Protein AF-0000000083778115 (afdb_homodimer)

Solvent-accessible surface area (backbone atoms only — not comparable to full-atom values): 39353 Å² total; per-residue (Å²): 130,80,69,84,75,79,64,74,60,70,64,77,61,82,59,93,55,50,76,42,59,69,88,41,47,47,80,62,55,77,73,47,66,60,75,71,29,31,28,23,39,29,32,35,55,89,72,72,36,72,24,25,33,38,37,26,79,65,83,71,65,33,64,65,56,44,62,66,56,85,50,90,22,36,57,50,63,68,30,30,27,84,44,90,86,48,25,30,42,34,25,60,55,44,79,49,36,30,42,43,57,40,44,70,37,75,71,40,73,70,60,45,44,68,54,50,52,51,50,52,49,36,54,36,50,32,51,31,33,31,57,71,64,42,89,57,54,39,37,52,75,56,51,38,40,74,32,24,29,20,29,84,86,69,44,53,22,43,47,75,46,75,60,35,30,49,80,91,47,93,70,91,68,84,67,70,85,47,40,76,34,49,27,53,47,60,75,67,68,42,88,75,62,66,38,43,39,32,22,8,46,28,45,40,51,49,27,70,61,67,51,51,67,71,66,64,93,58,53,58,66,56,44,46,43,36,36,55,74,66,60,50,74,83,76,73,48,87,68,48,44,62,70,61,49,52,52,36,52,42,23,60,42,86,52,54,87,73,28,59,52,43,69,56,50,50,52,50,50,54,55,51,72,69,39,82,65,46,53,61,44,36,39,50,41,58,70,41,47,75,71,40,46,54,51,45,50,50,50,49,53,51,49,55,48,52,64,60,34,50,67,48,46,55,49,46,48,50,48,46,47,51,48,46,50,49,49,48,49,49,52,50,50,60,68,65,52,74,79,73,78,66,75,70,72,71,77,83,75,79,76,76,118,129,81,66,85,73,79,64,77,59,70,65,79,62,81,59,93,59,49,75,42,58,68,88,43,46,47,80,63,56,78,73,46,66,61,75,70,28,31,29,24,39,28,32,35,56,92,74,72,36,72,24,24,34,37,37,27,78,65,81,70,65,35,64,65,56,44,62,65,57,87,51,90,23,38,57,49,64,68,32,30,27,85,44,90,86,49,24,30,43,33,26,60,55,45,81,50,37,30,43,44,58,38,44,71,37,75,72,40,73,71,61,45,45,68,55,50,53,50,50,52,48,36,52,36,50,31,50,32,34,31,57,70,63,41,89,56,53,38,38,51,74,58,52,39,40,74,33,23,30,21,28,84,85,69,46,51,22,44,47,75,46,77,60,35,28,50,81,90,47,93,67,90,67,82,66,68,85,47,40,74,32,49,27,53,47,60,74,66,70,43,88,75,61,66,38,42,40,32,23,8,46,28,45,40,52,48,28,70,62,67,53,51,67,73,68,64,93,58,51,56,67,56,44,45,43,36,38,55,74,67,63,50,74,83,76,73,46,87,68,49,44,62,70,59,49,51,52,36,52,42,23,62,43,86,53,55,88,73,26,58,52,44,68,56,48,48,52,50,51,56,54,51,72,70,38,83,64,46,54,60,44,36,39,50,41,57,71,40,47,76,71,39,46,55,53,45,52,50,50,48,54,51,50,56,48,52,63,66,34,44,70,54,42,54,52,44,47,52,46,43,49,50,45,47,52,48,47,49,50,48,49,52,51,58,68,68,52,74,80,72,79,65,71,70,71,74,76,79,79,78,82,76,127

Nearest PDB structures (foldseek):
  5hes-assembly2_B  TM=9.720E-01  e=1.087E-42  Homo sapiens
  6juu-assembly1_A  TM=9.374E-01  e=3.764E-44  Homo sapiens
  7yaz-assembly1_A  TM=9.369E-01  e=6.183E-44  Homo sapiens
  5hes-assembly1_A  TM=9.593E-01  e=7.811E-43  Homo sapiens
  3qri-assembly3_B-2  TM=8.109E-01  e=1.377E-20  Homo sapiens

Foldseek 3Di:
DPPDPVPPPPPVPVQPADEAEPVQKAWDDWQDDDPAWTKTFIARNVVRATKIKTWGQDDDCQQVLQRQDDDPQAWHWHHWHDDPRTTITITHDAPQAFQLVCLLDPVLLPDAPVLLLQQLLSVLVQLLCLQPPTPFRKQQQQDARNQWGQHPVRHIHGHDSPVMDRLVDQDDDDQAPRQLLFALCVLVSHDDDNLRVLSSSLSRSVCSLQSDDRLPPDHSVLSNCCCHVVVDHQDDFPLPDPLSVVLSVLSRDNDSVSHDRSVVVSVSSVVLVPDPCNRVSSRVSSNPNVVRVVVRVVVSVVSVVVSVCVVVVVVVVVVVVVVVVVVVVVVVVVVPPPPPPPDPPPDPPDPPD/DPPDPVPPPPPPPVQPADAAEPVQKAWDDWQDDDPAWTKTFIARNVVRATKIKTWGQDDDCQQVLQRQDDDPQAWHWHHWHDDPRTTITITHDAPQAFQLVCLLDPVLLPDAPVLLLQQLLSVLVQLLCLQPPTPARKQQQQDARNQWGQHPVRHIHGHDSPCMDRLVDQDDDDQAPRQLLFALCVLVSHDDDNLRVLSSSLSRSVCSLQSDDRLPPDHSVLSNCCCHVVVDHQDDFPLPDPLSVVLSVLSSDNDSVSHDRSVVVSVSSVVLVPDPCNRVSSRVSSNPNVVRVVVRVVVSVVSVVVSVCVVVVVVVVVVVVVVVVVVVVVVVVVVPPPPPPPPPPPPPDDPDD

Organism: Esox lucius (NCBI:txid8010)

InterPro domains:
  IPR000719 Protein kinase domain [PS50011] (25-286)
  IPR000719 Protein kinase domain [SM00220] (25-272)
  IPR001245 Serine-threonine/tyrosine-protein kinase, catalytic domain [PF07714] (25-269)
  IPR001245 Serine-threonine/tyrosine-protein kinase, catalytic domain [PR00109] (91-104)
  IPR001245 Serine-threonine/tyrosine-protein kinase, catalytic domain [PR00109] (132-150)
  IPR001245 Serine-threonine/tyrosine-protein kinase, catalytic domain [PR00109] (177-187)
  IPR001245 Serine-threonine/tyrosine-protein kinase, catalytic domain [PR00109] (196-218)
  IPR001245 Serine-threonine/tyrosine-protein kinase, catalytic domain [PR00109] (240-262)
  IPR008271 Serine/threonine-protein kinase, active site [PS00108] (138-150)
  IPR011009 Protein kinase-like domain superfamily [SSF56112] (10-269)
  IPR051681 Serine/Threonine Kinases and Pseudokinases [PTHR44329] (18-275)

Secondary structure (DSSP, 8-state):
---------------SS-B--GGGEEEEEEEEEETTEEEEEEEETTTTEEEEEEEESS--SHHHHHHT---TTBPPEEEEEEETTEEEEEEE--TT-BHHHHHHSGGGGG--HHHHHHHHHHHHHHHHIIIIISSS-EE-S---GGGEEE-TTS-EEE---TT-EETT--PPPP-TT-GGG--HHHHTT----THHHHHHHHHHHHHHHH---TTTT--HHHHHIIIIIS-------TTS-HHHHHHHHHHT-SSGGGSPPHHHHHHHHHHHHT-TTHHHHHHHHHH-HHHHHHHHHHHHHHHHHHHHHHHHHHHHHHHHHHHHHHHHHHHHHHHHS----GGG---------/---------------SS-B--GGGEEEEEEEEEETTEEEEEEEETTTTEEEEEEEESS--SHHHHHHT---TTBPPEEEEEEETTEEEEEEE--TT-BHHHHHHSGGGGG--HHHHHHHHHHHHHHHHIIIIISSS-EE-S---GGGEEE-TTS-EEE---TT-EETT--PPPP-TT-GGG--HHHHTT----THHHHHHHHHHHHHHHH---TTTT--HHHHHIIIIIS-------TTS-HHHHHHHHHHT-SSGGGSPPHHHHHHHHHHHHT-TTHHHHHHHHHH-HHHHHHHHHHHHHHHHHHHHHHHHHHHHHHHHHHHHHHHHHHHHHHHHS---GGGG---------

Radius of gyration: 31.45 Å; Cα contacts (8 Å, |Δi|>4): 1051; chains: 2; bounding box: 67×81×124 Å

Sequence (706 aa):
ALGPECHYEMSSLSASFVQIKFDDIHFYENCGGGSFGSVYRARWISQDKEVAVKKLLKIENEAEILSVLSHRNIIQFYGAILEAPNYGIVTEYASGGSLYDYLSSALSEEMDLGQVMTWAMEIAKGMHYLHSEAPVKVIHRDLKSRNVVVTADKVLKICDFGASRFLAHTTHMSLVGTFPWMAPEVIQSLPVSETCDTYSYGVVLWEMLTREIPFKGLEGLQVAWLVVEKSERLTIPSSCPDSFAELMRKCWLTEPKERPMFKQIIATLESMANDSKLPEQCNSFLHNKAEWRCEIEATLERLKKLERDLSTKEQELKERERRLKMWERKLIEQSNTPVSSDSLSLSDGCFSCALGPECHYEMSSLSASFVQIKFDDIHFYENCGGGSFGSVYRARWISQDKEVAVKKLLKIENEAEILSVLSHRNIIQFYGAILEAPNYGIVTEYASGGSLYDYLSSALSEEMDLGQVMTWAMEIAKGMHYLHSEAPVKVIHRDLKSRNVVVTADKVLKICDFGASRFLAHTTHMSLVGTFPWMAPEVIQSLPVSETCDTYSYGVVLWEMLTREIPFKGLEGLQVAWLVVEKSERLTIPSSCPDSFAELMRKCWLTEPKERPMFKQIIATLESMANDSKLPEQCNSFLHNKAEWRCEIEATLERLKKLERDLSTKEQELKERERRLKMWERKLIEQSNTPVSSDSLSLSDGCFSC

pLDDT: mean 81.07, std 20.93, range [17.03, 98.88]

Structure (mmCIF, N/CA/C/O backbone):
data_AF-0000000083778115-model_v1
#
loop_
_entity.id
_entity.type
_entity.pdbx_description
1 polymer 'Protein kinase domain-containing protein'
#
loop_
_atom_site.group_PDB
_atom_site.id
_atom_site.type_symbol
_atom_site.label_atom_id
_atom_site.label_alt_id
_atom_site.label_comp_id
_atom_site.label_asym_id
_atom_site.label_entity_id
_atom_site.label_seq_id
_atom_site.pdbx_PDB_ins_code
_atom_site.Cartn_x
_atom_site.Cartn_y
_atom_site.Cartn_z
_atom_site.occupancy
_atom_site.B_iso_or_equiv
_atom_site.auth_seq_id
_atom_site.auth_comp_id
_atom_site.auth_asym_id
_atom_site.auth_atom_id
_atom_site.pdbx_PDB_model_num
ATOM 1 N N . ALA A 1 1 ? 19.656 29.062 -2.133 1 17.03 1 ALA A N 1
ATOM 2 C CA . ALA A 1 1 ? 20.172 28.172 -3.164 1 17.03 1 ALA A CA 1
ATOM 3 C C . ALA A 1 1 ? 19.266 26.969 -3.363 1 17.03 1 ALA A C 1
ATOM 5 O O . ALA A 1 1 ? 18.812 26.344 -2.393 1 17.03 1 ALA A O 1
ATOM 6 N N . LEU A 1 2 ? 18.484 26.891 -4.445 1 20.41 2 LEU A N 1
ATOM 7 C CA . LEU A 1 2 ? 17.5 26.047 -5.121 1 20.41 2 LEU A CA 1
ATOM 8 C C . LEU A 1 2 ? 18 24.609 -5.223 1 20.41 2 LEU A C 1
ATOM 10 O O . LEU A 1 2 ? 19.031 24.344 -5.836 1 20.41 2 LEU A O 1
ATOM 14 N N . GLY A 1 3 ? 18.078 23.938 -4.16 1 24.3 3 GLY A N 1
ATOM 15 C CA . GLY A 1 3 ? 18.875 22.734 -4.344 1 24.3 3 GLY A CA 1
ATOM 16 C C . GLY A 1 3 ? 18.531 21.969 -5.605 1 24.3 3 GLY A C 1
ATOM 17 O O . GLY A 1 3 ? 17.484 22.219 -6.219 1 24.3 3 GLY A O 1
ATOM 18 N N . PRO A 1 4 ? 19.438 21.203 -6.281 1 26.89 4 PRO A N 1
ATOM 19 C CA . PRO A 1 4 ? 19.312 20.578 -7.602 1 26.89 4 PRO A CA 1
ATOM 20 C C . PRO A 1 4 ? 17.953 19.922 -7.82 1 26.89 4 PRO A C 1
ATOM 22 O O . PRO A 1 4 ? 17.297 19.547 -6.855 1 26.89 4 PRO A O 1
ATOM 25 N N . GLU A 1 5 ? 17.109 20.266 -8.797 1 25.84 5 GLU A N 1
ATOM 26 C CA . GLU A 1 5 ? 15.961 19.812 -9.586 1 25.84 5 GLU A CA 1
ATOM 27 C C . GLU A 1 5 ? 16.016 18.297 -9.812 1 25.84 5 GLU A C 1
ATOM 29 O O . GLU A 1 5 ? 16.938 17.797 -10.469 1 25.84 5 GLU A O 1
ATOM 34 N N . CYS A 1 6 ? 15.945 17.531 -8.82 1 27.25 6 CYS A N 1
ATOM 35 C CA . CYS A 1 6 ? 15.891 16.125 -9.188 1 27.25 6 CYS A CA 1
ATOM 36 C C . CYS A 1 6 ? 14.953 15.898 -10.367 1 27.25 6 CYS A C 1
ATOM 38 O O . CYS A 1 6 ? 13.734 15.938 -10.211 1 27.25 6 CYS A O 1
ATOM 40 N N . HIS A 1 7 ? 15.258 16.562 -11.523 1 27.84 7 HIS A N 1
ATOM 41 C CA . HIS A 1 7 ? 14.734 16.094 -12.797 1 27.84 7 HIS A CA 1
ATOM 42 C C . HIS A 1 7 ? 14.633 14.57 -12.828 1 27.84 7 HIS A C 1
ATOM 44 O O . HIS A 1 7 ? 15.641 13.875 -12.703 1 27.84 7 HIS A O 1
ATOM 50 N N . TYR A 1 8 ? 13.812 14.078 -12.141 1 29.67 8 TYR A N 1
ATOM 51 C CA . TYR A 1 8 ? 13.547 12.703 -12.562 1 29.67 8 TYR A CA 1
ATOM 52 C C . TYR A 1 8 ? 13.555 12.594 -14.086 1 29.67 8 TYR A C 1
ATOM 54 O O . TYR A 1 8 ? 12.57 12.938 -14.742 1 29.67 8 TYR A O 1
ATOM 62 N N . GLU A 1 9 ? 14.547 13.281 -14.695 1 30.67 9 GLU A N 1
ATOM 63 C CA . GLU A 1 9 ? 14.781 12.836 -16.062 1 30.67 9 GLU A CA 1
ATOM 64 C C . GLU A 1 9 ? 14.562 11.336 -16.219 1 30.67 9 GLU A C 1
ATOM 66 O O . GLU A 1 9 ? 15.203 10.539 -15.523 1 30.67 9 GLU A O 1
ATOM 71 N N . MET A 1 10 ? 13.328 10.961 -16.375 1 33.75 10 MET A N 1
ATOM 72 C CA . MET A 1 10 ? 13.227 9.633 -17 1 33.75 10 MET A CA 1
ATOM 73 C C . MET A 1 10 ? 14.414 9.375 -17.906 1 33.75 10 MET A C 1
ATOM 75 O O . MET A 1 10 ? 14.641 10.109 -18.875 1 33.75 10 MET A O 1
ATOM 79 N N . SER A 1 11 ? 15.602 9.266 -17.406 1 33.34 11 SER A N 1
ATOM 80 C CA . SER A 1 11 ? 16.594 8.711 -18.328 1 33.34 11 SER A CA 1
ATOM 81 C C . SER A 1 11 ? 15.938 8.078 -19.547 1 33.34 11 SER A C 1
ATOM 83 O O . SER A 1 11 ? 14.906 7.418 -19.422 1 33.34 11 SER A O 1
ATOM 85 N N . SER A 1 12 ? 15.844 8.805 -20.703 1 36.75 12 SER A N 1
ATOM 86 C CA . SER A 1 12 ? 15.609 8.156 -21.984 1 36.75 12 SER A CA 1
ATOM 87 C C . SER A 1 12 ? 16.047 6.695 -21.953 1 36.75 12 SER A C 1
ATOM 89 O O . SER A 1 12 ? 17.234 6.395 -22.016 1 36.75 12 SER A O 1
ATOM 91 N N . LEU A 1 13 ? 15.766 5.996 -21.016 1 38.12 13 LEU A N 1
ATOM 92 C CA . LEU A 1 13 ? 16.031 4.586 -21.281 1 38.12 13 LEU A CA 1
ATOM 93 C C . LEU A 1 13 ? 15.828 4.27 -22.75 1 38.12 13 LEU A C 1
ATOM 95 O O . LEU A 1 13 ? 14.742 4.473 -23.297 1 38.12 13 LEU A O 1
ATOM 99 N N . SER A 1 14 ? 16.609 4.605 -23.656 1 44.22 14 SER A N 1
ATOM 100 C CA . SER A 1 14 ? 16.656 3.869 -24.922 1 44.22 14 SER A CA 1
ATOM 101 C C . SER A 1 14 ? 15.984 2.51 -24.781 1 44.22 14 SER A C 1
ATOM 103 O O . SER A 1 14 ? 16.562 1.575 -24.219 1 44.22 14 SER A O 1
ATOM 105 N N . ALA A 1 15 ? 14.844 2.568 -24.25 1 52.97 15 ALA A N 1
ATOM 106 C CA . ALA A 1 15 ? 14.062 1.359 -23.984 1 52.97 15 ALA A CA 1
ATOM 107 C C . ALA A 1 15 ? 14.102 0.416 -25.188 1 52.97 15 ALA A C 1
ATOM 109 O O . ALA A 1 15 ? 13.82 0.823 -26.312 1 52.97 15 ALA A O 1
ATOM 110 N N . SER A 1 16 ? 14.82 -0.517 -25.188 1 69.38 16 SER A N 1
ATOM 111 C CA . SER A 1 16 ? 14.938 -1.57 -26.188 1 69.38 16 SER A CA 1
ATOM 112 C C . SER A 1 16 ? 13.641 -2.359 -26.312 1 69.38 16 SER A C 1
ATOM 114 O O . SER A 1 16 ? 13.664 -3.564 -26.578 1 69.38 16 SER A O 1
ATOM 116 N N . PHE A 1 17 ? 12.383 -1.664 -25.953 1 87.31 17 PHE A N 1
ATOM 117 C CA . PHE A 1 17 ? 11.141 -2.377 -26.234 1 87.31 17 PHE A CA 1
ATOM 118 C C . PHE A 1 17 ? 10.18 -1.507 -27.031 1 87.31 17 PHE A C 1
ATOM 120 O O . PHE A 1 17 ? 10.438 -0.319 -27.234 1 87.31 17 PHE A O 1
ATOM 127 N N . VAL A 1 18 ? 9.188 -2.066 -27.578 1 92.62 18 VAL A N 1
ATOM 128 C CA . VAL A 1 18 ? 8.227 -1.405 -28.453 1 92.62 18 VAL A CA 1
ATOM 129 C C . VAL A 1 18 ? 7.445 -0.36 -27.656 1 92.62 18 VAL A C 1
ATOM 131 O O . VAL A 1 18 ? 6.934 -0.649 -26.578 1 92.62 18 VAL A O 1
ATOM 134 N N . GLN A 1 19 ? 7.445 0.845 -28.109 1 94.94 19 GLN A N 1
ATOM 135 C CA . GLN A 1 19 ? 6.594 1.896 -27.562 1 94.94 19 GLN A CA 1
ATOM 136 C C . GLN A 1 19 ? 5.277 1.993 -28.328 1 94.94 19 GLN A C 1
ATOM 138 O O . GLN A 1 19 ? 5.273 2.158 -29.547 1 94.94 19 GLN A O 1
ATOM 143 N N . ILE A 1 20 ? 4.223 1.875 -27.625 1 97.19 20 ILE A N 1
ATOM 144 C CA . ILE A 1 20 ? 2.889 1.875 -28.234 1 97.19 20 ILE A CA 1
ATOM 145 C C . ILE A 1 20 ? 2.199 3.209 -27.953 1 97.19 20 ILE A C 1
ATOM 147 O O . ILE A 1 20 ? 2.205 3.691 -26.812 1 97.19 20 ILE A O 1
ATOM 151 N N . LYS A 1 21 ? 1.633 3.83 -28.938 1 97.12 21 LYS A N 1
ATOM 152 C CA . LYS A 1 21 ? 0.897 5.078 -28.75 1 97.12 21 LYS A CA 1
ATOM 153 C C . LYS A 1 21 ? -0.42 4.836 -28.016 1 97.12 21 LYS A C 1
ATOM 155 O O . LYS A 1 21 ? -1.108 3.848 -28.281 1 97.12 21 LYS A O 1
ATOM 160 N N . PHE A 1 22 ? -0.727 5.766 -27.234 1 96.5 22 PHE A N 1
ATOM 161 C CA . PHE A 1 22 ? -1.962 5.637 -26.469 1 96.5 22 PHE A CA 1
ATOM 162 C C . PHE A 1 22 ? -3.168 5.57 -27.406 1 96.5 22 PHE A C 1
ATOM 164 O O . PHE A 1 22 ? -4.09 4.781 -27.172 1 96.5 22 PHE A O 1
ATOM 171 N N . ASP A 1 23 ? -3.146 6.344 -28.406 1 96.31 23 ASP A N 1
ATOM 172 C CA . ASP A 1 23 ? -4.289 6.418 -29.312 1 96.31 23 ASP A CA 1
ATOM 173 C C . ASP A 1 23 ? -4.359 5.188 -30.219 1 96.31 23 ASP A C 1
ATOM 175 O O . ASP A 1 23 ? -5.332 5.004 -30.953 1 96.31 23 ASP A O 1
ATOM 179 N N . ASP A 1 24 ? -3.393 4.305 -30.156 1 98.12 24 ASP A N 1
ATOM 180 C CA . ASP A 1 24 ? -3.395 3.047 -30.906 1 98.12 24 ASP A CA 1
ATOM 181 C C . ASP A 1 24 ? -4.047 1.929 -30.094 1 98.12 24 ASP A C 1
ATOM 183 O O . ASP A 1 24 ? -4.031 0.768 -30.5 1 98.12 24 ASP A O 1
ATOM 187 N N . ILE A 1 25 ? -4.484 2.273 -28.953 1 98.12 25 ILE A N 1
ATOM 188 C CA . ILE A 1 25 ? -5.133 1.296 -28.078 1 98.12 25 ILE A CA 1
ATOM 189 C C . ILE A 1 25 ? -6.59 1.689 -27.859 1 98.12 25 ILE A C 1
ATOM 191 O O . ILE A 1 25 ? -6.887 2.836 -27.516 1 98.12 25 ILE A O 1
ATOM 195 N N . HIS A 1 26 ? -7.477 0.811 -28.125 1 98 26 HIS A N 1
ATOM 196 C CA . HIS A 1 26 ? -8.883 0.966 -27.766 1 98 26 HIS A CA 1
ATOM 197 C C . HIS A 1 26 ? -9.219 0.174 -26.5 1 98 26 HIS A C 1
ATOM 199 O O . HIS A 1 26 ? -9.148 -1.058 -26.5 1 98 26 HIS A O 1
ATOM 205 N N . PHE A 1 27 ? -9.617 0.902 -25.469 1 96.62 27 PHE A N 1
ATOM 206 C CA . PHE A 1 27 ? -9.867 0.273 -24.188 1 96.62 27 PHE A CA 1
ATOM 207 C C . PHE A 1 27 ? -11.305 -0.223 -24.094 1 96.62 27 PHE A C 1
ATOM 209 O O . PHE A 1 27 ? -12.234 0.462 -24.531 1 96.62 27 PHE A O 1
ATOM 216 N N . TYR A 1 28 ? -11.492 -1.459 -23.547 1 96.25 28 TYR A N 1
ATOM 217 C CA . TYR A 1 28 ? -12.797 -2.031 -23.25 1 96.25 28 TYR A CA 1
ATOM 218 C C . TYR A 1 28 ? -13.047 -2.074 -21.75 1 96.25 28 TYR A C 1
ATOM 220 O O . TYR A 1 28 ? -12.906 -1.06 -21.062 1 96.25 28 TYR A O 1
ATOM 228 N N . GLU A 1 29 ? -13.398 -3.156 -21.172 1 92.75 29 GLU A N 1
ATOM 229 C CA . GLU A 1 29 ? -13.781 -3.209 -19.766 1 92.75 29 GLU A CA 1
ATOM 230 C C . GLU A 1 29 ? -12.562 -3.395 -18.875 1 92.75 29 GLU A C 1
ATOM 232 O O . GLU A 1 29 ? -11.57 -4.004 -19.281 1 92.75 29 GLU A O 1
ATOM 237 N N . ASN A 1 30 ? -12.688 -2.893 -17.734 1 91.31 30 ASN A N 1
ATOM 238 C CA . ASN A 1 30 ? -11.727 -3.137 -16.672 1 91.31 30 ASN A CA 1
ATOM 239 C C . ASN A 1 30 ? -11.812 -4.57 -16.141 1 91.31 30 ASN A C 1
ATOM 241 O O . ASN A 1 30 ? -12.898 -5.055 -15.836 1 91.31 30 ASN A O 1
ATOM 245 N N . CYS A 1 31 ? -10.695 -5.281 -16.156 1 88.31 31 CYS A N 1
ATOM 246 C CA . CYS A 1 31 ? -10.641 -6.691 -15.773 1 88.31 31 CYS A CA 1
ATOM 247 C C . CYS A 1 31 ? -10.188 -6.852 -14.328 1 88.31 31 CYS A C 1
ATOM 249 O O . CYS A 1 31 ? -10.18 -7.961 -13.797 1 88.31 31 CYS A O 1
ATOM 251 N N . GLY A 1 32 ? -9.773 -5.887 -13.781 1 80.25 32 GLY A N 1
ATOM 252 C CA . GLY A 1 32 ? -9.273 -5.961 -12.422 1 80.25 32 GLY A CA 1
ATOM 253 C C . GLY A 1 32 ? -8.062 -5.086 -12.18 1 80.25 32 GLY A C 1
ATOM 254 O O . GLY A 1 32 ? -7.66 -4.312 -13.055 1 80.25 32 GLY A O 1
ATOM 255 N N . GLY A 1 33 ? -7.656 -5.082 -11 1 73.31 33 GLY A N 1
ATOM 256 C CA . GLY A 1 33 ? -6.477 -4.32 -10.625 1 73.31 33 GLY A CA 1
ATOM 257 C C . GLY A 1 33 ? -6.414 -4.016 -9.141 1 73.31 33 GLY A C 1
ATOM 258 O O . GLY A 1 33 ? -7.316 -4.383 -8.391 1 73.31 33 GLY A O 1
ATOM 259 N N . GLY A 1 34 ? -5.293 -3.672 -8.758 1 64.31 34 GLY A N 1
ATOM 260 C CA . GLY A 1 34 ? -5.055 -3.234 -7.395 1 64.31 34 GLY A CA 1
ATOM 261 C C . GLY A 1 34 ? -4.656 -1.775 -7.297 1 64.31 34 GLY A C 1
ATOM 262 O O . GLY A 1 34 ? -4.984 -0.976 -8.18 1 64.31 34 GLY A O 1
ATOM 263 N N . SER A 1 35 ? -4.148 -1.451 -6.254 1 60.16 35 SER A N 1
ATOM 264 C CA . SER A 1 35 ? -3.75 -0.08 -5.953 1 60.16 35 SER A CA 1
ATOM 265 C C . SER A 1 35 ? -2.639 0.388 -6.887 1 60.16 35 SER A C 1
ATOM 267 O O . SER A 1 35 ? -2.473 1.59 -7.109 1 60.16 35 SER A O 1
ATOM 269 N N . PHE A 1 36 ? -2.059 -0.583 -7.535 1 64.5 36 PHE A N 1
ATOM 270 C CA . PHE A 1 36 ? -0.859 -0.203 -8.273 1 64.5 36 PHE A CA 1
ATOM 271 C C . PHE A 1 36 ? -1.12 -0.224 -9.773 1 64.5 36 PHE A C 1
ATOM 273 O O . PHE A 1 36 ? -0.255 0.157 -10.57 1 64.5 36 PHE A O 1
ATOM 280 N N . GLY A 1 37 ? -2.25 -0.68 -10.086 1 78.25 37 GLY A N 1
ATOM 281 C CA . GLY A 1 37 ? -2.58 -0.702 -11.5 1 78.25 37 GLY A CA 1
ATOM 282 C C . GLY A 1 37 ? -3.961 -1.262 -11.781 1 78.25 37 GLY A C 1
ATOM 283 O O . GLY A 1 37 ? -4.543 -1.95 -10.945 1 78.25 37 GLY A O 1
ATOM 284 N N . SER A 1 38 ? -4.441 -0.801 -12.914 1 89.31 38 SER A N 1
ATOM 285 C CA . SER A 1 38 ? -5.703 -1.33 -13.422 1 89.31 38 SER A CA 1
ATOM 286 C C . SER A 1 38 ? -5.516 -2.006 -14.773 1 89.31 38 SER A C 1
ATOM 288 O O . SER A 1 38 ? -4.816 -1.48 -15.648 1 89.31 38 SER A O 1
ATOM 290 N N . VAL A 1 39 ? -6.105 -3.123 -14.859 1 94.81 39 VAL A N 1
ATOM 291 C CA . VAL A 1 39 ? -5.906 -3.881 -16.094 1 94.81 39 VAL A CA 1
ATOM 292 C C . VAL A 1 39 ? -7.172 -3.824 -16.938 1 94.81 39 VAL A C 1
ATOM 294 O O . VAL A 1 39 ? -8.273 -4.062 -16.438 1 94.81 39 VAL A O 1
ATOM 297 N N . TYR A 1 40 ? -6.973 -3.514 -18.266 1 96.12 40 TYR A N 1
ATOM 298 C CA . TYR A 1 40 ? -8.078 -3.418 -19.203 1 96.12 40 TYR A CA 1
ATOM 299 C C . TYR A 1 40 ? -7.918 -4.422 -20.344 1 96.12 40 TYR A C 1
ATOM 301 O O . TYR A 1 40 ? -6.809 -4.629 -20.844 1 96.12 40 TYR A O 1
ATOM 309 N N . ARG A 1 41 ? -9.039 -5.031 -20.641 1 97.31 41 ARG A N 1
ATOM 310 C CA . ARG A 1 41 ? -9.094 -5.609 -21.984 1 97.31 41 ARG A CA 1
ATOM 311 C C . ARG A 1 41 ? -9.07 -4.523 -23.047 1 97.31 41 ARG A C 1
ATOM 313 O O . ARG A 1 41 ? -9.734 -3.498 -22.906 1 97.31 41 ARG A O 1
ATOM 320 N N . ALA A 1 42 ? -8.273 -4.754 -24.062 1 98.25 42 ALA A N 1
ATOM 321 C CA . ALA A 1 42 ? -8.133 -3.719 -25.094 1 98.25 42 ALA A CA 1
ATOM 322 C C . ALA A 1 42 ? -7.801 -4.324 -26.453 1 98.25 42 ALA A C 1
ATOM 324 O O . ALA A 1 42 ? -7.645 -5.543 -26.562 1 98.25 42 ALA A O 1
ATOM 325 N N . ARG A 1 43 ? -7.891 -3.486 -27.422 1 98.56 43 ARG A N 1
ATOM 326 C CA . ARG A 1 43 ? -7.473 -3.844 -28.766 1 98.56 43 ARG A CA 1
ATOM 327 C C . ARG A 1 43 ? -6.316 -2.967 -29.234 1 98.56 43 ARG A C 1
ATOM 329 O O . ARG A 1 43 ? -6.383 -1.739 -29.141 1 98.56 43 ARG A O 1
ATOM 336 N N . TRP A 1 44 ? -5.23 -3.611 -29.547 1 98.56 44 TRP A N 1
ATOM 337 C CA . TRP A 1 44 ? -4.164 -2.928 -30.266 1 98.56 44 TRP A CA 1
ATOM 338 C C . TRP A 1 44 ? -4.527 -2.742 -31.734 1 98.56 44 TRP A C 1
ATOM 340 O O . TRP A 1 44 ? -4.391 -3.668 -32.531 1 98.56 44 TRP A O 1
ATOM 350 N N . ILE A 1 45 ? -4.859 -1.518 -32.062 1 98.44 45 ILE A N 1
ATOM 351 C CA . ILE A 1 45 ? -5.586 -1.213 -33.281 1 98.44 45 ILE A CA 1
ATOM 352 C C . ILE A 1 45 ? -4.719 -1.556 -34.5 1 98.44 45 ILE A C 1
ATOM 354 O O . ILE A 1 45 ? -5.113 -2.354 -35.344 1 98.44 45 ILE A O 1
ATOM 358 N N . SER A 1 46 ? -3.498 -1.021 -34.531 1 97.75 46 SER A N 1
ATOM 359 C CA . SER A 1 46 ? -2.656 -1.156 -35.719 1 97.75 46 SER A CA 1
ATOM 360 C C . SER A 1 46 ? -2.248 -2.609 -35.938 1 97.75 46 SER A C 1
ATOM 362 O O . SER A 1 46 ? -2.004 -3.023 -37.062 1 97.75 46 SER A O 1
ATOM 364 N N . GLN A 1 47 ? -2.242 -3.416 -34.875 1 97.5 47 GLN A N 1
ATOM 365 C CA . GLN A 1 47 ? -1.846 -4.816 -35 1 97.5 47 GLN A CA 1
ATOM 366 C C . GLN A 1 47 ? -3.066 -5.73 -35.031 1 97.5 47 GLN A C 1
ATOM 368 O O . GLN A 1 47 ? -2.936 -6.941 -35.219 1 97.5 47 GLN A O 1
ATOM 373 N N . ASP A 1 48 ? -4.234 -5.219 -34.906 1 97.75 48 ASP A N 1
ATOM 374 C CA . ASP A 1 48 ? -5.48 -5.98 -34.844 1 97.75 48 ASP A CA 1
ATOM 375 C C . ASP A 1 48 ? -5.367 -7.148 -33.875 1 97.75 48 ASP A C 1
ATOM 377 O O . ASP A 1 48 ? -5.621 -8.297 -34.25 1 97.75 48 ASP A O 1
ATOM 381 N N . LYS A 1 49 ? -5.023 -6.836 -32.688 1 97.44 49 LYS A N 1
ATOM 382 C CA . LYS A 1 49 ? -4.754 -7.84 -31.656 1 97.44 49 LYS A CA 1
ATOM 383 C C . LYS A 1 49 ? -5.461 -7.492 -30.344 1 97.44 49 LYS A C 1
ATOM 385 O O . LYS A 1 49 ? -5.453 -6.336 -29.922 1 97.44 49 LYS A O 1
ATOM 390 N N . GLU A 1 50 ? -6.098 -8.531 -29.797 1 98 50 GLU A N 1
ATOM 391 C CA . GLU A 1 50 ? -6.609 -8.359 -28.438 1 98 50 GLU A CA 1
ATOM 392 C C . GLU A 1 50 ? -5.48 -8.406 -27.406 1 98 50 GLU A C 1
ATOM 394 O O . GLU A 1 50 ? -4.621 -9.297 -27.469 1 98 50 GLU A O 1
ATOM 399 N N . VAL A 1 51 ? -5.516 -7.379 -26.516 1 98.44 51 VAL A N 1
ATOM 400 C CA . VAL A 1 51 ? -4.41 -7.273 -25.562 1 98.44 51 VAL A CA 1
ATOM 401 C C . VAL A 1 51 ? -4.945 -6.906 -24.188 1 98.44 51 VAL A C 1
ATOM 403 O O . VAL A 1 51 ? -6.125 -6.578 -24.031 1 98.44 51 VAL A O 1
ATOM 406 N N . ALA A 1 52 ? -4.168 -7.129 -23.156 1 97.88 52 ALA A N 1
ATOM 407 C CA . ALA A 1 52 ? -4.383 -6.578 -21.812 1 97.88 52 ALA A CA 1
ATOM 408 C C . ALA A 1 52 ? -3.471 -5.383 -21.562 1 97.88 52 ALA A C 1
ATOM 410 O O . ALA A 1 52 ? -2.279 -5.422 -21.891 1 97.88 52 ALA A O 1
ATOM 411 N N . VAL A 1 53 ? -4.043 -4.309 -21.078 1 97.31 53 VAL A N 1
ATOM 412 C CA . VAL A 1 53 ? -3.264 -3.119 -20.75 1 97.31 53 VAL A CA 1
ATOM 413 C C . VAL A 1 53 ? -3.33 -2.867 -19.234 1 97.31 53 VAL A C 1
ATOM 415 O O . VAL A 1 53 ? -4.41 -2.639 -18.688 1 97.31 53 VAL A O 1
ATOM 418 N N . LYS A 1 54 ? -2.236 -3 -18.594 1 94.75 54 LYS A N 1
ATOM 419 C CA . LYS A 1 54 ? -2.129 -2.551 -17.203 1 94.75 54 LYS A CA 1
ATOM 420 C C . LYS A 1 54 ? -1.82 -1.057 -17.141 1 94.75 54 LYS A C 1
ATOM 422 O O . LYS A 1 54 ? -0.692 -0.638 -17.406 1 94.75 54 LYS A O 1
ATOM 427 N N . LYS A 1 55 ? -2.77 -0.249 -16.797 1 94 55 LYS A N 1
ATOM 428 C CA . LYS A 1 55 ? -2.584 1.189 -16.625 1 94 55 LYS A CA 1
ATOM 429 C C . LYS A 1 55 ? -1.817 1.497 -15.344 1 94 55 LYS A C 1
ATOM 431 O O . LYS A 1 55 ? -2.107 0.929 -14.289 1 94 55 LYS A O 1
ATOM 436 N N . LEU A 1 56 ? -0.892 2.33 -15.508 1 90.81 56 LEU A N 1
ATOM 437 C CA . LEU A 1 56 ? -0.031 2.701 -14.391 1 90.81 56 LEU A CA 1
ATOM 438 C C . LEU A 1 56 ? 0.022 4.215 -14.227 1 90.81 56 LEU A C 1
ATOM 440 O O . LEU A 1 56 ? -0.264 4.957 -15.164 1 90.81 56 LEU A O 1
ATOM 444 N N . LEU A 1 57 ? 0.332 4.598 -13.008 1 87.25 57 LEU A N 1
ATOM 445 C CA . LEU A 1 57 ? 0.536 6.02 -12.75 1 87.25 57 LEU A CA 1
ATOM 446 C C . LEU A 1 57 ? 1.954 6.441 -13.125 1 87.25 57 LEU A C 1
ATOM 448 O O . LEU A 1 57 ? 2.191 7.605 -13.461 1 87.25 57 LEU A O 1
ATOM 452 N N . LYS A 1 58 ? 2.834 5.516 -13.023 1 82.44 58 LYS A N 1
ATOM 453 C CA . LYS A 1 58 ? 4.234 5.664 -13.406 1 82.44 58 LYS A CA 1
ATOM 454 C C . LYS A 1 58 ? 4.812 4.336 -13.891 1 82.44 58 LYS A C 1
ATOM 456 O O . LYS A 1 58 ? 4.383 3.27 -13.445 1 82.44 58 LYS A O 1
ATOM 461 N N . ILE A 1 59 ? 5.637 4.473 -14.875 1 77.19 59 ILE A N 1
ATOM 462 C CA . ILE A 1 59 ? 6.25 3.242 -15.367 1 77.19 59 ILE A CA 1
ATOM 463 C C . ILE A 1 59 ? 7.59 3.023 -14.672 1 77.19 59 ILE A C 1
ATOM 465 O O . ILE A 1 59 ? 8.406 3.943 -14.578 1 77.19 59 ILE A O 1
ATOM 469 N N . GLU A 1 60 ? 7.762 2 -14.078 1 76.94 60 GLU A N 1
ATOM 470 C CA . GLU A 1 60 ? 9.031 1.618 -13.461 1 76.94 60 GLU A CA 1
ATOM 471 C C . GLU A 1 60 ? 9.789 0.625 -14.336 1 76.94 60 GLU A C 1
ATOM 473 O O . GLU A 1 60 ? 9.828 0.77 -15.555 1 76.94 60 GLU A O 1
ATOM 478 N N . ASN A 1 61 ? 10.477 -0.341 -13.703 1 81.25 61 ASN A N 1
ATOM 479 C CA . ASN A 1 61 ? 11.359 -1.258 -14.422 1 81.25 61 ASN A CA 1
ATOM 480 C C . ASN A 1 61 ? 10.586 -2.449 -14.984 1 81.25 61 ASN A C 1
ATOM 482 O O . ASN A 1 61 ? 11.164 -3.301 -15.664 1 81.25 61 ASN A O 1
ATOM 486 N N . GLU A 1 62 ? 9.305 -2.447 -14.828 1 86.19 62 GLU A N 1
ATOM 487 C CA . GLU A 1 62 ? 8.5 -3.607 -15.203 1 86.19 62 GLU A CA 1
ATOM 488 C C . GLU A 1 62 ? 8.602 -3.881 -16.703 1 86.19 62 GLU A C 1
ATOM 490 O O . GLU A 1 62 ? 8.766 -5.027 -17.125 1 86.19 62 GLU A O 1
ATOM 495 N N . ALA A 1 63 ? 8.5 -2.834 -17.469 1 89.69 63 ALA A N 1
ATOM 496 C CA . ALA A 1 63 ? 8.57 -2.982 -18.922 1 89.69 63 ALA A CA 1
ATOM 497 C C . ALA A 1 63 ? 9.938 -3.508 -19.359 1 89.69 63 ALA A C 1
ATOM 499 O O . ALA A 1 63 ? 10.031 -4.363 -20.234 1 89.69 63 ALA A O 1
ATOM 500 N N . GLU A 1 64 ? 10.969 -3.049 -18.734 1 89.5 64 GLU A N 1
ATOM 501 C CA . GLU A 1 64 ? 12.328 -3.484 -19.047 1 89.5 64 GLU A CA 1
ATOM 502 C C . GLU A 1 64 ? 12.516 -4.965 -18.719 1 89.5 64 GLU A C 1
ATOM 504 O O . GLU A 1 64 ? 13.125 -5.699 -19.5 1 89.5 64 GLU A O 1
ATOM 509 N N . ILE A 1 65 ? 12.008 -5.324 -17.641 1 90.5 65 ILE A N 1
ATOM 510 C CA . ILE A 1 65 ? 12.141 -6.715 -17.219 1 90.5 65 ILE A CA 1
ATOM 511 C C . ILE A 1 65 ? 11.367 -7.621 -18.172 1 90.5 65 ILE A C 1
ATOM 513 O O . ILE A 1 65 ? 11.922 -8.594 -18.688 1 90.5 65 ILE A O 1
ATOM 517 N N . LEU A 1 66 ? 10.172 -7.289 -18.453 1 93.19 66 LEU A N 1
ATOM 518 C CA . LEU A 1 66 ? 9.328 -8.109 -19.297 1 93.19 66 LEU A CA 1
ATOM 519 C C . LEU A 1 66 ? 9.891 -8.18 -20.719 1 93.19 66 LEU A C 1
ATOM 521 O O . LEU A 1 66 ? 9.727 -9.188 -21.406 1 93.19 66 LEU A O 1
ATOM 525 N N . SER A 1 67 ? 10.578 -7.145 -21.094 1 93.38 67 SER A N 1
ATOM 526 C CA . SER A 1 67 ? 11.047 -7.035 -22.469 1 93.38 67 SER A CA 1
ATOM 527 C C . SER A 1 67 ? 12.109 -8.086 -22.781 1 93.38 67 SER A C 1
ATOM 529 O O . SER A 1 67 ? 12.359 -8.398 -23.953 1 93.38 67 SER A O 1
ATOM 531 N N . VAL A 1 68 ? 12.734 -8.688 -21.812 1 93.06 68 VAL A N 1
ATOM 532 C CA . VAL A 1 68 ? 13.82 -9.625 -22.078 1 93.06 68 VAL A CA 1
ATOM 533 C C . VAL A 1 68 ? 13.352 -11.047 -21.766 1 93.06 68 VAL A C 1
ATOM 535 O O . VAL A 1 68 ? 14.141 -12 -21.859 1 93.06 68 VAL A O 1
ATOM 538 N N . LEU A 1 69 ? 12.109 -11.211 -21.406 1 95.44 69 LEU A N 1
ATOM 539 C CA . LEU A 1 69 ? 11.586 -12.523 -21.016 1 95.44 69 LEU A CA 1
ATOM 540 C C . LEU A 1 69 ? 10.758 -13.133 -22.125 1 95.44 69 LEU A C 1
ATOM 542 O O . LEU A 1 69 ? 10.047 -12.43 -22.844 1 95.44 69 LEU A O 1
ATOM 546 N N . SER A 1 70 ? 10.945 -14.414 -22.344 1 96.69 70 SER A N 1
ATOM 547 C CA . SER A 1 70 ? 10.172 -15.195 -23.297 1 96.69 70 SER A CA 1
ATOM 548 C C . SER A 1 70 ? 10.055 -16.656 -22.859 1 96.69 70 SER A C 1
ATOM 550 O O . SER A 1 70 ? 11.016 -17.406 -22.938 1 96.69 70 SER A O 1
ATOM 552 N N . HIS A 1 71 ? 8.953 -17.016 -22.438 1 97.88 71 HIS A N 1
ATOM 553 C CA . HIS A 1 71 ? 8.688 -18.375 -21.953 1 97.88 71 HIS A CA 1
ATOM 554 C C . HIS A 1 71 ? 7.191 -18.688 -22.016 1 97.88 71 HIS A C 1
ATOM 556 O O . HIS A 1 71 ? 6.359 -17.797 -21.828 1 97.88 71 HIS A O 1
ATOM 562 N N . ARG A 1 72 ? 6.863 -19.906 -22.203 1 97.88 72 ARG A N 1
ATOM 563 C CA . ARG A 1 72 ? 5.48 -20.359 -22.344 1 97.88 72 ARG A CA 1
ATOM 564 C C . ARG A 1 72 ? 4.664 -20.031 -21.109 1 97.88 72 ARG A C 1
ATOM 566 O O . ARG A 1 72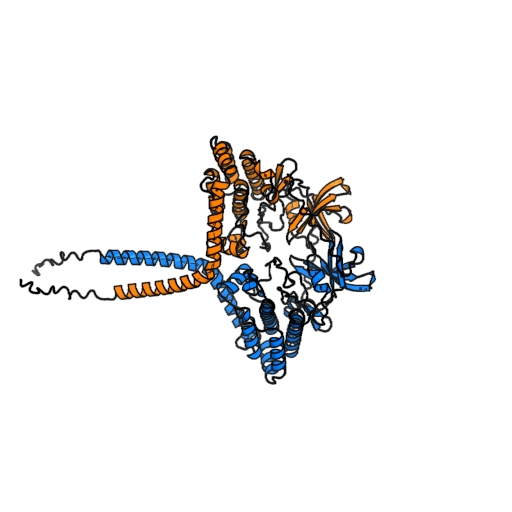 ? 3.461 -19.766 -21.188 1 97.88 72 ARG A O 1
ATOM 573 N N . ASN A 1 73 ? 5.289 -19.969 -19.906 1 98.69 73 ASN A N 1
ATOM 574 C CA . ASN A 1 73 ? 4.57 -19.734 -18.656 1 98.69 73 ASN A CA 1
ATOM 575 C C . ASN A 1 73 ? 4.801 -18.328 -18.109 1 98.69 73 ASN A C 1
ATOM 577 O O . ASN A 1 73 ? 4.535 -18.062 -16.938 1 98.69 73 ASN A O 1
ATOM 581 N N . ILE A 1 74 ? 5.312 -17.453 -18.906 1 98.5 74 ILE A N 1
ATOM 582 C CA . ILE A 1 74 ? 5.426 -16.031 -18.625 1 98.5 74 ILE A CA 1
ATOM 583 C C . ILE A 1 74 ? 4.559 -15.242 -19.609 1 98.5 74 ILE A C 1
ATOM 585 O O . ILE A 1 74 ? 4.539 -15.531 -20.797 1 98.5 74 ILE A O 1
ATOM 589 N N . ILE A 1 75 ? 3.816 -14.312 -19.094 1 98 75 ILE A N 1
ATOM 590 C CA . ILE A 1 75 ? 2.91 -13.516 -19.922 1 98 75 ILE A CA 1
ATOM 591 C C . ILE A 1 75 ? 3.691 -12.844 -21.047 1 98 75 ILE A C 1
ATOM 593 O O . ILE A 1 75 ? 4.797 -12.336 -20.828 1 98 75 ILE A O 1
ATOM 597 N N . GLN A 1 76 ? 3.15 -12.844 -22.203 1 97.81 76 GLN A N 1
ATOM 598 C CA . GLN A 1 76 ? 3.83 -12.266 -23.344 1 97.81 76 GLN A CA 1
ATOM 599 C C . GLN A 1 76 ? 3.738 -10.742 -23.328 1 97.81 76 GLN A C 1
ATOM 601 O O . GLN A 1 76 ? 2.643 -10.18 -23.266 1 97.81 76 GLN A O 1
ATOM 606 N N . PHE A 1 77 ? 4.863 -10.148 -23.438 1 97.44 77 PHE A N 1
ATOM 607 C CA . PHE A 1 77 ? 4.984 -8.695 -23.469 1 97.44 77 PHE A CA 1
ATOM 608 C C . PHE A 1 77 ? 4.996 -8.188 -24.906 1 97.44 77 PHE A C 1
ATOM 610 O O . PHE A 1 77 ? 5.77 -8.672 -25.734 1 97.44 77 PHE A O 1
ATOM 617 N N . TYR A 1 78 ? 4.094 -7.156 -25.188 1 98 78 TYR A N 1
ATOM 618 C CA . TYR A 1 78 ? 4.055 -6.605 -26.547 1 98 78 TYR A CA 1
ATOM 619 C C . TYR A 1 78 ? 4.699 -5.227 -26.594 1 98 78 TYR A C 1
ATOM 621 O O . TYR A 1 78 ? 5.266 -4.836 -27.609 1 98 78 TYR A O 1
ATOM 629 N N . GLY A 1 79 ? 4.586 -4.453 -25.516 1 96.81 79 GLY A N 1
ATOM 630 C CA . GLY A 1 79 ? 5.125 -3.102 -25.469 1 96.81 79 GLY A CA 1
ATOM 631 C C . GLY A 1 79 ? 4.562 -2.27 -24.328 1 96.81 79 GLY A C 1
ATOM 632 O O . GLY A 1 79 ? 3.875 -2.793 -23.453 1 96.81 79 GLY A O 1
ATOM 633 N N . ALA A 1 80 ? 4.961 -0.956 -24.312 1 96.75 80 ALA A N 1
ATOM 634 C CA . ALA A 1 80 ? 4.52 -0.061 -23.25 1 96.75 80 ALA A CA 1
ATOM 635 C C . ALA A 1 80 ? 4.027 1.267 -23.812 1 96.75 80 ALA A C 1
ATOM 637 O O . ALA A 1 80 ? 4.457 1.688 -24.891 1 96.75 80 ALA A O 1
ATOM 638 N N . ILE A 1 81 ? 3.076 1.845 -23.141 1 95.94 81 ILE A N 1
ATOM 639 C CA . ILE A 1 81 ? 2.639 3.213 -23.391 1 95.94 81 ILE A CA 1
ATOM 640 C C . ILE A 1 81 ? 3.416 4.176 -22.5 1 95.94 81 ILE A C 1
ATOM 642 O O . ILE A 1 81 ? 3.33 4.098 -21.266 1 95.94 81 ILE A O 1
ATOM 646 N N . LEU A 1 82 ? 4.164 5.059 -23.094 1 92.88 82 LEU A N 1
ATOM 647 C CA . LEU A 1 82 ? 5.008 5.984 -22.344 1 92.88 82 LEU A CA 1
ATOM 648 C C . LEU A 1 82 ? 4.641 7.43 -22.656 1 92.88 82 LEU A C 1
ATOM 650 O O . LEU A 1 82 ? 5.508 8.234 -23 1 92.88 82 LEU A O 1
ATOM 654 N N . GLU A 1 83 ? 3.389 7.754 -22.609 1 91 83 GLU A N 1
ATOM 655 C CA . GLU A 1 83 ? 2.883 9.102 -22.859 1 91 83 GLU A CA 1
ATOM 656 C C . GLU A 1 83 ? 2.268 9.711 -21.609 1 91 83 GLU A C 1
ATOM 658 O O . GLU A 1 83 ? 1.182 9.305 -21.188 1 91 83 GLU A O 1
ATOM 663 N N . ALA A 1 84 ? 2.867 10.672 -21.094 1 86.12 84 ALA A N 1
ATOM 664 C CA . ALA A 1 84 ? 2.314 11.336 -19.906 1 86.12 84 ALA A CA 1
ATOM 665 C C . ALA A 1 84 ? 0.977 12 -20.234 1 86.12 84 ALA A C 1
ATOM 667 O O . ALA A 1 84 ? 0.845 12.688 -21.25 1 86.12 84 ALA A O 1
ATOM 668 N N . PRO A 1 85 ? -0.04 11.836 -19.406 1 90.25 85 PRO A N 1
ATOM 669 C CA . PRO A 1 85 ? -0.027 11.117 -18.125 1 90.25 85 PRO A CA 1
ATOM 670 C C . PRO A 1 85 ? -0.471 9.664 -18.266 1 90.25 85 PRO A C 1
ATOM 672 O O . PRO A 1 85 ? -0.9 9.055 -17.281 1 90.25 85 PRO A O 1
ATOM 675 N N . ASN A 1 86 ? -0.459 9.195 -19.531 1 91.75 86 ASN A N 1
ATOM 676 C CA . ASN A 1 86 ? -0.878 7.824 -19.781 1 91.75 86 ASN A CA 1
ATOM 677 C C . ASN A 1 86 ? 0.313 6.871 -19.812 1 91.75 86 ASN A C 1
ATOM 679 O O . ASN A 1 86 ? 1.198 6.996 -20.656 1 91.75 86 ASN A O 1
ATOM 683 N N . TYR A 1 87 ? 0.326 6.008 -18.891 1 92.62 87 TYR A N 1
ATOM 684 C CA . TYR A 1 87 ? 1.332 4.957 -18.828 1 92.62 87 TYR A CA 1
ATOM 685 C C . TYR A 1 87 ? 0.677 3.582 -18.75 1 92.62 87 TYR A C 1
ATOM 687 O O . TYR A 1 87 ? -0.357 3.416 -18.094 1 92.62 87 TYR A O 1
ATOM 695 N N . GLY A 1 88 ? 1.312 2.65 -19.422 1 95.12 88 GLY A N 1
ATOM 696 C CA . GLY A 1 88 ? 0.746 1.312 -19.344 1 95.12 88 GLY A CA 1
ATOM 697 C C . GLY A 1 88 ? 1.659 0.248 -19.922 1 95.12 88 GLY A C 1
ATOM 698 O O . GLY A 1 88 ? 2.582 0.559 -20.688 1 95.12 88 GLY A O 1
ATOM 699 N N . ILE A 1 89 ? 1.452 -0.956 -19.516 1 95.81 89 ILE A N 1
ATOM 700 C CA . ILE A 1 89 ? 2.115 -2.146 -20.047 1 95.81 89 ILE A CA 1
ATOM 701 C C . ILE A 1 89 ? 1.131 -2.957 -20.891 1 95.81 89 ILE A C 1
ATOM 703 O O . ILE A 1 89 ? 0.021 -3.256 -20.438 1 95.81 89 ILE A O 1
ATOM 707 N N . VAL A 1 90 ? 1.535 -3.27 -22.094 1 97.69 90 VAL A N 1
ATOM 708 C CA . VAL A 1 90 ? 0.669 -4.004 -23.016 1 97.69 90 VAL A CA 1
ATOM 709 C C . VAL A 1 90 ? 1.148 -5.449 -23.125 1 97.69 90 VAL A C 1
ATOM 711 O O . VAL A 1 90 ? 2.293 -5.699 -23.516 1 97.69 90 VAL A O 1
ATOM 714 N N . THR A 1 91 ? 0.259 -6.395 -22.797 1 97.88 91 THR A N 1
ATOM 715 C CA . THR A 1 91 ? 0.582 -7.816 -22.828 1 97.88 91 THR A CA 1
ATOM 716 C C . THR A 1 91 ? -0.53 -8.609 -23.5 1 97.88 91 THR A C 1
ATOM 718 O O . THR A 1 91 ? -1.555 -8.047 -23.891 1 97.88 91 THR A O 1
ATOM 721 N N . GLU A 1 92 ? -0.225 -9.883 -23.703 1 97.81 92 GLU A N 1
ATOM 722 C CA . GLU A 1 92 ? -1.28 -10.766 -24.203 1 97.81 92 GLU A CA 1
ATOM 723 C C . GLU A 1 92 ? -2.457 -10.812 -23.234 1 97.81 92 GLU A C 1
ATOM 725 O O . GLU A 1 92 ? -2.281 -10.641 -22.016 1 97.81 92 GLU A O 1
ATOM 730 N N . TYR A 1 93 ? -3.619 -10.984 -23.812 1 97.38 93 TYR A N 1
ATOM 731 C CA . TYR A 1 93 ? -4.832 -11.07 -23 1 97.38 93 TYR A CA 1
ATOM 732 C C . TYR A 1 93 ? -5.137 -12.523 -22.641 1 97.38 93 TYR A C 1
ATOM 734 O O . TYR A 1 93 ? -5.18 -13.391 -23.516 1 97.38 93 TYR A O 1
ATOM 742 N N . ALA A 1 94 ? -5.207 -12.812 -21.359 1 96.88 94 ALA A N 1
ATOM 743 C CA . ALA A 1 94 ? -5.617 -14.125 -20.875 1 96.88 94 ALA A CA 1
ATOM 744 C C . ALA A 1 94 ? -7.098 -14.133 -20.484 1 96.88 94 ALA A C 1
ATOM 746 O O . ALA A 1 94 ? -7.469 -13.68 -19.406 1 96.88 94 ALA A O 1
ATOM 747 N N . SER A 1 95 ? -7.887 -14.758 -21.266 1 95.06 95 SER A N 1
ATOM 748 C CA . SER A 1 95 ? -9.336 -14.656 -21.141 1 95.06 95 SER A CA 1
ATOM 749 C C . SER A 1 95 ? -9.859 -15.445 -19.953 1 95.06 95 SER A C 1
ATOM 751 O O . SER A 1 95 ? -10.992 -15.242 -19.516 1 95.06 95 SER A O 1
ATOM 753 N N . GLY A 1 96 ? -9.086 -16.375 -19.406 1 94.62 96 GLY A N 1
ATOM 754 C CA . GLY A 1 96 ? -9.516 -17.156 -18.266 1 94.62 96 GLY A CA 1
ATOM 755 C C . GLY A 1 96 ? -9.43 -16.406 -16.953 1 94.62 96 GLY A C 1
ATOM 756 O O . GLY A 1 96 ? -9.875 -16.891 -15.914 1 94.62 96 GLY A O 1
ATOM 757 N N . GLY A 1 97 ? -8.844 -15.25 -16.938 1 94.06 97 GLY A N 1
ATOM 758 C CA . GLY A 1 97 ? -8.711 -14.469 -15.727 1 94.06 97 GLY A CA 1
ATOM 759 C C . GLY A 1 97 ? -7.559 -14.922 -14.844 1 94.06 97 GLY A C 1
ATOM 760 O O . GLY A 1 97 ? -6.684 -15.664 -15.297 1 94.06 97 GLY A O 1
ATOM 761 N N . SER A 1 98 ? -7.535 -14.375 -13.672 1 95.38 98 SER A N 1
ATOM 762 C CA . SER A 1 98 ? -6.484 -14.75 -12.734 1 95.38 98 SER A CA 1
ATOM 763 C C . SER A 1 98 ? -6.762 -16.125 -12.109 1 95.38 98 SER A C 1
ATOM 765 O O . SER A 1 98 ? -7.914 -16.547 -12.031 1 95.38 98 SER A O 1
ATOM 767 N N . LEU A 1 99 ? -5.703 -16.734 -11.711 1 97.44 99 LEU A N 1
ATOM 768 C CA . LEU A 1 99 ? -5.836 -18 -10.984 1 97.44 99 LEU A CA 1
ATOM 769 C C . LEU A 1 99 ? -6.664 -17.812 -9.719 1 97.44 99 LEU A C 1
ATOM 771 O O . LEU A 1 99 ? -7.465 -18.688 -9.359 1 97.44 99 LEU A O 1
ATOM 775 N N . TYR A 1 100 ? -6.531 -16.766 -9.062 1 95.44 100 TYR A N 1
ATOM 776 C CA . TYR A 1 100 ? -7.309 -16.422 -7.875 1 95.44 100 TYR A CA 1
ATOM 777 C C . TYR A 1 100 ? -8.805 -16.453 -8.172 1 95.44 100 TYR A C 1
ATOM 779 O O . TYR A 1 100 ? -9.57 -17.094 -7.438 1 95.44 100 TYR A O 1
ATOM 787 N N . ASP A 1 101 ? -9.18 -15.797 -9.234 1 94.19 101 ASP A N 1
ATOM 788 C CA . ASP A 1 101 ? -10.586 -15.758 -9.625 1 94.19 101 ASP A CA 1
ATOM 789 C C . ASP A 1 101 ? -11.086 -17.141 -10.023 1 94.19 101 ASP A C 1
ATOM 791 O O . ASP A 1 101 ? -12.219 -17.516 -9.711 1 94.19 101 ASP A O 1
ATOM 795 N N . TYR A 1 102 ? -10.297 -17.828 -10.727 1 95.25 102 TYR A N 1
ATOM 796 C CA . TYR A 1 102 ? -10.664 -19.172 -11.148 1 95.25 102 TYR A CA 1
ATOM 797 C C . TYR A 1 102 ? -10.93 -20.062 -9.945 1 95.25 102 TYR A C 1
ATOM 799 O O . TYR A 1 102 ? -11.961 -20.734 -9.883 1 95.25 102 TYR A O 1
ATOM 807 N N . LEU A 1 103 ? -10.023 -20 -8.969 1 95.06 103 LEU A N 1
ATOM 808 C CA . LEU A 1 103 ? -10.125 -20.875 -7.797 1 95.06 103 LEU A CA 1
ATOM 809 C C . LEU A 1 103 ? -11.344 -20.516 -6.953 1 95.06 103 LEU A C 1
ATOM 811 O O . LEU A 1 103 ? -11.859 -21.359 -6.219 1 95.06 103 LEU A O 1
ATOM 815 N N . SER A 1 104 ? -11.75 -19.297 -7.078 1 92.25 104 SER A N 1
ATOM 816 C CA . SER A 1 104 ? -12.898 -18.828 -6.312 1 92.25 104 SER A CA 1
ATOM 817 C C . SER A 1 104 ? -14.203 -19.078 -7.066 1 92.25 104 SER A C 1
ATOM 819 O O . SER A 1 104 ? -15.289 -18.875 -6.52 1 92.25 104 SER A O 1
ATOM 821 N N . SER A 1 105 ? -14.133 -19.516 -8.266 1 92.69 105 SER A N 1
ATOM 822 C CA . SER A 1 105 ? -15.32 -19.703 -9.102 1 92.69 105 SER A CA 1
ATOM 823 C C . SER A 1 105 ? -15.852 -21.125 -8.977 1 92.69 105 SER A C 1
ATOM 825 O O . SER A 1 105 ? -15.18 -22 -8.43 1 92.69 105 SER A O 1
ATOM 827 N N . ALA A 1 106 ? -17.031 -21.344 -9.562 1 90.12 106 ALA A N 1
ATOM 828 C CA . ALA A 1 106 ? -17.672 -22.656 -9.578 1 90.12 106 ALA A CA 1
ATOM 829 C C . ALA A 1 106 ? -16.891 -23.625 -10.477 1 90.12 106 ALA A C 1
ATOM 831 O O . ALA A 1 106 ? -16.938 -24.844 -10.266 1 90.12 106 ALA A O 1
ATOM 832 N N . LEU A 1 107 ? -16.203 -23.109 -11.367 1 88.94 107 LEU A N 1
ATOM 833 C CA . LEU A 1 107 ? -15.461 -23.922 -12.312 1 88.94 107 LEU A CA 1
ATOM 834 C C . LEU A 1 107 ? -14.367 -24.719 -11.602 1 88.94 107 LEU A C 1
ATOM 836 O O . LEU A 1 107 ? -13.961 -25.781 -12.07 1 88.94 107 LEU A O 1
ATOM 840 N N . SER A 1 108 ? -13.914 -24.141 -10.516 1 89.5 108 SER A N 1
ATOM 841 C CA . SER A 1 108 ? -12.797 -24.766 -9.82 1 89.5 108 SER A CA 1
ATOM 842 C C . SER A 1 108 ? -13.227 -26.078 -9.148 1 89.5 108 SER A C 1
ATOM 844 O O . SER A 1 108 ? -12.383 -26.891 -8.773 1 89.5 108 SER A O 1
ATOM 846 N N . GLU A 1 109 ? -14.516 -26.328 -9 1 86.12 109 GLU A N 1
ATOM 847 C CA . GLU A 1 109 ? -15.016 -27.547 -8.391 1 86.12 109 GLU A CA 1
ATOM 848 C C . GLU A 1 109 ? -14.688 -28.766 -9.25 1 86.12 109 GLU A C 1
ATOM 850 O O . GLU A 1 109 ? -14.625 -29.891 -8.75 1 86.12 109 GLU A O 1
ATOM 855 N N . GLU A 1 110 ? -14.453 -28.531 -10.469 1 86.25 110 GLU A N 1
ATOM 856 C CA . GLU A 1 110 ? -14.18 -29.625 -11.391 1 86.25 110 GLU A CA 1
ATOM 857 C C . GLU A 1 110 ? -12.688 -29.938 -11.453 1 86.25 110 GLU A C 1
ATOM 859 O O . GLU A 1 110 ? -12.281 -30.922 -12.07 1 86.25 110 GLU A O 1
ATOM 864 N N . MET A 1 111 ? -11.922 -29.156 -10.758 1 88.5 111 MET A N 1
ATOM 865 C CA . MET A 1 111 ? -10.477 -29.375 -10.789 1 88.5 111 MET A CA 1
ATOM 866 C C . MET A 1 111 ? -10.102 -30.719 -10.188 1 88.5 111 MET A C 1
ATOM 868 O O . MET A 1 111 ? -10.648 -31.109 -9.156 1 88.5 111 MET A O 1
ATOM 872 N N . ASP A 1 112 ? -9.266 -31.484 -10.883 1 88.56 112 ASP A N 1
ATOM 873 C CA . ASP A 1 112 ? -8.758 -32.75 -10.375 1 88.56 112 ASP A CA 1
ATOM 874 C C . ASP A 1 112 ? -7.242 -32.688 -10.172 1 88.56 112 ASP A C 1
ATOM 876 O O . ASP A 1 112 ? -6.617 -31.672 -10.406 1 88.56 112 ASP A O 1
ATOM 880 N N . LEU A 1 113 ? -6.707 -33.781 -9.719 1 87 113 LEU A N 1
ATOM 881 C CA . LEU A 1 113 ? -5.281 -33.844 -9.422 1 87 113 LEU A CA 1
ATOM 882 C C . LEU A 1 113 ? -4.453 -33.531 -10.664 1 87 113 LEU A C 1
ATOM 884 O O . LEU A 1 113 ? -3.428 -32.844 -10.578 1 87 113 LEU A O 1
ATOM 888 N N . GLY A 1 114 ? -4.957 -34.062 -11.781 1 90.88 114 GLY A N 1
ATOM 889 C CA . GLY A 1 114 ? -4.234 -33.812 -13.016 1 90.88 114 GLY A CA 1
ATOM 890 C C . GLY A 1 114 ? -4.043 -32.312 -13.312 1 90.88 114 GLY A C 1
ATOM 891 O O . GLY A 1 114 ? -2.943 -31.891 -13.664 1 90.88 114 GLY A O 1
ATOM 892 N N . GLN A 1 115 ? -5.082 -31.609 -13.125 1 93.25 115 GLN A N 1
ATOM 893 C CA . GLN A 1 115 ? -5.008 -30.172 -13.375 1 93.25 115 GLN A CA 1
ATOM 894 C C . GLN A 1 115 ? -4.121 -29.484 -12.344 1 93.25 115 GLN A C 1
ATOM 896 O O . GLN A 1 115 ? -3.326 -28.609 -12.688 1 93.25 115 GLN A O 1
ATOM 901 N N . VAL A 1 116 ? -4.258 -29.875 -11.094 1 94.62 116 VAL A N 1
ATOM 902 C CA . VAL A 1 116 ? -3.439 -29.297 -10.031 1 94.62 116 VAL A CA 1
ATOM 903 C C . VAL A 1 116 ? -1.962 -29.562 -10.32 1 94.62 116 VAL A C 1
ATOM 905 O O . VAL A 1 116 ? -1.137 -28.641 -10.219 1 94.62 116 VAL A O 1
ATOM 908 N N . MET A 1 117 ? -1.659 -30.781 -10.727 1 95.06 117 MET A N 1
ATOM 909 C CA . MET A 1 117 ? -0.279 -31.156 -11.016 1 95.06 117 MET A CA 1
ATOM 910 C C . MET A 1 117 ? 0.255 -30.375 -12.219 1 95.06 117 MET A C 1
ATOM 912 O O . MET A 1 117 ? 1.391 -29.906 -12.195 1 95.06 117 MET A O 1
ATOM 916 N N . THR A 1 118 ? -0.57 -30.266 -13.203 1 96.62 118 THR A N 1
ATOM 917 C CA . THR A 1 118 ? -0.177 -29.531 -14.398 1 96.62 118 THR A CA 1
ATOM 918 C C . THR A 1 118 ? 0.122 -28.078 -14.07 1 96.62 118 THR A C 1
ATOM 920 O O . THR A 1 118 ? 1.168 -27.547 -14.461 1 96.62 118 THR A O 1
ATOM 923 N N . TRP A 1 119 ? -0.755 -27.469 -13.359 1 98.25 119 TRP A N 1
ATOM 924 C CA . TRP A 1 119 ? -0.618 -26.047 -13.031 1 98.25 119 TRP A CA 1
ATOM 925 C C . TRP A 1 119 ? 0.544 -25.828 -12.062 1 98.25 119 TRP A C 1
ATOM 927 O O . TRP A 1 119 ? 1.28 -24.844 -12.188 1 98.25 119 TRP A O 1
ATOM 937 N N . ALA A 1 120 ? 0.679 -26.75 -11.078 1 98.44 120 ALA A N 1
ATOM 938 C CA . ALA A 1 120 ? 1.836 -26.672 -10.195 1 98.44 120 ALA A CA 1
ATOM 939 C C . ALA A 1 120 ? 3.139 -26.703 -10.984 1 98.44 120 ALA A C 1
ATOM 941 O O . ALA A 1 120 ? 4.051 -25.922 -10.719 1 98.44 120 ALA A O 1
ATOM 942 N N . MET A 1 121 ? 3.182 -27.562 -11.953 1 98.5 121 MET A N 1
ATOM 943 C CA . MET A 1 121 ? 4.355 -27.719 -12.805 1 98.5 121 MET A CA 1
ATOM 944 C C . MET A 1 121 ? 4.578 -26.469 -13.656 1 98.5 121 MET A C 1
ATOM 946 O O . MET A 1 121 ? 5.707 -26 -13.797 1 98.5 121 MET A O 1
ATOM 950 N N . GLU A 1 122 ? 3.586 -25.938 -14.18 1 98.75 122 GLU A N 1
ATOM 951 C CA . GLU A 1 122 ? 3.688 -24.781 -15.055 1 98.75 122 GLU A CA 1
ATOM 952 C C . GLU A 1 122 ? 4.223 -23.562 -14.297 1 98.75 122 GLU A C 1
ATOM 954 O O . GLU A 1 122 ? 5.105 -22.859 -14.789 1 98.75 122 GLU A O 1
ATOM 959 N N . ILE A 1 123 ? 3.734 -23.297 -13.078 1 98.88 123 ILE A N 1
ATOM 960 C CA . ILE A 1 123 ? 4.238 -22.188 -12.273 1 98.88 123 ILE A CA 1
ATOM 961 C C . ILE A 1 123 ? 5.703 -22.422 -11.922 1 98.88 123 ILE A C 1
ATOM 963 O O . ILE A 1 123 ? 6.531 -21.516 -12.016 1 98.88 123 ILE A O 1
ATOM 967 N N . ALA A 1 124 ? 5.984 -23.656 -11.562 1 98.88 124 ALA A N 1
ATOM 968 C CA . ALA A 1 124 ? 7.359 -24 -11.195 1 98.88 124 ALA A CA 1
ATOM 969 C C . ALA A 1 124 ? 8.305 -23.781 -12.375 1 98.88 124 ALA A C 1
ATOM 971 O O . ALA A 1 124 ? 9.391 -23.219 -12.203 1 98.88 124 ALA A O 1
ATOM 972 N N . LYS A 1 125 ? 7.918 -24.203 -13.523 1 98.81 125 LYS A N 1
ATOM 973 C CA . LYS A 1 125 ? 8.734 -24.031 -14.719 1 98.81 125 LYS A CA 1
ATOM 974 C C . LYS A 1 125 ? 8.922 -22.547 -15.055 1 98.81 125 LYS A C 1
ATOM 976 O O . LYS A 1 125 ? 10.023 -22.125 -15.43 1 98.81 125 LYS A O 1
ATOM 981 N N . GLY A 1 126 ? 7.871 -21.781 -14.945 1 98.81 126 GLY A N 1
ATOM 982 C CA . GLY A 1 126 ? 7.996 -20.344 -15.141 1 98.81 126 GLY A CA 1
ATOM 983 C C . GLY A 1 126 ? 8.969 -19.688 -14.188 1 98.81 126 GLY A C 1
ATOM 984 O O . GLY A 1 126 ? 9.812 -18.891 -14.594 1 98.81 126 GLY A O 1
ATOM 985 N N . MET A 1 127 ? 8.875 -20.062 -12.961 1 98.75 127 MET A N 1
ATOM 986 C CA . MET A 1 127 ? 9.766 -19.5 -11.945 1 98.75 127 MET A CA 1
ATOM 987 C C . MET A 1 127 ? 11.203 -19.969 -12.164 1 98.75 127 MET A C 1
ATOM 989 O O . MET A 1 127 ? 12.141 -19.203 -12 1 98.75 127 MET A O 1
ATOM 993 N N . HIS A 1 128 ? 11.328 -21.234 -12.516 1 98.69 128 HIS A N 1
ATOM 994 C CA . HIS A 1 128 ? 12.656 -21.766 -12.828 1 98.69 128 HIS A CA 1
ATOM 995 C C . HIS A 1 128 ? 13.297 -20.984 -13.977 1 98.69 128 HIS A C 1
ATOM 997 O O . HIS A 1 128 ? 14.484 -20.672 -13.938 1 98.69 128 HIS A O 1
ATOM 1003 N N . TYR A 1 129 ? 12.562 -20.719 -14.977 1 98.5 129 TYR A N 1
ATOM 1004 C CA . TYR A 1 129 ? 13.031 -19.922 -16.094 1 98.5 129 TYR A CA 1
ATOM 1005 C C . TYR A 1 129 ? 13.539 -18.562 -15.617 1 98.5 129 TYR A C 1
ATOM 1007 O O . TYR A 1 129 ? 14.641 -18.141 -15.969 1 98.5 129 TYR A O 1
ATOM 1015 N N . LEU A 1 130 ? 12.766 -17.844 -14.781 1 97.81 130 LEU A N 1
ATOM 1016 C CA . LEU A 1 130 ? 13.141 -16.516 -14.273 1 97.81 130 LEU A CA 1
ATOM 1017 C C . LEU A 1 130 ? 14.453 -16.578 -13.508 1 97.81 130 LEU A C 1
ATOM 1019 O O . LEU A 1 130 ? 15.297 -15.703 -13.641 1 97.81 130 LEU A O 1
ATOM 1023 N N . HIS A 1 131 ? 14.617 -17.672 -12.781 1 96.94 131 HIS A N 1
ATOM 1024 C CA . HIS A 1 131 ? 15.734 -17.75 -11.844 1 96.94 131 HIS A CA 1
ATOM 1025 C C . HIS A 1 131 ? 16.984 -18.281 -12.531 1 96.94 131 HIS A C 1
ATOM 1027 O O . HIS A 1 131 ? 18.109 -17.953 -12.125 1 96.94 131 HIS A O 1
ATOM 1033 N N . SER A 1 132 ? 16.797 -19.047 -13.594 1 96.75 132 SER A N 1
ATOM 1034 C CA . SER A 1 132 ? 17.969 -19.828 -13.992 1 96.75 132 SER A CA 1
ATOM 1035 C C . SER A 1 132 ? 18.156 -19.828 -15.5 1 96.75 132 SER A C 1
ATOM 1037 O O . SER A 1 132 ? 19.234 -20.141 -16 1 96.75 132 SER A O 1
ATOM 1039 N N . GLU A 1 133 ? 17.141 -19.516 -16.234 1 97.06 133 GLU A N 1
ATOM 1040 C CA . GLU A 1 133 ? 17.234 -19.75 -17.672 1 97.06 133 GLU A CA 1
ATOM 1041 C C . GLU A 1 133 ? 17.109 -18.438 -18.438 1 97.06 133 GLU A C 1
ATOM 1043 O O . GLU A 1 133 ? 17.562 -18.344 -19.578 1 97.06 133 GLU A O 1
ATOM 1048 N N . ALA A 1 134 ? 16.484 -17.438 -17.859 1 95.38 134 ALA A N 1
ATOM 1049 C CA . ALA A 1 134 ? 16.297 -16.156 -18.531 1 95.38 134 ALA A CA 1
ATOM 1050 C C . ALA A 1 134 ? 17.641 -15.477 -18.766 1 95.38 134 ALA A C 1
ATOM 1052 O O . ALA A 1 134 ? 18.641 -15.836 -18.156 1 95.38 134 ALA A O 1
ATOM 1053 N N . PRO A 1 135 ? 17.703 -14.516 -19.719 1 93.12 135 PRO A N 1
ATOM 1054 C CA . PRO A 1 135 ? 18.953 -13.797 -20 1 93.12 135 PRO A CA 1
ATOM 1055 C C . PRO A 1 135 ? 19.516 -13.102 -18.766 1 93.12 135 PRO A C 1
ATOM 1057 O O . PRO A 1 135 ? 20.734 -12.961 -18.625 1 93.12 135 PRO A O 1
ATOM 1060 N N . VAL A 1 136 ? 18.625 -12.641 -17.953 1 90.62 136 VAL A N 1
ATOM 1061 C CA . VAL A 1 136 ? 18.984 -12.07 -16.656 1 90.62 136 VAL A CA 1
ATOM 1062 C C . VAL A 1 136 ? 18.156 -12.734 -15.547 1 90.62 136 VAL A C 1
ATOM 1064 O O . VAL A 1 136 ? 16.984 -13.016 -15.742 1 90.62 136 VAL A O 1
ATOM 1067 N N . LYS A 1 137 ? 18.875 -12.938 -14.461 1 93.56 137 LYS A N 1
ATOM 1068 C CA . LYS A 1 137 ? 18.156 -13.508 -13.328 1 93.56 137 LYS A CA 1
ATOM 1069 C C . LYS A 1 137 ? 17.125 -12.531 -12.789 1 93.56 137 LYS A C 1
ATOM 1071 O O . LYS A 1 137 ? 17.438 -11.375 -12.508 1 93.56 137 LYS A O 1
ATOM 1076 N N . VAL A 1 138 ? 15.93 -12.992 -12.68 1 94.06 138 VAL A N 1
ATOM 1077 C CA . VAL A 1 138 ? 14.828 -12.156 -12.195 1 94.06 138 VAL A CA 1
ATOM 1078 C C . VAL A 1 138 ? 14.203 -12.789 -10.961 1 94.06 138 VAL A C 1
ATOM 1080 O O . VAL A 1 138 ? 13.812 -13.961 -10.984 1 94.06 138 VAL A O 1
ATOM 1083 N N . ILE A 1 139 ? 14.195 -12.078 -9.898 1 94.25 139 ILE A N 1
ATOM 1084 C CA . ILE A 1 139 ? 13.398 -12.453 -8.734 1 94.25 139 ILE A CA 1
ATOM 1085 C C . ILE A 1 139 ? 12.031 -11.781 -8.797 1 94.25 139 ILE A C 1
ATOM 1087 O O . ILE A 1 139 ? 11.945 -10.547 -8.844 1 94.25 139 ILE A O 1
ATOM 1091 N N . HIS A 1 140 ? 10.945 -12.484 -8.828 1 93.62 140 HIS A N 1
ATOM 1092 C CA . HIS A 1 140 ? 9.609 -11.945 -9.062 1 93.62 140 HIS A CA 1
ATOM 1093 C C . HIS A 1 140 ? 9.133 -11.117 -7.871 1 93.62 140 HIS A C 1
ATOM 1095 O O . HIS A 1 140 ? 8.664 -9.992 -8.047 1 93.62 140 HIS A O 1
ATOM 1101 N N . ARG A 1 141 ? 9.203 -11.742 -6.605 1 91.69 141 ARG A N 1
ATOM 1102 C CA . ARG A 1 141 ? 9.008 -11.102 -5.309 1 91.69 141 ARG A CA 1
ATOM 1103 C C . ARG A 1 141 ? 7.523 -10.914 -5.012 1 91.69 141 ARG A C 1
ATOM 1105 O O . ARG A 1 141 ? 7.148 -10.531 -3.902 1 91.69 141 ARG A O 1
ATOM 1112 N N . ASP A 1 142 ? 6.637 -11.242 -5.91 1 91 142 ASP A N 1
ATOM 1113 C CA . ASP A 1 142 ? 5.215 -11.062 -5.656 1 91 142 ASP A CA 1
ATOM 1114 C C . ASP A 1 142 ? 4.391 -12.164 -6.312 1 91 142 ASP A C 1
ATOM 1116 O O . ASP A 1 142 ? 3.354 -11.898 -6.922 1 91 142 ASP A O 1
ATOM 1120 N N . LEU A 1 143 ? 4.934 -13.297 -6.293 1 96.06 143 LEU A N 1
ATOM 1121 C CA . LEU A 1 143 ? 4.152 -14.422 -6.793 1 96.06 143 LEU A CA 1
ATOM 1122 C C . LEU A 1 143 ? 2.941 -14.68 -5.898 1 96.06 143 LEU A C 1
ATOM 1124 O O . LEU A 1 143 ? 3.082 -14.82 -4.684 1 96.06 143 LEU A O 1
ATOM 1128 N N . LYS A 1 144 ? 1.797 -14.641 -6.48 1 95.81 144 LYS A N 1
ATOM 1129 C CA . LYS A 1 144 ? 0.505 -14.953 -5.879 1 95.81 144 LYS A CA 1
ATOM 1130 C C . LYS A 1 144 ? -0.519 -15.344 -6.938 1 95.81 144 LYS A C 1
ATOM 1132 O O . LYS A 1 144 ? -0.292 -15.141 -8.133 1 95.81 144 LYS A O 1
ATOM 1137 N N . SER A 1 145 ? -1.572 -15.922 -6.527 1 96.56 145 SER A N 1
ATOM 1138 C CA . SER A 1 145 ? -2.568 -16.438 -7.457 1 96.56 145 SER A CA 1
ATOM 1139 C C . SER A 1 145 ? -3.186 -15.328 -8.297 1 96.56 145 SER A C 1
ATOM 1141 O O . SER A 1 145 ? -3.619 -15.555 -9.422 1 96.56 145 SER A O 1
ATOM 1143 N N . ARG A 1 146 ? -3.148 -14.078 -7.734 1 93.5 146 ARG A N 1
ATOM 1144 C CA . ARG A 1 146 ? -3.689 -12.938 -8.469 1 93.5 146 ARG A CA 1
ATOM 1145 C C . ARG A 1 146 ? -2.764 -12.523 -9.609 1 93.5 146 ARG A C 1
ATOM 1147 O O . ARG A 1 146 ? -3.188 -11.844 -10.547 1 93.5 146 ARG A O 1
ATOM 1154 N N . ASN A 1 147 ? -1.494 -12.953 -9.5 1 94.19 147 ASN A N 1
ATOM 1155 C CA . ASN A 1 147 ? -0.495 -12.578 -10.492 1 94.19 147 ASN A CA 1
ATOM 1156 C C . ASN A 1 147 ? -0.155 -13.758 -11.406 1 94.19 147 ASN A C 1
ATOM 1158 O O . ASN A 1 147 ? 0.933 -13.805 -11.984 1 94.19 147 ASN A O 1
ATOM 1162 N N . VAL A 1 148 ? -1.033 -14.734 -11.477 1 97.94 148 VAL A N 1
ATOM 1163 C CA . VAL A 1 148 ? -1.015 -15.836 -12.43 1 97.94 148 VAL A CA 1
ATOM 1164 C C . VAL A 1 148 ? -2.338 -15.891 -13.195 1 97.94 148 VAL A C 1
ATOM 1166 O O . VAL A 1 148 ? -3.408 -15.961 -12.586 1 97.94 148 VAL A O 1
ATOM 1169 N N . VAL A 1 149 ? -2.234 -15.852 -14.523 1 97.56 149 VAL A N 1
ATOM 1170 C CA . VAL A 1 149 ? -3.461 -15.797 -15.312 1 97.56 149 VAL A CA 1
ATOM 1171 C C . VAL A 1 149 ? -3.631 -17.109 -16.094 1 97.56 149 VAL A C 1
ATOM 1173 O O . VAL A 1 149 ? -2.66 -17.828 -16.312 1 97.56 149 VAL A O 1
ATOM 1176 N N . VAL A 1 150 ? -4.848 -17.344 -16.422 1 97.38 150 VAL A N 1
ATOM 1177 C CA . VAL A 1 150 ? -5.227 -18.562 -17.141 1 97.38 150 VAL A CA 1
ATOM 1178 C C . VAL A 1 150 ? -5.574 -18.219 -18.594 1 97.38 150 VAL A C 1
ATOM 1180 O O . VAL A 1 150 ? -6.484 -17.422 -18.844 1 97.38 150 VAL A O 1
ATOM 1183 N N . THR A 1 151 ? -4.898 -18.828 -19.5 1 96.94 151 THR A N 1
ATOM 1184 C CA . THR A 1 151 ? -5.203 -18.609 -20.906 1 96.94 151 THR A CA 1
ATOM 1185 C C . THR A 1 151 ? -6.434 -19.406 -21.328 1 96.94 151 THR A C 1
ATOM 1187 O O . THR A 1 151 ? -6.953 -20.203 -20.547 1 96.94 151 THR A O 1
ATOM 1190 N N . ALA A 1 152 ? -6.867 -19.172 -22.578 1 94.44 152 ALA A N 1
ATOM 1191 C CA . ALA A 1 152 ? -8.039 -19.859 -23.125 1 94.44 152 ALA A CA 1
ATOM 1192 C C . ALA A 1 152 ? -7.828 -21.375 -23.125 1 94.44 152 ALA A C 1
ATOM 1194 O O . ALA A 1 152 ? -8.773 -22.141 -22.906 1 94.44 152 ALA A O 1
ATOM 1195 N N . ASP A 1 153 ? -6.641 -21.781 -23.312 1 95 153 ASP A N 1
ATOM 1196 C CA . ASP A 1 153 ? -6.316 -23.203 -23.375 1 95 153 ASP A CA 1
ATOM 1197 C C . ASP A 1 153 ? -5.898 -23.734 -22 1 95 153 ASP A C 1
ATOM 1199 O O . ASP A 1 153 ? -5.246 -24.781 -21.891 1 95 153 ASP A O 1
ATOM 1203 N N . LYS A 1 154 ? -6.098 -22.984 -20.922 1 95 154 LYS A N 1
ATOM 1204 C CA . LYS A 1 154 ? -5.906 -23.375 -19.516 1 95 154 LYS A CA 1
ATOM 1205 C C . LYS A 1 154 ? -4.422 -23.516 -19.188 1 95 154 LYS A C 1
ATOM 1207 O O . LYS A 1 154 ? -4.035 -24.391 -18.422 1 95 154 LYS A O 1
ATOM 1212 N N . VAL A 1 155 ? -3.65 -22.734 -19.906 1 97.88 155 VAL A N 1
ATOM 1213 C CA . VAL A 1 155 ? -2.238 -22.625 -19.562 1 97.88 155 VAL A CA 1
ATOM 1214 C C . VAL A 1 155 ? -2.041 -21.484 -18.578 1 97.88 155 VAL A C 1
ATOM 1216 O O . VAL A 1 155 ? -2.625 -20.406 -18.734 1 97.88 155 VAL A O 1
ATOM 1219 N N . LEU A 1 156 ? -1.231 -21.734 -17.547 1 98.69 156 LEU A N 1
ATOM 1220 C CA . LEU A 1 156 ? -0.957 -20.672 -16.578 1 98.69 156 LEU A CA 1
ATOM 1221 C C . LEU A 1 156 ? 0.217 -19.812 -17.031 1 98.69 156 LEU A C 1
ATOM 1223 O O . LEU A 1 156 ? 1.216 -20.328 -17.531 1 98.69 156 LEU A O 1
ATOM 1227 N N . LYS A 1 157 ? 0.079 -18.531 -16.906 1 98.62 157 LYS A N 1
ATOM 1228 C CA . LYS A 1 157 ? 1.153 -17.578 -17.203 1 98.62 157 LYS A CA 1
ATOM 1229 C C . LYS A 1 157 ? 1.373 -16.625 -16.031 1 98.62 157 LYS A C 1
ATOM 1231 O O . LYS A 1 157 ? 0.42 -16.031 -15.516 1 98.62 157 LYS A O 1
ATOM 1236 N N . ILE A 1 158 ? 2.6 -16.531 -15.609 1 98.31 158 ILE A N 1
ATOM 1237 C CA . ILE A 1 158 ? 2.979 -15.586 -14.562 1 98.31 158 ILE A CA 1
ATOM 1238 C C . ILE A 1 158 ? 2.998 -14.172 -15.133 1 98.31 158 ILE A C 1
ATOM 1240 O O . ILE A 1 158 ? 3.521 -13.938 -16.219 1 98.31 158 ILE A O 1
ATOM 1244 N N . CYS A 1 159 ? 2.375 -13.25 -14.391 1 94.56 159 CYS A N 1
ATOM 1245 C CA . CYS A 1 159 ? 2.316 -11.859 -14.836 1 94.56 159 CYS A CA 1
ATOM 1246 C C . CYS A 1 159 ? 2.596 -10.906 -13.68 1 94.56 159 CYS A C 1
ATOM 1248 O O . CYS A 1 159 ? 2.984 -11.336 -12.594 1 94.56 159 CYS A O 1
ATOM 1250 N N . ASP A 1 160 ? 2.582 -9.609 -13.82 1 89.5 160 ASP A N 1
ATOM 1251 C CA . ASP A 1 160 ? 2.799 -8.516 -12.875 1 89.5 160 ASP A CA 1
ATOM 1252 C C . ASP A 1 160 ? 4.223 -8.539 -12.32 1 89.5 160 ASP A C 1
ATOM 1254 O O . ASP A 1 160 ? 4.465 -9.078 -11.242 1 89.5 160 ASP A O 1
ATOM 1258 N N . PHE A 1 161 ? 5.094 -7.922 -12.938 1 90.25 161 PHE A N 1
ATOM 1259 C CA . PHE A 1 161 ? 6.5 -7.84 -12.555 1 90.25 161 PHE A CA 1
ATOM 1260 C C . PHE A 1 161 ? 6.809 -6.484 -11.93 1 90.25 161 PHE A C 1
ATOM 1262 O O . PHE A 1 161 ? 7.949 -6.02 -11.977 1 90.25 161 PHE A O 1
ATOM 1269 N N . GLY A 1 162 ? 5.793 -5.902 -11.398 1 86.5 162 GLY A N 1
ATOM 1270 C CA . GLY A 1 162 ? 5.945 -4.586 -10.797 1 86.5 162 GLY A CA 1
ATOM 1271 C C . GLY A 1 162 ? 6.895 -4.574 -9.609 1 86.5 162 GLY A C 1
ATOM 1272 O O . GLY A 1 162 ? 7.57 -3.576 -9.359 1 86.5 162 GLY A O 1
ATOM 1273 N N . ALA A 1 163 ? 6.977 -5.625 -8.898 1 81.5 163 ALA A N 1
ATOM 1274 C CA . ALA A 1 163 ? 7.828 -5.715 -7.711 1 81.5 163 ALA A CA 1
ATOM 1275 C C . ALA A 1 163 ? 9.156 -6.391 -8.039 1 81.5 163 ALA A C 1
ATOM 1277 O O . ALA A 1 163 ? 10.031 -6.5 -7.18 1 81.5 163 ALA A O 1
ATOM 1278 N N . SER A 1 164 ? 9.219 -6.762 -9.242 1 81.69 164 SER A N 1
ATOM 1279 C CA . SER A 1 164 ? 10.375 -7.586 -9.609 1 81.69 164 SER A CA 1
ATOM 1280 C C . SER A 1 164 ? 11.648 -6.754 -9.656 1 81.69 164 SER A C 1
ATOM 1282 O O . SER A 1 164 ? 11.602 -5.531 -9.805 1 81.69 164 SER A O 1
ATOM 1284 N N . ARG A 1 165 ? 12.719 -7.344 -9.383 1 72.62 165 ARG A N 1
ATOM 1285 C CA . ARG A 1 165 ? 14.023 -6.703 -9.469 1 72.62 165 ARG A CA 1
ATOM 1286 C C . ARG A 1 165 ? 15.031 -7.598 -10.18 1 72.62 165 ARG A C 1
ATOM 1288 O O . ARG A 1 165 ? 14.914 -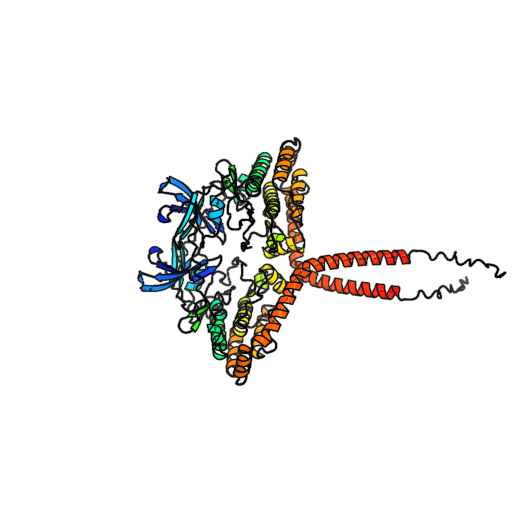8.828 -10.141 1 72.62 165 ARG A O 1
ATOM 1295 N N . PHE A 1 166 ? 15.773 -6.723 -10.852 1 61.78 166 PHE A N 1
ATOM 1296 C CA . PHE A 1 166 ? 17 -7.391 -11.297 1 61.78 166 PHE A CA 1
ATOM 1297 C C . PHE A 1 166 ? 17.953 -7.602 -10.125 1 61.78 166 PHE A C 1
ATOM 1299 O O . PHE A 1 166 ? 18.016 -6.777 -9.211 1 61.78 166 PHE A O 1
ATOM 1306 N N . LEU A 1 167 ? 18.328 -8.766 -9.68 1 55.81 167 LEU A N 1
ATOM 1307 C CA . LEU A 1 167 ? 19.219 -9.023 -8.555 1 55.81 167 LEU A CA 1
ATOM 1308 C C . LEU A 1 167 ? 20.078 -7.797 -8.258 1 55.81 167 LEU A C 1
ATOM 1310 O O . LEU A 1 167 ? 20.422 -7.551 -7.098 1 55.81 167 LEU A O 1
ATOM 1314 N N . ALA A 1 168 ? 20.469 -6.969 -9.141 1 47.31 168 ALA A N 1
ATOM 1315 C CA . ALA A 1 168 ? 21.438 -5.926 -8.828 1 47.31 168 ALA A CA 1
ATOM 1316 C C . ALA A 1 168 ? 20.75 -4.684 -8.273 1 47.31 168 ALA A C 1
ATOM 1318 O O . ALA A 1 168 ? 21.422 -3.768 -7.781 1 47.31 168 ALA A O 1
ATOM 1319 N N . HIS A 1 169 ? 19.297 -4.707 -8.273 1 47.41 169 HIS A N 1
ATOM 1320 C CA . HIS A 1 169 ? 18.688 -3.439 -7.898 1 47.41 169 HIS A CA 1
ATOM 1321 C C . HIS A 1 169 ? 17.703 -3.623 -6.746 1 47.41 169 HIS A C 1
ATOM 1323 O O . HIS A 1 169 ? 17.031 -4.652 -6.652 1 47.41 169 HIS A O 1
ATOM 1329 N N . THR A 1 170 ? 17.922 -2.893 -5.535 1 45.38 170 THR A N 1
ATOM 1330 C CA . THR A 1 170 ? 17 -2.91 -4.395 1 45.38 170 THR A CA 1
ATOM 1331 C C . THR A 1 170 ? 15.742 -2.111 -4.703 1 45.38 170 THR A C 1
ATOM 1333 O O . THR A 1 170 ? 15.82 -0.989 -5.203 1 45.38 170 THR A O 1
ATOM 1336 N N . THR A 1 171 ? 14.578 -2.703 -5.023 1 43.97 171 THR A N 1
ATOM 1337 C CA . THR A 1 171 ? 13.359 -1.941 -5.25 1 43.97 171 THR A CA 1
ATOM 1338 C C . THR A 1 171 ? 12.5 -1.909 -3.988 1 43.97 171 THR A C 1
ATOM 1340 O O . THR A 1 171 ? 12.461 -2.883 -3.232 1 43.97 171 THR A O 1
ATOM 1343 N N . HIS A 1 172 ? 11.938 -0.694 -3.662 1 48.94 172 HIS A N 1
ATOM 1344 C CA . HIS A 1 172 ? 10.938 -0.51 -2.617 1 48.94 172 HIS A CA 1
ATOM 1345 C C . HIS A 1 172 ? 9.633 -1.226 -2.971 1 48.94 172 HIS A C 1
ATOM 1347 O O . HIS A 1 172 ? 9.211 -1.214 -4.129 1 48.94 172 HIS A O 1
ATOM 1353 N N . MET A 1 173 ? 9.211 -2.242 -2.184 1 51.09 173 MET A N 1
ATOM 1354 C CA . MET A 1 173 ? 7.996 -3.008 -2.457 1 51.09 173 MET A CA 1
ATOM 1355 C C . MET A 1 173 ? 6.82 -2.469 -1.648 1 51.09 173 MET A C 1
ATOM 1357 O O . MET A 1 173 ? 6.984 -2.068 -0.495 1 51.09 173 MET A O 1
ATOM 1361 N N . SER A 1 174 ? 5.734 -2.102 -2.404 1 53.75 174 SER A N 1
ATOM 1362 C CA . SER A 1 174 ? 4.484 -1.797 -1.715 1 53.75 174 SER A CA 1
ATOM 1363 C C . SER A 1 174 ? 3.893 -3.043 -1.065 1 53.75 174 SER A C 1
ATOM 1365 O O . SER A 1 174 ? 3.836 -4.105 -1.688 1 53.75 174 SER A O 1
ATOM 1367 N N . LEU A 1 175 ? 3.756 -3.072 0.211 1 55 175 LEU A N 1
ATOM 1368 C CA . LEU A 1 175 ? 3.35 -4.227 1.006 1 55 175 LEU A CA 1
ATOM 1369 C C . LEU A 1 175 ? 1.83 -4.305 1.109 1 55 175 LEU A C 1
ATOM 1371 O O . LEU A 1 175 ? 1.293 -5.234 1.717 1 55 175 LEU A O 1
ATOM 1375 N N . VAL A 1 176 ? 1.142 -3.646 0.204 1 53.56 176 VAL A N 1
ATOM 1376 C CA . VAL A 1 176 ? -0.293 -3.639 0.47 1 53.56 176 VAL A CA 1
ATOM 1377 C C . VAL A 1 176 ? -0.939 -4.875 -0.147 1 53.56 176 VAL A C 1
ATOM 1379 O O . VAL A 1 176 ? -0.799 -5.125 -1.347 1 53.56 176 VAL A O 1
ATOM 1382 N N . GLY A 1 177 ? -1.543 -5.703 0.654 1 54.03 177 GLY A N 1
ATOM 1383 C CA . GLY A 1 177 ? -2.451 -6.77 0.263 1 54.03 177 GLY A CA 1
ATOM 1384 C C . GLY A 1 177 ? -1.736 -8.047 -0.136 1 54.03 177 GLY A C 1
ATOM 1385 O O . GLY A 1 177 ? -2.367 -8.992 -0.607 1 54.03 177 GLY A O 1
ATOM 1386 N N . THR A 1 178 ? -0.464 -8.008 0.031 1 79.06 178 THR A N 1
ATOM 1387 C CA . THR A 1 178 ? 0.22 -9.188 -0.486 1 79.06 178 THR A CA 1
ATOM 1388 C C . THR A 1 178 ? 0.915 -9.945 0.641 1 79.06 178 THR A C 1
ATOM 1390 O O . THR A 1 178 ? 1.578 -10.953 0.399 1 79.06 178 THR A O 1
ATOM 1393 N N . PHE A 1 179 ? 0.554 -9.719 1.821 1 85.06 179 PHE A N 1
ATOM 1394 C CA . PHE A 1 179 ? 1.271 -10.297 2.947 1 85.06 179 PHE A CA 1
ATOM 1395 C C . PHE A 1 179 ? 1.052 -11.805 3.004 1 85.06 179 PHE A C 1
ATOM 1397 O O . PHE A 1 179 ? 1.994 -12.57 3.236 1 85.06 179 PHE A O 1
ATOM 1404 N N . PRO A 1 180 ? -0.088 -12.25 2.691 1 90.88 180 PRO A N 1
ATOM 1405 C CA . PRO A 1 180 ? -0.352 -13.68 2.852 1 90.88 180 PRO A CA 1
ATOM 1406 C C . PRO A 1 180 ? 0.561 -14.547 1.989 1 90.88 180 PRO A C 1
ATOM 1408 O O . PRO A 1 180 ? 0.81 -15.711 2.322 1 90.88 180 PRO A O 1
ATOM 1411 N N . TRP A 1 181 ? 1.038 -14.031 0.987 1 95.12 181 TRP A N 1
ATOM 1412 C CA . TRP A 1 181 ? 1.853 -14.812 0.063 1 95.12 181 TRP A CA 1
ATOM 1413 C C . TRP A 1 181 ? 3.336 -14.523 0.268 1 95.12 181 TRP A C 1
ATOM 1415 O O . TRP A 1 181 ? 4.191 -15.172 -0.337 1 95.12 181 TRP A O 1
ATOM 1425 N N . MET A 1 182 ? 3.633 -13.547 1.094 1 92.81 182 MET A N 1
ATOM 1426 C CA . MET A 1 182 ? 4.996 -13.031 1.166 1 92.81 182 MET A CA 1
ATOM 1427 C C . MET A 1 182 ? 5.828 -13.828 2.168 1 92.81 182 MET A C 1
ATOM 1429 O O . MET A 1 182 ? 5.344 -14.164 3.248 1 92.81 182 MET A O 1
ATOM 1433 N N . ALA A 1 183 ? 7.078 -14.055 1.811 1 93.94 183 ALA A N 1
ATOM 1434 C CA . ALA A 1 183 ? 8.031 -14.68 2.719 1 93.94 183 ALA A CA 1
ATOM 1435 C C . ALA A 1 183 ? 8.375 -13.758 3.883 1 93.94 183 ALA A C 1
ATOM 1437 O O . ALA A 1 183 ? 8.305 -12.531 3.752 1 93.94 183 ALA A O 1
ATOM 1438 N N . PRO A 1 184 ? 8.789 -14.367 4.996 1 90 184 PRO A N 1
ATOM 1439 C CA . PRO A 1 184 ? 9.102 -13.57 6.18 1 90 184 PRO A CA 1
ATOM 1440 C C . PRO A 1 184 ? 10.164 -12.508 5.91 1 90 184 PRO A C 1
ATOM 1442 O O . PRO A 1 184 ? 10.023 -11.359 6.348 1 90 184 PRO A O 1
ATOM 1445 N N . GLU A 1 185 ? 11.258 -12.828 5.188 1 88.31 185 GLU A N 1
ATOM 1446 C CA . GLU A 1 185 ? 12.328 -11.867 4.945 1 88.31 185 GLU A CA 1
ATOM 1447 C C . GLU A 1 185 ? 11.852 -10.719 4.059 1 88.31 185 GLU A C 1
ATOM 1449 O O . GLU A 1 185 ? 12.352 -9.594 4.164 1 88.31 185 GLU A O 1
ATOM 1454 N N . VAL A 1 186 ? 10.914 -10.961 3.16 1 87.06 186 VAL A N 1
ATOM 1455 C CA . VAL A 1 186 ? 10.344 -9.914 2.326 1 87.06 186 VAL A CA 1
ATOM 1456 C C . VAL A 1 186 ? 9.5 -8.969 3.186 1 87.06 186 VAL A C 1
ATOM 1458 O O . VAL A 1 186 ? 9.609 -7.746 3.062 1 87.06 186 VAL A O 1
ATOM 1461 N N . ILE A 1 187 ? 8.672 -9.555 4.07 1 83 187 ILE A N 1
ATOM 1462 C CA . ILE A 1 187 ? 7.84 -8.781 4.984 1 83 187 ILE A CA 1
ATOM 1463 C C . ILE A 1 187 ? 8.727 -7.883 5.852 1 83 187 ILE A C 1
ATOM 1465 O O . ILE A 1 187 ? 8.367 -6.738 6.137 1 83 187 ILE A O 1
ATOM 1469 N N . GLN A 1 188 ? 9.867 -8.398 6.141 1 77.38 188 GLN A N 1
ATOM 1470 C CA . GLN A 1 188 ? 10.781 -7.703 7.047 1 77.38 188 GLN A CA 1
ATOM 1471 C C . GLN A 1 188 ? 11.695 -6.758 6.281 1 77.38 188 GLN A C 1
ATOM 1473 O O . GLN A 1 188 ? 12.562 -6.113 6.875 1 77.38 188 GLN A O 1
ATOM 1478 N N . SER A 1 189 ? 11.562 -6.73 5.023 1 77.19 189 SER A N 1
ATOM 1479 C CA . SER A 1 189 ? 12.406 -5.898 4.172 1 77.19 189 SER A CA 1
ATOM 1480 C C . SER A 1 189 ? 13.875 -6.25 4.344 1 77.19 189 SER A C 1
ATOM 1482 O O . SER A 1 189 ? 14.734 -5.359 4.387 1 77.19 189 SER A O 1
ATOM 1484 N N . LEU A 1 190 ? 14.141 -7.5 4.516 1 77.06 190 LEU A N 1
ATOM 1485 C CA . LEU A 1 190 ? 15.5 -8.023 4.547 1 77.06 190 LEU A CA 1
ATOM 1486 C C . LEU A 1 190 ? 15.984 -8.352 3.139 1 77.06 190 LEU A C 1
ATOM 1488 O O . LEU A 1 190 ? 15.195 -8.359 2.191 1 77.06 190 LEU A O 1
ATOM 1492 N N . PRO A 1 191 ? 17.281 -8.484 3.01 1 80.75 191 PRO A N 1
ATOM 1493 C CA . PRO A 1 191 ? 17.766 -8.922 1.702 1 80.75 191 PRO A CA 1
ATOM 1494 C C . PRO A 1 191 ? 17.078 -10.195 1.211 1 80.75 191 PRO A C 1
ATOM 1496 O O . PRO A 1 191 ? 16.828 -11.109 2.002 1 80.75 191 PRO A O 1
ATOM 1499 N N . VAL A 1 192 ? 16.797 -10.133 -0.023 1 86.56 192 VAL A N 1
ATOM 1500 C CA . VAL A 1 192 ? 15.992 -11.219 -0.563 1 86.56 192 VAL A CA 1
ATOM 1501 C C . VAL A 1 192 ? 16.781 -11.984 -1.623 1 86.56 192 VAL A C 1
ATOM 1503 O O . VAL A 1 192 ? 17.656 -11.414 -2.285 1 86.56 192 VAL A O 1
ATOM 1506 N N . SER A 1 193 ? 16.516 -13.227 -1.652 1 90.94 193 SER A N 1
ATOM 1507 C CA . SER A 1 193 ? 17 -14.109 -2.707 1 90.94 193 SER A CA 1
ATOM 1508 C C . SER A 1 193 ? 15.852 -14.75 -3.471 1 90.94 193 SER A C 1
ATOM 1510 O O . SER A 1 193 ? 14.68 -14.445 -3.213 1 90.94 193 SER A O 1
ATOM 1512 N N . GLU A 1 194 ? 16.203 -15.625 -4.418 1 94.44 194 GLU A N 1
ATOM 1513 C CA . GLU A 1 194 ? 15.203 -16.25 -5.277 1 94.44 194 GLU A CA 1
ATOM 1514 C C . GLU A 1 194 ? 14.258 -17.141 -4.465 1 94.44 194 GLU A C 1
ATOM 1516 O O . GLU A 1 194 ? 13.133 -17.406 -4.895 1 94.44 194 GLU A O 1
ATOM 1521 N N . THR A 1 195 ? 14.641 -17.438 -3.275 1 96.44 195 THR A N 1
ATOM 1522 C CA . THR A 1 195 ? 13.867 -18.422 -2.512 1 96.44 195 THR A CA 1
ATOM 1523 C C . THR A 1 195 ? 12.641 -17.766 -1.879 1 96.44 195 THR A C 1
ATOM 1525 O O . THR A 1 195 ? 11.766 -18.453 -1.354 1 96.44 195 THR A O 1
ATOM 1528 N N . CYS A 1 196 ? 12.562 -16.438 -1.9 1 95.75 196 CYS A N 1
ATOM 1529 C CA . CYS A 1 196 ? 11.32 -15.812 -1.478 1 95.75 196 CYS A CA 1
ATOM 1530 C C . CYS A 1 196 ? 10.172 -16.188 -2.41 1 95.75 196 CYS A C 1
ATOM 1532 O O . CYS A 1 196 ? 9.031 -16.328 -1.973 1 95.75 196 CYS A O 1
ATOM 1534 N N . ASP A 1 197 ? 10.5 -16.422 -3.668 1 97.62 197 ASP A N 1
ATOM 1535 C CA . ASP A 1 197 ? 9.516 -16.891 -4.641 1 97.62 197 ASP A CA 1
ATOM 1536 C C . ASP A 1 197 ? 9.062 -18.312 -4.324 1 97.62 197 ASP A C 1
ATOM 1538 O O . ASP A 1 197 ? 7.91 -18.672 -4.566 1 97.62 197 ASP A O 1
ATOM 1542 N N . THR A 1 198 ? 9.992 -19.031 -3.803 1 98.69 198 THR A N 1
ATOM 1543 C CA . THR A 1 198 ? 9.68 -20.406 -3.4 1 98.69 198 THR A CA 1
ATOM 1544 C C . THR A 1 198 ? 8.625 -20.406 -2.299 1 98.69 198 THR A C 1
ATOM 1546 O O . THR A 1 198 ? 7.691 -21.219 -2.332 1 98.69 198 THR A O 1
ATOM 1549 N N . TYR A 1 199 ? 8.805 -19.547 -1.331 1 98.31 199 TYR A N 1
ATOM 1550 C CA . TYR A 1 199 ? 7.809 -19.422 -0.274 1 98.31 199 TYR A CA 1
ATOM 1551 C C . TYR A 1 199 ? 6.434 -19.125 -0.856 1 98.31 199 TYR A C 1
ATOM 1553 O O . TYR A 1 199 ? 5.457 -19.812 -0.531 1 98.31 199 TYR A O 1
ATOM 1561 N N . SER A 1 200 ? 6.387 -18.156 -1.755 1 98.06 200 SER A N 1
ATOM 1562 C CA . SER A 1 200 ? 5.137 -17.75 -2.396 1 98.06 200 SER A CA 1
ATOM 1563 C C . SER A 1 200 ? 4.535 -18.891 -3.199 1 98.06 200 SER A C 1
ATOM 1565 O O . SER A 1 200 ? 3.316 -19.078 -3.219 1 98.06 200 SER A O 1
ATOM 1567 N N . TYR A 1 201 ? 5.383 -19.656 -3.834 1 98.81 201 TYR A N 1
ATOM 1568 C CA . TYR A 1 201 ? 4.938 -20.812 -4.602 1 98.81 201 TYR A CA 1
ATOM 1569 C C . TYR A 1 201 ? 4.191 -21.797 -3.713 1 98.81 201 TYR A C 1
ATOM 1571 O O . TYR A 1 201 ? 3.133 -22.312 -4.094 1 98.81 201 TYR A O 1
ATOM 1579 N N . GLY A 1 202 ? 4.762 -22.016 -2.584 1 98.75 202 GLY A N 1
ATOM 1580 C CA . GLY A 1 202 ? 4.09 -22.891 -1.642 1 98.75 202 GLY A CA 1
ATOM 1581 C C . GLY A 1 202 ? 2.689 -22.438 -1.288 1 98.75 202 GLY A C 1
ATOM 1582 O O . GLY A 1 202 ? 1.775 -23.25 -1.165 1 98.75 202 GLY A O 1
ATOM 1583 N N . VAL A 1 203 ? 2.504 -21.188 -1.117 1 98.31 203 VAL A N 1
ATOM 1584 C CA . VAL A 1 203 ? 1.199 -20.625 -0.767 1 98.31 203 VAL A CA 1
ATOM 1585 C C . VAL A 1 203 ? 0.231 -20.812 -1.934 1 98.31 203 VAL A C 1
ATOM 1587 O O . VAL A 1 203 ? -0.926 -21.188 -1.734 1 98.31 203 VAL A O 1
ATOM 1590 N N . VAL A 1 204 ? 0.692 -20.562 -3.121 1 98.62 204 VAL A N 1
ATOM 1591 C CA . VAL A 1 204 ? -0.157 -20.719 -4.293 1 98.62 204 VAL A CA 1
ATOM 1592 C C . VAL A 1 204 ? -0.55 -22.188 -4.441 1 98.62 204 VAL A C 1
ATOM 1594 O O . VAL A 1 204 ? -1.695 -22.5 -4.777 1 98.62 204 VAL A O 1
ATOM 1597 N N . LEU A 1 205 ? 0.412 -23.062 -4.238 1 98.38 205 LEU A N 1
ATOM 1598 C CA . LEU A 1 205 ? 0.123 -24.5 -4.254 1 98.38 205 LEU A CA 1
ATOM 1599 C C . LEU A 1 205 ? -0.976 -24.844 -3.254 1 98.38 205 LEU A C 1
ATOM 1601 O O . LEU A 1 205 ? -1.907 -25.578 -3.58 1 98.38 205 LEU A O 1
ATOM 1605 N N . TRP A 1 206 ? -0.86 -24.312 -2.07 1 97.31 206 TRP A N 1
ATOM 1606 C CA . TRP A 1 206 ? -1.862 -24.5 -1.026 1 97.31 206 TRP A CA 1
ATOM 1607 C C . TRP A 1 206 ? -3.234 -24.031 -1.503 1 97.31 206 TRP A C 1
ATOM 1609 O O . TRP A 1 206 ? -4.238 -24.719 -1.28 1 97.31 206 TRP A O 1
ATOM 1619 N N . GLU A 1 207 ? -3.299 -22.906 -2.158 1 96.94 207 GLU A N 1
ATOM 1620 C CA . GLU A 1 207 ? -4.551 -22.391 -2.701 1 96.94 207 GLU A CA 1
ATOM 1621 C C . GLU A 1 207 ? -5.168 -23.359 -3.697 1 96.94 207 GLU A C 1
ATOM 1623 O O . GLU A 1 207 ? -6.379 -23.594 -3.676 1 96.94 207 GLU A O 1
ATOM 1628 N N . MET A 1 208 ? -4.348 -23.875 -4.559 1 96.19 208 MET A N 1
ATOM 1629 C CA . MET A 1 208 ? -4.852 -24.797 -5.582 1 96.19 208 MET A CA 1
ATOM 1630 C C . MET A 1 208 ? -5.41 -26.062 -4.953 1 96.19 208 MET A C 1
ATOM 1632 O O . MET A 1 208 ? -6.406 -26.609 -5.426 1 96.19 208 MET A O 1
ATOM 1636 N N . LEU A 1 209 ? -4.785 -26.5 -3.924 1 93.75 209 LEU A N 1
ATOM 1637 C CA . LEU A 1 209 ? -5.18 -27.734 -3.281 1 93.75 209 LEU A CA 1
ATOM 1638 C C . LEU A 1 209 ? -6.43 -27.547 -2.432 1 93.75 209 LEU A C 1
ATOM 1640 O O . LEU A 1 209 ? -7.305 -28.422 -2.389 1 93.75 209 LEU A O 1
ATOM 1644 N N . THR A 1 210 ? -6.527 -26.406 -1.762 1 92.06 210 THR A N 1
ATOM 1645 C CA . THR A 1 210 ? -7.59 -26.234 -0.778 1 92.06 210 THR A CA 1
ATOM 1646 C C . THR A 1 210 ? -8.727 -25.391 -1.36 1 92.06 210 THR A C 1
ATOM 1648 O O . THR A 1 210 ? -9.844 -25.422 -0.846 1 92.06 210 THR A O 1
ATOM 1651 N N . ARG A 1 211 ? -8.367 -24.531 -2.391 1 91.81 211 ARG A N 1
ATOM 1652 C CA . ARG A 1 211 ? -9.305 -23.578 -2.977 1 91.81 211 ARG A CA 1
ATOM 1653 C C . ARG A 1 211 ? -9.781 -22.578 -1.936 1 91.81 211 ARG A C 1
ATOM 1655 O O . ARG A 1 211 ? -10.922 -22.109 -1.991 1 91.81 211 ARG A O 1
ATOM 1662 N N . GLU A 1 212 ? -8.914 -22.344 -0.896 1 91.12 212 GLU A N 1
ATOM 1663 C CA . GLU A 1 212 ? -9.18 -21.375 0.155 1 91.12 212 GLU A CA 1
ATOM 1664 C C . GLU A 1 212 ? -8.266 -20.156 0.02 1 91.12 212 GLU A C 1
ATOM 1666 O O . GLU A 1 212 ? -7.234 -20.219 -0.646 1 91.12 212 GLU A O 1
ATOM 1671 N N . ILE A 1 213 ? -8.734 -19.047 0.615 1 90.12 213 ILE A N 1
ATOM 1672 C CA . ILE A 1 213 ? -7.949 -17.812 0.638 1 90.12 213 ILE A CA 1
ATOM 1673 C C . ILE A 1 213 ? -6.953 -17.859 1.795 1 90.12 213 ILE A C 1
ATOM 1675 O O . ILE A 1 213 ? -7.332 -18.125 2.938 1 90.12 213 ILE A O 1
ATOM 1679 N N . PRO A 1 214 ? -5.652 -17.719 1.526 1 93.38 214 PRO A N 1
ATOM 1680 C CA . PRO A 1 214 ? -4.676 -17.719 2.615 1 93.38 214 PRO A CA 1
ATOM 1681 C C . PRO A 1 214 ? -4.973 -16.688 3.686 1 93.38 214 PRO A C 1
ATOM 1683 O O . PRO A 1 214 ? -5.199 -15.508 3.365 1 93.38 214 PRO A O 1
ATOM 1686 N N . PHE A 1 215 ? -5.02 -17.109 4.918 1 89.06 215 PHE A N 1
ATOM 1687 C CA . PHE A 1 215 ? -5.246 -16.297 6.102 1 89.06 215 PHE A CA 1
ATOM 1688 C C . PHE A 1 215 ? -6.543 -15.5 5.973 1 89.06 215 PHE A C 1
ATOM 1690 O O . PHE A 1 215 ? -6.59 -14.32 6.32 1 89.06 215 PHE A O 1
ATOM 1697 N N . LYS A 1 216 ? -7.465 -16.062 5.418 1 86.56 216 LYS A N 1
ATOM 1698 C CA . LYS A 1 216 ? -8.758 -15.422 5.18 1 86.56 216 LYS A CA 1
ATOM 1699 C C . LYS A 1 216 ? -9.266 -14.727 6.438 1 86.56 216 LYS A C 1
ATOM 1701 O O . LYS A 1 216 ? -9.289 -15.328 7.52 1 86.56 216 LYS A O 1
ATOM 1706 N N . GLY A 1 217 ? -9.633 -13.469 6.246 1 76.19 217 GLY A N 1
ATOM 1707 C CA . GLY A 1 217 ? -10.25 -12.719 7.332 1 76.19 217 GLY A CA 1
ATOM 1708 C C . GLY A 1 217 ? -9.242 -11.953 8.172 1 76.19 217 GLY A C 1
ATOM 1709 O O . GLY A 1 217 ? -9.625 -11.141 9.016 1 76.19 217 GLY A O 1
ATOM 1710 N N . LEU A 1 218 ? -7.973 -12.211 7.977 1 76.12 218 LEU A N 1
ATOM 1711 C CA . LEU A 1 218 ? -6.941 -11.492 8.711 1 76.12 218 LEU A CA 1
ATOM 1712 C C . LEU A 1 218 ? -6.426 -10.305 7.906 1 76.12 218 LEU A C 1
ATOM 1714 O O . LEU A 1 218 ? -6.273 -10.398 6.684 1 76.12 218 LEU A O 1
ATOM 1718 N N . GLU A 1 219 ? -6.199 -9.227 8.648 1 69.62 219 GLU A N 1
ATOM 1719 C CA . GLU A 1 219 ? -5.691 -8.008 8.023 1 69.62 219 GLU A CA 1
ATOM 1720 C C . GLU A 1 219 ? -4.195 -8.117 7.738 1 69.62 219 GLU A C 1
ATOM 1722 O O . GLU A 1 219 ? -3.512 -8.977 8.297 1 69.62 219 GLU A O 1
ATOM 1727 N N . GLY A 1 220 ? -3.705 -7.238 6.941 1 72.69 220 GLY A N 1
ATOM 1728 C CA . GLY A 1 220 ? -2.332 -7.34 6.469 1 72.69 220 GLY A CA 1
ATOM 1729 C C . GLY A 1 220 ? -1.314 -7.379 7.59 1 72.69 220 GLY A C 1
ATOM 1730 O O . GLY A 1 220 ? -0.448 -8.258 7.621 1 72.69 220 GLY A O 1
ATOM 1731 N N . LEU A 1 221 ? -1.461 -6.469 8.531 1 72.62 221 LEU A N 1
ATOM 1732 C CA . LEU A 1 221 ? -0.469 -6.402 9.594 1 72.62 221 LEU A CA 1
ATOM 1733 C C . LEU A 1 221 ? -0.575 -7.617 10.516 1 72.62 221 LEU A C 1
ATOM 1735 O O . LEU A 1 221 ? 0.429 -8.07 11.062 1 72.62 221 LEU A O 1
ATOM 1739 N N . GLN A 1 222 ? -1.73 -8.094 10.672 1 74.44 222 GLN A N 1
ATOM 1740 C CA . GLN A 1 222 ? -1.918 -9.305 11.461 1 74.44 222 GLN A CA 1
ATOM 1741 C C . GLN A 1 222 ? -1.178 -10.484 10.836 1 74.44 222 GLN A C 1
ATOM 1743 O O . GLN A 1 222 ? -0.526 -11.258 11.547 1 74.44 222 GLN A O 1
ATOM 1748 N N . VAL A 1 223 ? -1.324 -10.562 9.578 1 84 223 VAL A N 1
ATOM 1749 C CA . VAL A 1 223 ? -0.646 -11.641 8.875 1 84 223 VAL A CA 1
ATOM 1750 C C . VAL A 1 223 ? 0.867 -11.484 9.016 1 84 223 VAL A C 1
ATOM 1752 O O . VAL A 1 223 ? 1.577 -12.461 9.266 1 84 223 VAL A O 1
ATOM 1755 N N . ALA A 1 224 ? 1.282 -10.234 8.836 1 82.25 224 ALA A N 1
ATOM 1756 C CA . ALA A 1 224 ? 2.711 -9.969 8.977 1 82.25 224 ALA A CA 1
ATOM 1757 C C . ALA A 1 224 ? 3.213 -10.398 10.359 1 82.25 224 ALA A C 1
ATOM 1759 O O . ALA A 1 224 ? 4.27 -11.023 10.469 1 82.25 224 ALA A O 1
ATOM 1760 N N . TRP A 1 225 ? 2.48 -10.117 11.336 1 75.62 225 TRP A N 1
ATOM 1761 C CA . TRP A 1 225 ? 2.836 -10.477 12.703 1 75.62 225 TRP A CA 1
ATOM 1762 C C . TRP A 1 225 ? 2.865 -11.984 12.875 1 75.62 225 TRP A C 1
ATOM 1764 O O . TRP A 1 225 ? 3.805 -12.531 13.461 1 75.62 225 TRP A O 1
ATOM 1774 N N . LEU A 1 226 ? 1.889 -12.609 12.422 1 81.12 226 LEU A N 1
ATOM 1775 C CA . LEU A 1 226 ? 1.782 -14.055 12.555 1 81.12 226 LEU A CA 1
ATOM 1776 C C . LEU A 1 226 ? 2.945 -14.758 11.859 1 81.12 226 LEU A C 1
ATOM 1778 O O . LEU A 1 226 ? 3.561 -15.664 12.422 1 81.12 226 LEU A O 1
ATOM 1782 N N . VAL A 1 227 ? 3.248 -14.32 10.695 1 87.44 227 VAL A N 1
ATOM 1783 C CA . VAL A 1 227 ? 4.246 -14.984 9.859 1 87.44 227 VAL A CA 1
ATOM 1784 C C . VAL A 1 227 ? 5.645 -14.68 10.391 1 87.44 227 VAL A C 1
ATOM 1786 O O . VAL A 1 227 ? 6.496 -15.57 10.453 1 87.44 227 VAL A O 1
ATOM 1789 N N . VAL A 1 228 ? 5.867 -13.492 10.711 1 82.25 228 VAL A N 1
ATOM 1790 C CA . VAL A 1 228 ? 7.219 -13.062 11.047 1 82.25 228 VAL A CA 1
ATOM 1791 C C . VAL A 1 228 ? 7.492 -13.305 12.523 1 82.25 228 VAL A C 1
ATOM 1793 O O . VAL A 1 228 ? 8.492 -13.93 12.883 1 82.25 228 VAL A O 1
ATOM 1796 N N . GLU A 1 229 ? 6.59 -12.891 13.344 1 72.5 229 GLU A N 1
ATOM 1797 C CA . GLU A 1 229 ? 6.832 -12.93 14.781 1 72.5 229 GLU A CA 1
ATOM 1798 C C . GLU A 1 229 ? 6.484 -14.297 15.367 1 72.5 229 GLU A C 1
ATOM 1800 O O . GLU A 1 229 ? 7.207 -14.812 16.219 1 72.5 229 GLU A O 1
ATOM 1805 N N . LYS A 1 230 ? 5.398 -14.836 14.984 1 75.81 230 LYS A N 1
ATOM 1806 C CA . LYS A 1 230 ? 4.945 -16.094 15.562 1 75.81 230 LYS A CA 1
ATOM 1807 C C . LYS A 1 230 ? 5.402 -17.281 14.719 1 75.81 230 LYS A C 1
ATOM 1809 O O . LYS A 1 230 ? 5.215 -18.438 15.109 1 75.81 230 LYS A O 1
ATOM 1814 N N . SER A 1 231 ? 5.926 -17.047 13.539 1 85.69 231 SER A N 1
ATOM 1815 C CA . SER A 1 231 ? 6.402 -18.062 12.617 1 85.69 231 SER A CA 1
ATOM 1816 C C . SER A 1 231 ? 5.285 -19.031 12.234 1 85.69 231 SER A C 1
ATOM 1818 O O . SER A 1 231 ? 5.512 -20.234 12.117 1 85.69 231 SER A O 1
ATOM 1820 N N . GLU A 1 232 ? 4.105 -18.469 12.203 1 87.69 232 GLU A N 1
ATOM 1821 C CA . GLU A 1 232 ? 2.965 -19.266 11.789 1 87.69 232 GLU A CA 1
ATOM 1822 C C . GLU A 1 232 ? 2.928 -19.453 10.273 1 87.69 232 GLU A C 1
ATOM 1824 O O . GLU A 1 232 ? 3.461 -18.625 9.531 1 87.69 232 GLU A O 1
ATOM 1829 N N . ARG A 1 233 ? 2.391 -20.578 9.922 1 93.81 233 ARG A N 1
ATOM 1830 C CA . ARG A 1 233 ? 2.15 -20.891 8.516 1 93.81 233 ARG A CA 1
ATOM 1831 C C . ARG A 1 233 ? 0.715 -21.359 8.297 1 93.81 233 ARG A C 1
ATOM 1833 O O . ARG A 1 233 ? -0.03 -21.562 9.258 1 93.81 233 ARG A O 1
ATOM 1840 N N . LEU A 1 234 ? 0.341 -21.438 7 1 93.62 234 LEU A N 1
ATOM 1841 C CA . LEU A 1 234 ? -0.988 -21.938 6.672 1 93.62 234 LEU A CA 1
ATOM 1842 C C . LEU A 1 234 ? -1.154 -23.375 7.156 1 93.62 234 LEU A C 1
ATOM 1844 O O . LEU A 1 234 ? -0.189 -24.141 7.18 1 93.62 234 LEU A O 1
ATOM 1848 N N . THR A 1 235 ? -2.334 -23.703 7.438 1 91.88 235 THR A N 1
ATOM 1849 C CA . THR A 1 235 ? -2.639 -25.047 7.898 1 91.88 235 THR A CA 1
ATOM 1850 C C . THR A 1 235 ? -2.609 -26.031 6.73 1 91.88 235 THR A C 1
ATOM 1852 O O . THR A 1 235 ? -3.299 -25.844 5.727 1 91.88 235 THR A O 1
ATOM 1855 N N . ILE A 1 236 ? -1.856 -27 6.848 1 93.19 236 ILE A N 1
ATOM 1856 C CA . ILE A 1 236 ? -1.936 -28.141 5.926 1 93.19 236 ILE A CA 1
ATOM 1857 C C . ILE A 1 236 ? -2.904 -29.188 6.473 1 93.19 236 ILE A C 1
ATOM 1859 O O . ILE A 1 236 ? -2.631 -29.812 7.496 1 93.19 236 ILE A O 1
ATOM 1863 N N . PRO A 1 237 ? -3.984 -29.281 5.797 1 89.88 237 PRO A N 1
ATOM 1864 C CA . PRO A 1 237 ? -4.945 -30.266 6.297 1 89.88 237 PRO A CA 1
ATOM 1865 C C . PRO A 1 237 ? -4.332 -31.656 6.469 1 89.88 237 PRO A C 1
ATOM 1867 O O . PRO A 1 237 ? -3.467 -32.062 5.688 1 89.88 237 PRO A O 1
ATOM 1870 N N . SER A 1 238 ? -4.848 -32.438 7.457 1 87.81 238 SER A N 1
ATOM 1871 C CA . SER A 1 238 ? -4.301 -33.75 7.797 1 87.81 238 SER A CA 1
ATOM 1872 C C . SER A 1 238 ? -4.488 -34.75 6.656 1 87.81 238 SER A C 1
ATOM 1874 O O . SER A 1 238 ? -3.682 -35.656 6.488 1 87.81 238 SER A O 1
ATOM 1876 N N . SER A 1 239 ? -5.535 -34.562 5.852 1 88.38 239 SER A N 1
ATOM 1877 C CA . SER A 1 239 ? -5.844 -35.5 4.773 1 88.38 239 SER A CA 1
ATOM 1878 C C . SER A 1 239 ? -5.09 -35.125 3.496 1 88.38 239 SER A C 1
ATOM 1880 O O . SER A 1 239 ? -5.195 -35.844 2.488 1 88.38 239 SER A O 1
ATOM 1882 N N . CYS A 1 240 ? -4.375 -34.062 3.555 1 91 240 CYS A N 1
ATOM 1883 C CA . CYS A 1 240 ? -3.566 -33.688 2.4 1 91 240 CYS A CA 1
ATOM 1884 C C . CYS A 1 240 ? -2.549 -34.75 2.07 1 91 240 CYS A C 1
ATOM 1886 O O . CYS A 1 240 ? -1.895 -35.281 2.967 1 91 240 CYS A O 1
ATOM 1888 N N . PRO A 1 241 ? -2.488 -35.094 0.785 1 91.44 241 PRO A N 1
ATOM 1889 C CA . PRO A 1 241 ? -1.468 -36.094 0.412 1 91.44 241 PRO A CA 1
ATOM 1890 C C . PRO A 1 241 ? -0.077 -35.719 0.918 1 91.44 241 PRO A C 1
ATOM 1892 O O . PRO A 1 241 ? 0.328 -34.562 0.821 1 91.44 241 PRO A O 1
ATOM 1895 N N . ASP A 1 242 ? 0.688 -36.625 1.378 1 93.12 242 ASP A N 1
ATOM 1896 C CA . ASP A 1 242 ? 1.958 -36.406 2.066 1 93.12 242 ASP A CA 1
ATOM 1897 C C . ASP A 1 242 ? 2.961 -35.688 1.16 1 93.12 242 ASP A C 1
ATOM 1899 O O . ASP A 1 242 ? 3.723 -34.844 1.618 1 93.12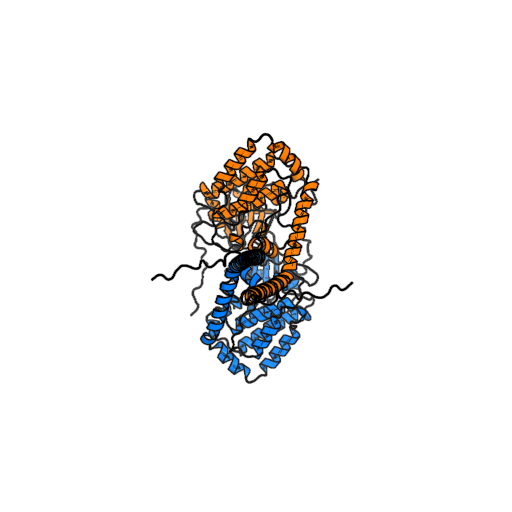 242 ASP A O 1
ATOM 1903 N N . SER A 1 243 ? 2.959 -36.094 -0.035 1 94.5 243 SER A N 1
ATOM 1904 C CA . SER A 1 243 ? 3.922 -35.5 -0.965 1 94.5 243 SER A CA 1
ATOM 1905 C C . SER A 1 243 ? 3.727 -34 -1.096 1 94.5 243 SER A C 1
ATOM 1907 O O . SER A 1 243 ? 4.691 -33.25 -1.038 1 94.5 243 SER A O 1
ATOM 1909 N N . PHE A 1 244 ? 2.494 -33.594 -1.211 1 96.06 244 PHE A N 1
ATOM 1910 C CA . PHE A 1 244 ? 2.189 -32.188 -1.289 1 96.06 244 PHE A CA 1
ATOM 1911 C C . PHE A 1 244 ? 2.471 -31.5 0.042 1 96.06 244 PHE A C 1
ATOM 1913 O O . PHE A 1 244 ? 3.008 -30.391 0.072 1 96.06 244 PHE A O 1
ATOM 1920 N N . ALA A 1 245 ? 2.09 -32.156 1.1 1 95.56 245 ALA A N 1
ATOM 1921 C CA . ALA A 1 245 ? 2.307 -31.594 2.434 1 95.56 245 ALA A CA 1
ATOM 1922 C C . ALA A 1 245 ? 3.789 -31.344 2.686 1 95.56 245 ALA A C 1
ATOM 1924 O O . ALA A 1 245 ? 4.168 -30.266 3.15 1 95.56 245 ALA A O 1
ATOM 1925 N N . GLU A 1 246 ? 4.559 -32.281 2.355 1 96.88 246 GLU A N 1
ATOM 1926 C CA . GLU A 1 246 ? 6 -32.188 2.557 1 96.88 246 GLU A CA 1
ATOM 1927 C C . GLU A 1 246 ? 6.594 -31.062 1.692 1 96.88 246 GLU A C 1
ATOM 1929 O O . GLU A 1 246 ? 7.445 -30.297 2.15 1 96.88 246 GLU A O 1
ATOM 1934 N N . LEU A 1 247 ? 6.168 -31.047 0.479 1 97.88 247 LEU A N 1
ATOM 1935 C CA . LEU A 1 247 ? 6.652 -30 -0.422 1 97.88 247 LEU A CA 1
ATOM 1936 C C . LEU A 1 247 ? 6.316 -28.609 0.121 1 97.88 247 LEU A C 1
ATOM 1938 O O . LEU A 1 247 ? 7.18 -27.734 0.16 1 97.88 247 LEU A O 1
ATOM 1942 N N . MET A 1 248 ? 5.094 -28.406 0.551 1 98.19 248 MET A N 1
ATOM 1943 C CA . MET A 1 248 ? 4.676 -27.109 1.097 1 98.19 248 MET A CA 1
ATOM 1944 C C . MET A 1 248 ? 5.477 -26.766 2.348 1 98.19 248 MET A C 1
ATOM 1946 O O . MET A 1 248 ? 5.934 -25.625 2.506 1 98.19 248 MET A O 1
ATOM 1950 N N . ARG A 1 249 ? 5.719 -27.703 3.188 1 97.5 249 ARG A N 1
ATOM 1951 C CA . ARG A 1 249 ? 6.492 -27.469 4.402 1 97.5 249 ARG A CA 1
ATOM 1952 C C . ARG A 1 249 ? 7.91 -27.016 4.07 1 97.5 249 ARG A C 1
ATOM 1954 O O . ARG A 1 249 ? 8.445 -26.109 4.715 1 97.5 249 ARG A O 1
ATOM 1961 N N . LYS A 1 250 ? 8.469 -27.656 3.105 1 98.25 250 LYS A N 1
ATOM 1962 C CA . LYS A 1 250 ? 9.82 -27.281 2.691 1 98.25 250 LYS A CA 1
ATOM 1963 C C . LYS A 1 250 ? 9.859 -25.859 2.119 1 98.25 250 LYS A C 1
ATOM 1965 O O . LYS A 1 250 ? 10.805 -25.125 2.355 1 98.25 250 LYS A O 1
ATOM 1970 N N . CYS A 1 251 ? 8.844 -25.484 1.418 1 98.69 251 CYS A N 1
ATOM 1971 C CA . CYS A 1 251 ? 8.766 -24.156 0.816 1 98.69 251 CYS A CA 1
ATOM 1972 C C . CYS A 1 251 ? 8.625 -23.078 1.885 1 98.69 251 CYS A C 1
ATOM 1974 O O . CYS A 1 251 ? 9.055 -21.938 1.683 1 98.69 251 CYS A O 1
ATOM 1976 N N . TRP A 1 252 ? 8.078 -23.438 3.043 1 98.19 252 TRP A N 1
ATOM 1977 C CA . TRP A 1 252 ? 7.695 -22.438 4.031 1 98.19 252 TRP A CA 1
ATOM 1978 C C . TRP A 1 252 ? 8.711 -22.375 5.168 1 98.19 252 TRP A C 1
ATOM 1980 O O . TRP A 1 252 ? 8.445 -21.781 6.211 1 98.19 252 TRP A O 1
ATOM 1990 N N . LEU A 1 253 ? 9.828 -23.078 4.941 1 96.88 253 LEU A N 1
ATOM 1991 C CA . LEU A 1 253 ? 10.875 -22.984 5.949 1 96.88 253 LEU A CA 1
ATOM 1992 C C . LEU A 1 253 ? 11.258 -21.516 6.195 1 96.88 253 LEU A C 1
ATOM 1994 O O . LEU A 1 253 ? 11.32 -20.719 5.258 1 96.88 253 LEU A O 1
ATOM 1998 N N . THR A 1 254 ? 11.57 -21.172 7.414 1 92.5 254 THR A N 1
ATOM 1999 C CA . THR A 1 254 ? 11.828 -19.797 7.82 1 92.5 254 THR A CA 1
ATOM 2000 C C . THR A 1 254 ? 13.125 -19.281 7.203 1 92.5 254 THR A C 1
ATOM 2002 O O . THR A 1 254 ? 13.172 -18.156 6.699 1 92.5 254 THR A O 1
ATOM 2005 N N . GLU A 1 255 ? 14.133 -20.156 7.234 1 92 255 GLU A N 1
ATOM 2006 C CA . GLU A 1 255 ? 15.422 -19.766 6.68 1 92 255 GLU A CA 1
ATOM 2007 C C . GLU A 1 255 ? 15.43 -19.891 5.16 1 92 255 GLU A C 1
ATOM 2009 O O . GLU A 1 255 ? 15.312 -21 4.621 1 92 255 GLU A O 1
ATOM 2014 N N . PRO A 1 256 ? 15.609 -18.812 4.496 1 95.44 256 PRO A N 1
ATOM 2015 C CA . PRO A 1 256 ? 15.523 -18.828 3.033 1 95.44 256 PRO A CA 1
ATOM 2016 C C . PRO A 1 256 ? 16.469 -19.844 2.398 1 95.44 256 PRO A C 1
ATOM 2018 O O . PRO A 1 256 ? 16.109 -20.5 1.415 1 95.44 256 PRO A O 1
ATOM 2021 N N . LYS A 1 257 ? 17.656 -20.031 2.963 1 95 257 LYS A N 1
ATOM 2022 C CA . LYS A 1 257 ? 18.672 -20.891 2.369 1 95 257 LYS A CA 1
ATOM 2023 C C . LYS A 1 257 ? 18.25 -22.359 2.426 1 95 257 LYS A C 1
ATOM 2025 O O . LYS A 1 257 ? 18.797 -23.188 1.699 1 95 257 LYS A O 1
ATOM 2030 N N . GLU A 1 258 ? 17.328 -22.641 3.27 1 97.38 258 GLU A N 1
ATOM 2031 C CA . GLU A 1 258 ? 16.891 -24.016 3.449 1 97.38 258 GLU A CA 1
ATOM 2032 C C . GLU A 1 258 ? 15.742 -24.375 2.508 1 97.38 258 GLU A C 1
ATOM 2034 O O . GLU A 1 258 ? 15.367 -25.531 2.377 1 97.38 258 GLU A O 1
ATOM 2039 N N . ARG A 1 259 ? 15.203 -23.453 1.826 1 98.44 259 ARG A N 1
ATOM 2040 C CA . ARG A 1 259 ? 14.109 -23.688 0.895 1 98.44 259 ARG A CA 1
ATOM 2041 C C . ARG A 1 259 ? 14.625 -24.25 -0.43 1 98.44 259 ARG A C 1
ATOM 2043 O O . ARG A 1 259 ? 15.711 -23.875 -0.882 1 98.44 259 ARG A O 1
ATOM 2050 N N . PRO A 1 260 ? 13.859 -25.078 -1.038 1 98.5 260 PRO A N 1
ATOM 2051 C CA . PRO A 1 260 ? 14.32 -25.672 -2.297 1 98.5 260 PRO A CA 1
ATOM 2052 C C . PRO A 1 260 ? 14.305 -24.688 -3.459 1 98.5 260 PRO A C 1
ATOM 2054 O O . PRO A 1 260 ? 13.453 -23.797 -3.496 1 98.5 260 PRO A O 1
ATOM 2057 N N . MET A 1 261 ? 15.188 -24.891 -4.379 1 98.19 261 MET A N 1
ATOM 2058 C CA . MET A 1 261 ? 15.156 -24.188 -5.656 1 98.19 261 MET A CA 1
ATOM 2059 C C . MET A 1 261 ? 14.125 -24.812 -6.594 1 98.19 261 MET A C 1
ATOM 2061 O O . MET A 1 261 ? 13.695 -25.938 -6.391 1 98.19 261 MET A O 1
ATOM 2065 N N . PHE A 1 262 ? 13.766 -24.062 -7.602 1 98.69 262 PHE A N 1
ATOM 2066 C CA . PHE A 1 262 ? 12.68 -24.531 -8.461 1 98.69 262 PHE A CA 1
ATOM 2067 C C . PHE A 1 262 ? 13.117 -25.75 -9.258 1 98.69 262 PHE A C 1
ATOM 2069 O O . PHE A 1 262 ? 12.297 -26.609 -9.594 1 98.69 262 PHE A O 1
ATOM 2076 N N . LYS A 1 263 ? 14.391 -25.875 -9.531 1 98.25 263 LYS A N 1
ATOM 2077 C CA . LYS A 1 263 ? 14.875 -27.109 -10.164 1 98.25 263 LYS A CA 1
ATOM 2078 C C . LYS A 1 263 ? 14.516 -28.328 -9.32 1 98.25 263 LYS A C 1
ATOM 2080 O O . LYS A 1 263 ? 14.094 -29.359 -9.859 1 98.25 263 LYS A O 1
ATOM 2085 N N . GLN A 1 264 ? 14.727 -28.203 -8.039 1 98.56 264 GLN A N 1
ATOM 2086 C CA . GLN A 1 264 ? 14.406 -29.297 -7.121 1 98.56 264 GLN A CA 1
ATOM 2087 C C . GLN A 1 264 ? 12.891 -29.5 -7.027 1 98.56 264 GLN A C 1
ATOM 2089 O O . GLN A 1 264 ? 12.43 -30.641 -6.91 1 98.56 264 GLN A O 1
ATOM 2094 N N . ILE A 1 265 ? 12.133 -28.484 -7.062 1 98.75 265 ILE A N 1
ATOM 2095 C CA . ILE A 1 265 ? 10.68 -28.547 -6.996 1 98.75 265 ILE A CA 1
ATOM 2096 C C . ILE A 1 265 ? 10.141 -29.281 -8.227 1 98.75 265 ILE A C 1
ATOM 2098 O O . ILE A 1 265 ? 9.281 -30.156 -8.117 1 98.75 265 ILE A O 1
ATOM 2102 N N . ILE A 1 266 ? 10.688 -28.953 -9.383 1 98.56 266 ILE A N 1
ATOM 2103 C CA . ILE A 1 266 ? 10.281 -29.594 -10.633 1 98.56 266 ILE A CA 1
ATOM 2104 C C . ILE A 1 266 ? 10.57 -31.094 -10.555 1 98.56 266 ILE A C 1
ATOM 2106 O O . ILE A 1 266 ? 9.719 -31.906 -10.922 1 98.56 266 ILE A O 1
ATOM 2110 N N . ALA A 1 267 ? 11.734 -31.391 -10.039 1 98.19 267 ALA A N 1
ATOM 2111 C CA . ALA A 1 267 ? 12.094 -32.781 -9.883 1 98.19 267 ALA A CA 1
ATOM 2112 C C . ALA A 1 267 ? 11.125 -33.5 -8.938 1 98.19 267 ALA A C 1
ATOM 2114 O O . ALA A 1 267 ? 10.711 -34.625 -9.195 1 98.19 267 ALA A O 1
ATOM 2115 N N . THR A 1 268 ? 10.82 -32.875 -7.887 1 97.81 268 THR A N 1
ATOM 2116 C CA . THR A 1 268 ? 9.875 -33.406 -6.926 1 97.81 268 THR A CA 1
ATOM 2117 C C . THR A 1 268 ? 8.508 -33.625 -7.57 1 97.81 268 THR A C 1
ATOM 2119 O O . THR A 1 268 ? 7.895 -34.688 -7.402 1 97.81 268 THR A O 1
ATOM 2122 N N . LEU A 1 269 ? 8.039 -32.719 -8.328 1 97.69 269 LEU A N 1
ATOM 2123 C CA . LEU A 1 269 ? 6.742 -32.812 -8.992 1 97.69 269 LEU A CA 1
ATOM 2124 C C . LEU A 1 269 ? 6.75 -33.938 -10.031 1 97.69 269 LEU A C 1
ATOM 2126 O O . LEU A 1 269 ? 5.754 -34.656 -10.188 1 97.69 269 LEU A O 1
ATOM 2130 N N . GLU A 1 270 ? 7.832 -34.062 -10.719 1 96.5 270 GLU A N 1
ATOM 2131 C CA . GLU A 1 270 ? 7.965 -35.156 -11.672 1 96.5 270 GLU A CA 1
ATOM 2132 C C . GLU A 1 270 ? 7.867 -36.531 -10.977 1 96.5 270 GLU A C 1
ATOM 2134 O O . GLU A 1 270 ? 7.219 -37.438 -11.484 1 96.5 270 GLU A O 1
ATOM 2139 N N . SER A 1 271 ? 8.531 -36.594 -9.859 1 95.5 271 SER A N 1
ATOM 2140 C CA . SER A 1 271 ? 8.469 -37.812 -9.07 1 95.5 271 SER A CA 1
ATOM 2141 C C . SER A 1 271 ? 7.043 -38.062 -8.594 1 95.5 271 SER A C 1
ATOM 2143 O O . SER A 1 271 ? 6.586 -39.219 -8.602 1 95.5 271 SER A O 1
ATOM 2145 N N . MET A 1 272 ? 6.336 -37.062 -8.203 1 94.19 272 MET A N 1
ATOM 2146 C CA . MET A 1 272 ? 4.957 -37.188 -7.742 1 94.19 272 MET A CA 1
ATOM 2147 C C . MET A 1 272 ? 4.043 -37.656 -8.875 1 94.19 272 MET A C 1
ATOM 2149 O O . MET A 1 272 ? 3.111 -38.406 -8.641 1 94.19 272 MET A O 1
ATOM 2153 N N . ALA A 1 273 ? 4.285 -37.188 -10.047 1 90.75 273 ALA A N 1
ATOM 2154 C CA . ALA A 1 273 ? 3.465 -37.531 -11.203 1 90.75 273 ALA A CA 1
ATOM 2155 C C . ALA A 1 273 ? 3.561 -39.031 -11.508 1 90.75 273 ALA A C 1
ATOM 2157 O O . ALA A 1 273 ? 2.629 -39.594 -12.062 1 90.75 273 ALA A O 1
ATOM 2158 N N . ASN A 1 274 ? 4.648 -39.625 -11.094 1 88.81 274 ASN A N 1
ATOM 2159 C CA . ASN A 1 274 ? 4.871 -41.031 -11.344 1 88.81 274 ASN A CA 1
ATOM 2160 C C . ASN A 1 274 ? 4.355 -41.906 -10.203 1 88.81 274 ASN A C 1
ATOM 2162 O O . ASN A 1 274 ? 4.395 -43.125 -10.273 1 88.81 274 ASN A O 1
ATOM 2166 N N . ASP A 1 275 ? 3.889 -41.25 -9.195 1 86.06 275 ASP A N 1
ATOM 2167 C CA . ASP A 1 275 ? 3.322 -42 -8.062 1 86.06 275 ASP A CA 1
ATOM 2168 C C . ASP A 1 275 ? 1.886 -42.406 -8.352 1 86.06 275 ASP A C 1
ATOM 2170 O O . ASP A 1 275 ? 0.984 -41.594 -8.422 1 86.06 275 ASP A O 1
ATOM 2174 N N . SER A 1 276 ? 1.588 -43.688 -8.453 1 80.31 276 SER A N 1
ATOM 2175 C CA . SER A 1 276 ? 0.3 -44.25 -8.852 1 80.31 276 SER A CA 1
ATOM 2176 C C . SER A 1 276 ? -0.751 -44.062 -7.766 1 80.31 276 SER A C 1
ATOM 2178 O O . SER A 1 276 ? -1.952 -44.125 -8.031 1 80.31 276 SER A O 1
ATOM 2180 N N . LYS A 1 277 ? -0.369 -43.875 -6.512 1 83.12 277 LYS A N 1
ATOM 2181 C CA . LYS A 1 277 ? -1.318 -43.75 -5.41 1 83.12 277 LYS A CA 1
ATOM 2182 C C . LYS A 1 277 ? -1.792 -42.312 -5.246 1 83.12 277 LYS A C 1
ATOM 2184 O O . LYS A 1 277 ? -2.812 -42.062 -4.605 1 83.12 277 LYS A O 1
ATOM 2189 N N . LEU A 1 278 ? -1.095 -41.406 -5.812 1 84.69 278 LEU A N 1
ATOM 2190 C CA . LEU A 1 278 ? -1.296 -40 -5.539 1 84.69 278 LEU A CA 1
ATOM 2191 C C . LEU A 1 278 ? -2.615 -39.5 -6.129 1 84.69 278 LEU A C 1
ATOM 2193 O O . LEU A 1 278 ? -3.357 -38.75 -5.48 1 84.69 278 LEU A O 1
ATOM 2197 N N . PRO A 1 279 ? -2.953 -39.969 -7.293 1 81.94 279 PRO A N 1
ATOM 2198 C CA . PRO A 1 279 ? -4.203 -39.469 -7.879 1 81.94 279 PRO A CA 1
ATOM 2199 C C . PRO A 1 279 ? -5.422 -39.75 -7.004 1 81.94 279 PRO A C 1
ATOM 2201 O O . PRO A 1 279 ? -6.262 -38.875 -6.797 1 81.94 279 PRO A O 1
ATOM 2204 N N . GLU A 1 280 ? -5.477 -40.969 -6.527 1 80.62 280 GLU A N 1
ATOM 2205 C CA . GLU A 1 280 ? -6.617 -41.312 -5.695 1 80.62 280 GLU A CA 1
ATOM 2206 C C . GLU A 1 280 ? -6.633 -40.531 -4.395 1 80.62 280 GLU A C 1
ATOM 2208 O O . GLU A 1 280 ? -7.68 -40.031 -3.969 1 80.62 280 GLU A O 1
ATOM 2213 N N . GLN A 1 281 ? -5.539 -40.406 -3.807 1 80.62 281 GLN A N 1
ATOM 2214 C CA . GLN A 1 281 ? -5.426 -39.656 -2.559 1 80.62 281 GLN A CA 1
ATOM 2215 C C . GLN A 1 281 ? -5.797 -38.188 -2.758 1 80.62 281 GLN A C 1
ATOM 2217 O O . GLN A 1 281 ? -6.527 -37.594 -1.95 1 80.62 281 GLN A O 1
ATOM 2222 N N . CYS A 1 282 ? -5.324 -37.656 -3.764 1 80.25 282 CYS A N 1
ATOM 2223 C CA . CYS A 1 282 ? -5.52 -36.219 -4.027 1 80.25 282 CYS A CA 1
ATOM 2224 C C . CYS A 1 282 ? -6.965 -35.938 -4.414 1 80.25 282 CYS A C 1
ATOM 2226 O O . CYS A 1 282 ? -7.543 -34.938 -3.969 1 80.25 282 CYS A O 1
ATOM 2228 N N . ASN A 1 283 ? -7.504 -36.75 -5.188 1 81 283 ASN A N 1
ATOM 2229 C CA . ASN A 1 283 ? -8.891 -36.531 -5.59 1 81 283 ASN A CA 1
ATOM 2230 C C . ASN A 1 283 ? -9.844 -36.656 -4.406 1 81 283 ASN A C 1
ATOM 2232 O O . ASN A 1 283 ? -10.828 -35.938 -4.316 1 81 283 ASN A O 1
ATOM 2236 N N . SER A 1 284 ? -9.469 -37.625 -3.559 1 79.19 284 SER A N 1
ATOM 2237 C CA . SER A 1 284 ? -10.25 -37.719 -2.332 1 79.19 284 SER A CA 1
ATOM 2238 C C . SER A 1 284 ? -10.148 -36.438 -1.497 1 79.19 284 SER A C 1
ATOM 2240 O O . SER A 1 284 ? -11.141 -35.969 -0.938 1 79.19 284 SER A O 1
ATOM 2242 N N . PHE A 1 285 ? -9.055 -35.906 -1.43 1 84.69 285 PHE A N 1
ATOM 2243 C CA . PHE A 1 285 ? -8.812 -34.688 -0.689 1 84.69 285 PHE A CA 1
ATOM 2244 C C . PHE A 1 285 ? -9.578 -33.531 -1.311 1 84.69 285 PHE A C 1
ATOM 2246 O O . PHE A 1 285 ? -10.242 -32.75 -0.604 1 84.69 285 PHE A O 1
ATOM 2253 N N . LEU A 1 286 ? -9.5 -33.438 -2.596 1 80.75 286 LEU A N 1
ATOM 2254 C CA . LEU A 1 286 ? -10.102 -32.312 -3.32 1 80.75 286 LEU A CA 1
ATOM 2255 C C . LEU A 1 286 ? -11.617 -32.344 -3.201 1 80.75 286 LEU A C 1
ATOM 2257 O O . LEU A 1 286 ? -12.266 -31.297 -3.139 1 80.75 286 LEU A O 1
ATOM 2261 N N . HIS A 1 287 ? -12.117 -33.5 -3.086 1 77.62 287 HIS A N 1
ATOM 2262 C CA . HIS A 1 287 ? -13.57 -33.656 -3.137 1 77.62 287 HIS A CA 1
ATOM 2263 C C . HIS A 1 287 ? -14.164 -33.781 -1.739 1 77.62 287 HIS A C 1
ATOM 2265 O O . HIS A 1 287 ? -15.383 -33.781 -1.572 1 77.62 287 HIS A O 1
ATOM 2271 N N . ASN A 1 288 ? -13.328 -33.906 -0.719 1 77.44 288 ASN A N 1
ATOM 2272 C CA . ASN A 1 288 ? -13.805 -33.969 0.659 1 77.44 288 ASN A CA 1
ATOM 2273 C C . ASN A 1 288 ? -13.43 -32.688 1.421 1 77.44 288 ASN A C 1
ATOM 2275 O O . ASN A 1 288 ? -12.859 -32.75 2.51 1 77.44 288 ASN A O 1
ATOM 2279 N N . LYS A 1 289 ? -13.914 -31.625 0.896 1 76.44 289 LYS A N 1
ATOM 2280 C CA . LYS A 1 289 ? -13.547 -30.297 1.393 1 76.44 289 LYS A CA 1
ATOM 2281 C C . LYS A 1 289 ? -14.094 -30.078 2.801 1 76.44 289 LYS A C 1
ATOM 2283 O O . LYS A 1 289 ? -13.422 -29.453 3.635 1 76.44 289 LYS A O 1
ATOM 2288 N N . ALA A 1 290 ? -15.227 -30.562 3.004 1 72.94 290 ALA A N 1
ATOM 2289 C CA . ALA A 1 290 ? -15.906 -30.344 4.277 1 72.94 290 ALA A CA 1
ATOM 2290 C C . ALA A 1 290 ? -15.078 -30.875 5.445 1 72.94 290 ALA A C 1
ATOM 2292 O O . ALA A 1 290 ? -15.039 -30.25 6.512 1 72.94 290 ALA A O 1
ATOM 2293 N N . GLU A 1 291 ? -14.359 -31.953 5.191 1 73.62 291 GLU A N 1
ATOM 2294 C CA . GLU A 1 291 ? -13.617 -32.625 6.266 1 73.62 291 GLU A CA 1
ATOM 2295 C C . GLU A 1 291 ? -12.438 -31.766 6.715 1 73.62 291 GLU A C 1
ATOM 2297 O O . GLU A 1 291 ? -12.18 -31.625 7.914 1 73.62 291 GLU A O 1
ATOM 2302 N N . TRP A 1 292 ? -11.828 -31.234 5.75 1 76.94 292 TRP A N 1
ATOM 2303 C CA . TRP A 1 292 ? -10.594 -30.578 6.164 1 76.94 292 TRP A CA 1
ATOM 2304 C C . TRP A 1 292 ? -10.789 -29.062 6.293 1 76.94 292 TRP A C 1
ATOM 2306 O O . TRP A 1 292 ? -9.961 -28.375 6.883 1 76.94 292 TRP A O 1
ATOM 2316 N N . ARG A 1 293 ? -11.797 -28.547 5.828 1 81.06 293 ARG A N 1
ATOM 2317 C CA . ARG A 1 293 ? -12.094 -27.125 5.949 1 81.06 293 ARG A CA 1
ATOM 2318 C C . ARG A 1 293 ? -12.227 -26.719 7.414 1 81.06 293 ARG A C 1
ATOM 2320 O O . ARG A 1 293 ? -11.867 -25.609 7.785 1 81.06 293 ARG A O 1
ATOM 2327 N N . CYS A 1 294 ? -12.75 -27.688 8.172 1 79.62 294 CYS A N 1
ATOM 2328 C CA . CYS A 1 294 ? -12.906 -27.438 9.602 1 79.62 294 CYS A CA 1
ATOM 2329 C C . CYS A 1 294 ? -11.555 -27.203 10.258 1 79.62 294 CYS A C 1
ATOM 2331 O O . CYS A 1 294 ? -11.43 -26.391 11.172 1 79.62 294 CYS A O 1
ATOM 2333 N N . GLU A 1 295 ? -10.555 -27.906 9.703 1 80.12 295 GLU A N 1
ATOM 2334 C CA . GLU A 1 295 ? -9.211 -27.734 10.242 1 80.12 295 GLU A CA 1
ATOM 2335 C C . GLU A 1 295 ? -8.664 -26.344 9.953 1 80.12 295 GLU A C 1
ATOM 2337 O O . GLU A 1 295 ? -8.062 -25.719 10.828 1 80.12 295 GLU A O 1
ATOM 2342 N N . ILE A 1 296 ? -8.844 -25.891 8.82 1 78.81 296 ILE A N 1
ATOM 2343 C CA . ILE A 1 296 ? -8.383 -24.578 8.422 1 78.81 296 ILE A CA 1
ATOM 2344 C C . ILE A 1 296 ? -9.117 -23.5 9.227 1 78.81 296 ILE A C 1
ATOM 2346 O O . ILE A 1 296 ? -8.492 -22.578 9.75 1 78.81 296 ILE A O 1
ATOM 2350 N N . GLU A 1 297 ? -10.383 -23.688 9.312 1 81.12 297 GLU A N 1
ATOM 2351 C CA . GLU A 1 297 ? -11.203 -22.734 10.055 1 81.12 297 GLU A CA 1
ATOM 2352 C C . GLU A 1 297 ? -10.789 -22.672 11.523 1 81.12 297 GLU A C 1
ATOM 2354 O O . GLU A 1 297 ? -10.734 -21.594 12.109 1 81.12 297 GLU A O 1
ATOM 2359 N N . ALA A 1 298 ? -10.516 -23.797 12.062 1 78.31 298 ALA A N 1
ATOM 2360 C CA . ALA A 1 298 ? -10.102 -23.875 13.461 1 78.31 298 ALA A CA 1
ATOM 2361 C C . ALA A 1 298 ? -8.773 -23.141 13.68 1 78.31 298 ALA A C 1
ATOM 2363 O O . ALA A 1 298 ? -8.617 -22.406 14.656 1 78.31 298 ALA A O 1
ATOM 2364 N N . THR A 1 299 ? -7.934 -23.391 12.797 1 78.38 299 THR A N 1
ATOM 2365 C CA . THR A 1 299 ? -6.641 -22.719 12.898 1 78.38 299 THR A CA 1
ATOM 2366 C C . THR A 1 299 ? -6.797 -21.203 12.719 1 78.38 299 THR A C 1
ATOM 2368 O O . THR A 1 299 ? -6.156 -20.422 13.43 1 78.38 299 THR A O 1
ATOM 2371 N N . LEU A 1 300 ? -7.574 -20.781 11.812 1 78.81 300 LEU A N 1
ATOM 2372 C CA . LEU A 1 300 ? -7.801 -19.359 11.57 1 78.81 300 LEU A CA 1
ATOM 2373 C C . LEU A 1 300 ? -8.383 -18.688 12.805 1 78.81 300 LEU A C 1
ATOM 2375 O O . LEU A 1 300 ? -7.984 -17.562 13.148 1 78.81 300 LEU A O 1
ATOM 2379 N N . GLU A 1 301 ? -9.32 -19.375 13.453 1 75.94 301 GLU A N 1
ATOM 2380 C CA . GLU A 1 301 ? -9.914 -18.844 14.672 1 75.94 301 GLU A CA 1
ATOM 2381 C C . GLU A 1 301 ? -8.867 -18.703 15.773 1 75.94 301 GLU A C 1
ATOM 2383 O O . GLU A 1 301 ? -8.867 -17.703 16.516 1 75.94 301 GLU A O 1
ATOM 2388 N N . ARG A 1 302 ? -8.07 -19.672 15.844 1 73.88 302 ARG A N 1
ATOM 2389 C CA . ARG A 1 302 ? -6.984 -19.625 16.812 1 73.88 302 ARG A CA 1
ATOM 2390 C C . ARG A 1 302 ? -6.047 -18.453 16.547 1 73.88 302 ARG A C 1
ATOM 2392 O O . ARG A 1 302 ? -5.637 -17.75 17.469 1 73.88 302 ARG A O 1
ATOM 2399 N N . LEU A 1 303 ? -5.707 -18.266 15.336 1 70.19 303 LEU A N 1
ATOM 2400 C CA . LEU A 1 303 ? -4.801 -17.188 14.945 1 70.19 303 LEU A CA 1
ATOM 2401 C C . LEU A 1 303 ? -5.426 -15.82 15.211 1 70.19 303 LEU A C 1
ATOM 2403 O O . LEU A 1 303 ? -4.742 -14.898 15.656 1 70.19 303 LEU A O 1
ATOM 2407 N N . LYS A 1 304 ? -6.652 -15.711 14.883 1 71.81 304 LYS A N 1
ATOM 2408 C CA . LYS A 1 304 ? -7.359 -14.461 15.164 1 71.81 304 LYS A CA 1
ATOM 2409 C C . LYS A 1 304 ? -7.332 -14.133 16.656 1 71.81 304 LYS A C 1
ATOM 2411 O O . LYS A 1 304 ? -7.152 -12.977 17.031 1 71.81 304 LYS A O 1
ATOM 2416 N N . LYS A 1 305 ? -7.5 -15.188 17.469 1 68 305 LYS A N 1
ATOM 2417 C CA . LYS A 1 305 ? -7.473 -15.023 18.906 1 68 305 LYS A CA 1
ATOM 2418 C C . LYS A 1 305 ? -6.078 -14.633 19.391 1 68 305 LYS A C 1
ATOM 2420 O O . LYS A 1 305 ? -5.941 -13.797 20.297 1 68 305 LYS A O 1
ATOM 2425 N N . LEU A 1 306 ? -5.066 -15.25 18.922 1 60 306 LEU A N 1
ATOM 2426 C CA . LEU A 1 306 ? -3.68 -14.953 19.266 1 60 306 LEU A CA 1
ATOM 2427 C C . LEU A 1 306 ? -3.35 -13.492 18.984 1 60 306 LEU A C 1
ATOM 2429 O O . LEU A 1 306 ? -2.652 -12.844 19.781 1 60 306 LEU A O 1
ATOM 2433 N N . GLU A 1 307 ? -3.752 -13.039 17.859 1 58.38 307 GLU A N 1
ATOM 2434 C CA . GLU A 1 307 ? -3.512 -11.656 17.453 1 58.38 307 GLU A CA 1
ATOM 2435 C C . GLU A 1 307 ? -4.172 -10.68 18.422 1 58.38 307 GLU A C 1
ATOM 2437 O O . GLU A 1 307 ? -3.58 -9.664 18.797 1 58.38 307 GLU A O 1
ATOM 2442 N N . ARG A 1 308 ? -5.453 -10.992 18.828 1 57.41 308 ARG A N 1
ATOM 2443 C CA . ARG A 1 308 ? -6.18 -10.156 19.781 1 57.41 308 ARG A CA 1
ATOM 2444 C C . ARG A 1 308 ? -5.527 -10.211 21.156 1 57.41 308 ARG A C 1
ATOM 2446 O O . ARG A 1 308 ? -5.492 -9.211 21.875 1 57.41 308 ARG A O 1
ATOM 2453 N N . ASP A 1 309 ? -5.066 -11.359 21.422 1 54.84 309 ASP A N 1
ATOM 2454 C CA . ASP A 1 309 ? -4.504 -11.641 22.734 1 54.84 309 ASP A CA 1
ATOM 2455 C C . ASP A 1 309 ? -3.137 -10.977 22.906 1 54.84 309 ASP A C 1
ATOM 2457 O O . ASP A 1 309 ? -2.734 -10.641 24.016 1 54.84 309 ASP A O 1
ATOM 2461 N N . LEU A 1 310 ? -2.438 -10.828 21.969 1 47.03 310 LEU A N 1
ATOM 2462 C CA . LEU A 1 310 ? -1.116 -10.25 22.172 1 47.03 310 LEU A CA 1
ATOM 2463 C C . LEU A 1 310 ? -1.215 -8.93 22.922 1 47.03 310 LEU A C 1
ATOM 2465 O O . LEU A 1 310 ? -0.409 -8.664 23.812 1 47.03 310 LEU A O 1
ATOM 2469 N N . SER A 1 311 ? -2.092 -8.07 22.625 1 45.06 311 SER A N 1
ATOM 2470 C CA . SER A 1 311 ? -2.318 -6.879 23.422 1 45.06 311 SER A CA 1
ATOM 2471 C C . SER A 1 311 ? -2.672 -7.246 24.859 1 45.06 311 SER A C 1
ATOM 2473 O O . SER A 1 311 ? -2.15 -6.652 25.812 1 45.06 311 SER A O 1
ATOM 2475 N N . THR A 1 312 ? -3.523 -8.234 24.953 1 48.94 312 THR A N 1
ATOM 2476 C CA . THR A 1 312 ? -3.998 -8.688 26.25 1 48.94 312 THR A CA 1
ATOM 2477 C C . THR A 1 312 ? -2.869 -9.352 27.047 1 48.94 312 THR A C 1
ATOM 2479 O O . THR A 1 312 ? -2.727 -9.117 28.25 1 48.94 312 THR A O 1
ATOM 2482 N N . LYS A 1 313 ? -2.172 -10.117 26.406 1 46.69 313 LYS A N 1
ATOM 2483 C CA . LYS A 1 313 ? -1.141 -10.898 27.078 1 46.69 313 LYS A CA 1
ATOM 2484 C C . LYS A 1 313 ? -0.012 -10.008 27.594 1 46.69 313 LYS A C 1
ATOM 2486 O O . LYS A 1 313 ? 0.509 -10.219 28.688 1 46.69 313 LYS A O 1
ATOM 2491 N N . GLU A 1 314 ? 0.366 -9.008 26.781 1 45.59 314 GLU A N 1
ATOM 2492 C CA . GLU A 1 314 ? 1.346 -8.062 27.312 1 45.59 314 GLU A CA 1
ATOM 2493 C C . GLU A 1 314 ? 0.837 -7.379 28.578 1 45.59 314 GLU A C 1
ATOM 2495 O O . GLU A 1 314 ? 1.59 -7.207 29.531 1 45.59 314 GLU A O 1
ATOM 2500 N N . GLN A 1 315 ? -0.398 -7.059 28.5 1 51.09 315 GLN A N 1
ATOM 2501 C CA . GLN A 1 315 ? -1.016 -6.504 29.703 1 51.09 315 GLN A CA 1
ATOM 2502 C C . GLN A 1 315 ? -1.058 -7.535 30.812 1 51.09 315 GLN A C 1
ATOM 2504 O O . GLN A 1 315 ? -0.8 -7.207 31.984 1 51.09 315 GLN A O 1
ATOM 2509 N N . GLU A 1 316 ? -1.417 -8.688 30.422 1 52.34 316 GLU A N 1
ATOM 2510 C CA . GLU A 1 316 ? -1.469 -9.766 31.406 1 52.34 316 GLU A CA 1
ATOM 2511 C C . GLU A 1 316 ? -0.083 -10.07 31.969 1 52.34 316 GLU A C 1
ATOM 2513 O O . GLU A 1 316 ? 0.069 -10.289 33.156 1 52.34 316 GLU A O 1
ATOM 2518 N N . LEU A 1 317 ? 0.863 -10.086 31.188 1 48.91 317 LEU A N 1
ATOM 2519 C CA . LEU A 1 317 ? 2.219 -10.375 31.641 1 48.91 317 LEU A CA 1
ATOM 2520 C C . LEU A 1 317 ? 2.742 -9.242 32.531 1 48.91 317 LEU A C 1
ATOM 2522 O O . LEU A 1 317 ? 3.395 -9.5 33.531 1 48.91 317 LEU A O 1
ATOM 2526 N N . LYS A 1 318 ? 2.48 -8.047 32.125 1 57.84 318 LYS A N 1
ATOM 2527 C CA . LYS A 1 318 ? 2.809 -6.895 32.969 1 57.84 318 LYS A CA 1
ATOM 2528 C C . LYS A 1 318 ? 2.1 -6.98 34.312 1 57.84 318 LYS A C 1
ATOM 2530 O O . LYS A 1 318 ? 2.699 -6.703 35.344 1 57.84 318 LYS A O 1
ATOM 2535 N N . GLU A 1 319 ? 0.875 -7.336 34.156 1 61.09 319 GLU A N 1
ATOM 2536 C CA . GLU A 1 319 ? 0.114 -7.508 35.375 1 61.09 319 GLU A CA 1
ATOM 2537 C C . GLU A 1 319 ? 0.672 -8.656 36.219 1 61.09 319 GLU A C 1
ATOM 2539 O O . GLU A 1 319 ? 0.769 -8.547 37.438 1 61.09 319 GLU A O 1
ATOM 2544 N N . ARG A 1 320 ? 1.031 -9.648 35.594 1 55.78 320 ARG A N 1
ATOM 2545 C CA . ARG A 1 320 ? 1.619 -10.789 36.281 1 55.78 320 ARG A CA 1
ATOM 2546 C C . ARG A 1 320 ? 2.971 -10.43 36.906 1 55.78 320 ARG A C 1
ATOM 2548 O O . ARG A 1 320 ? 3.271 -10.805 38.031 1 55.78 320 ARG A O 1
ATOM 2555 N N . GLU A 1 321 ? 3.652 -9.719 36.125 1 59.25 321 GLU A N 1
ATOM 2556 C CA . GLU A 1 321 ? 4.926 -9.227 36.656 1 59.25 321 GLU A CA 1
ATOM 2557 C C . GLU A 1 321 ? 4.719 -8.328 37.875 1 59.25 321 GLU A C 1
ATOM 2559 O O . GLU A 1 321 ? 5.453 -8.422 38.844 1 59.25 321 GLU A O 1
ATOM 2564 N N . ARG A 1 322 ? 3.838 -7.504 37.719 1 64.69 322 ARG A N 1
ATOM 2565 C CA . ARG A 1 322 ? 3.484 -6.645 38.844 1 64.69 322 ARG A CA 1
ATOM 2566 C C . ARG A 1 322 ? 3.041 -7.469 40.031 1 64.69 322 ARG A C 1
ATOM 2568 O O . ARG A 1 322 ? 3.441 -7.191 41.188 1 64.69 322 ARG A O 1
ATOM 2575 N N . ARG A 1 323 ? 2.246 -8.414 39.812 1 61.47 323 ARG A N 1
ATOM 2576 C CA . ARG A 1 323 ? 1.789 -9.305 40.875 1 61.47 323 ARG A CA 1
ATOM 2577 C C . ARG A 1 323 ? 2.955 -10.07 41.469 1 61.47 323 ARG A C 1
ATOM 2579 O O . ARG A 1 323 ? 3.02 -10.242 42.688 1 61.47 323 ARG A O 1
ATOM 2586 N N . LEU A 1 324 ? 3.748 -10.5 40.625 1 58.75 324 LEU A N 1
ATOM 2587 C CA . LEU A 1 324 ? 4.895 -11.266 41.094 1 58.75 324 LEU A CA 1
ATOM 2588 C C . LEU A 1 324 ? 5.824 -10.391 41.938 1 58.75 324 LEU A C 1
ATOM 2590 O O . LEU A 1 324 ? 6.359 -10.828 42.938 1 58.75 324 LEU A O 1
ATOM 2594 N N . LYS A 1 325 ? 5.996 -9.25 41.438 1 67.12 325 LYS A N 1
ATOM 2595 C CA . LYS A 1 325 ? 6.789 -8.297 42.219 1 67.12 325 LYS A CA 1
ATOM 2596 C C . LYS A 1 325 ? 6.133 -8 43.562 1 67.12 325 LYS A C 1
ATOM 2598 O O . LYS A 1 325 ? 6.812 -7.918 44.594 1 67.12 325 LYS A O 1
ATOM 2603 N N . MET A 1 326 ? 4.973 -7.844 43.5 1 68.81 326 MET A N 1
ATOM 2604 C CA . MET A 1 326 ? 4.234 -7.637 44.75 1 68.81 326 MET A CA 1
ATOM 2605 C C . MET A 1 326 ? 4.355 -8.852 45.656 1 68.81 326 MET A C 1
ATOM 2607 O O . MET A 1 326 ? 4.531 -8.703 46.875 1 68.81 326 MET A O 1
ATOM 2611 N N . TRP A 1 327 ? 4.195 -9.977 45.062 1 61.25 327 TRP A N 1
ATOM 2612 C CA . TRP A 1 327 ? 4.344 -11.227 45.812 1 61.25 327 TRP A CA 1
ATOM 2613 C C . TRP A 1 327 ? 5.75 -11.359 46.375 1 61.25 327 TRP A C 1
ATOM 2615 O O . TRP A 1 327 ? 5.926 -11.766 47.531 1 61.25 327 TRP A O 1
ATOM 2625 N N . GLU A 1 328 ? 6.633 -10.992 45.594 1 61.38 328 GLU A N 1
ATOM 2626 C CA . GLU A 1 328 ? 8.023 -10.992 46.031 1 61.38 328 GLU A CA 1
ATOM 2627 C C . GLU A 1 328 ? 8.234 -10.047 47.188 1 61.38 328 GLU A C 1
ATOM 2629 O O . GLU A 1 328 ? 8.906 -10.391 48.156 1 61.38 328 GLU A O 1
ATOM 2634 N N . ARG A 1 329 ? 7.727 -8.977 47.062 1 65.44 329 ARG A N 1
ATOM 2635 C CA . ARG A 1 329 ? 7.812 -7.988 48.156 1 65.44 329 ARG A CA 1
ATOM 2636 C C . ARG A 1 329 ? 7.141 -8.5 49.406 1 65.44 329 ARG A C 1
ATOM 2638 O O . ARG A 1 329 ? 7.668 -8.328 50.531 1 65.44 329 ARG A O 1
ATOM 2645 N N . LYS A 1 330 ? 6.043 -9.062 49.188 1 65.44 330 LYS A N 1
ATOM 2646 C CA . LYS A 1 330 ? 5.328 -9.625 50.344 1 65.44 330 LYS A CA 1
ATOM 2647 C C . LYS A 1 330 ? 6.129 -10.742 51 1 65.44 330 LYS A C 1
ATOM 2649 O O . LYS A 1 330 ? 6.168 -10.852 52.219 1 65.44 330 LYS A O 1
ATOM 2654 N N . LEU A 1 331 ? 6.727 -11.547 50.188 1 59 331 LEU A N 1
ATOM 2655 C CA . LEU A 1 331 ? 7.543 -12.648 50.688 1 59 331 LEU A CA 1
ATOM 2656 C C . LEU A 1 331 ? 8.758 -12.125 51.438 1 59 331 LEU A C 1
ATOM 2658 O O . LEU A 1 331 ? 9.133 -12.672 52.469 1 59 331 LEU A O 1
ATOM 2662 N N . ILE A 1 332 ? 9.273 -11.117 50.938 1 62.25 332 ILE A N 1
ATOM 2663 C CA . ILE A 1 332 ? 10.422 -10.477 51.594 1 62.25 332 ILE A CA 1
ATOM 2664 C C . ILE A 1 332 ? 9.992 -9.844 52.906 1 62.25 332 ILE A C 1
ATOM 2666 O O . ILE A 1 332 ? 10.688 -9.969 53.906 1 62.25 332 ILE A O 1
ATOM 2670 N N . GLU A 1 333 ? 8.945 -9.195 52.906 1 65.19 333 GLU A N 1
ATOM 2671 C CA . GLU A 1 333 ? 8.414 -8.57 54.125 1 65.19 333 GLU A CA 1
ATOM 2672 C C . GLU A 1 333 ? 8.086 -9.625 55.188 1 65.19 333 GLU A C 1
ATOM 2674 O O . GLU A 1 333 ? 8.328 -9.406 56.375 1 65.19 333 GLU A O 1
ATOM 2679 N N . GLN A 1 334 ? 7.477 -10.68 54.688 1 59.5 334 GLN A N 1
ATOM 2680 C CA . GLN A 1 334 ? 7.156 -11.773 55.625 1 59.5 334 GLN A CA 1
ATOM 2681 C C . GLN A 1 334 ? 8.422 -12.383 56.219 1 59.5 334 GLN A C 1
ATOM 2683 O O . GLN A 1 334 ? 8.43 -12.82 57.344 1 59.5 334 GLN A O 1
ATOM 2688 N N . SER A 1 335 ? 9.414 -12.438 55.406 1 56.53 335 SER A N 1
ATOM 2689 C CA . SER A 1 335 ? 10.68 -12.992 55.875 1 56.53 335 SER A CA 1
ATOM 2690 C C . SER A 1 335 ? 11.359 -12.055 56.844 1 56.53 335 SER A C 1
ATOM 2692 O O . SER A 1 335 ? 12.102 -12.5 57.75 1 56.53 335 SER A O 1
ATOM 2694 N N . ASN A 1 336 ? 11.188 -10.781 56.812 1 56.31 336 ASN A N 1
ATOM 2695 C CA . ASN A 1 336 ? 11.828 -9.812 57.688 1 56.31 336 ASN A CA 1
ATOM 2696 C C . ASN A 1 336 ? 10.984 -9.539 58.938 1 56.31 336 ASN A C 1
ATOM 2698 O O . ASN A 1 336 ? 11.352 -8.719 59.781 1 56.31 336 ASN A O 1
ATOM 2702 N N . THR A 1 337 ? 9.766 -9.891 58.969 1 56.19 337 THR A N 1
ATOM 2703 C CA . THR A 1 337 ? 9.016 -9.75 60.219 1 56.19 337 THR A CA 1
ATOM 2704 C C . THR A 1 337 ? 9.57 -10.68 61.312 1 56.19 337 THR A C 1
ATOM 2706 O O . THR A 1 337 ? 9.602 -11.898 61.125 1 56.19 337 THR A O 1
ATOM 2709 N N . PRO A 1 338 ? 10.367 -10.156 62.219 1 50.81 338 PRO A N 1
ATOM 2710 C CA . PRO A 1 338 ? 10.859 -10.891 63.406 1 50.81 338 PRO A CA 1
ATOM 2711 C C . PRO A 1 338 ? 9.758 -11.656 64.125 1 50.81 338 PRO A C 1
ATOM 2713 O O . PRO A 1 338 ? 8.617 -11.188 64.188 1 50.81 338 PRO A O 1
ATOM 2716 N N . VAL A 1 339 ? 9.766 -12.953 64.188 1 47.09 339 VAL A N 1
ATOM 2717 C CA . VAL A 1 339 ? 8.961 -13.781 65.062 1 47.09 339 VAL A CA 1
ATOM 2718 C C . VAL A 1 339 ? 9.008 -13.219 66.5 1 47.09 339 VAL A C 1
ATOM 2720 O O . VAL A 1 339 ? 10.07 -13.188 67.125 1 47.09 339 VAL A O 1
ATOM 2723 N N . SER A 1 340 ? 8.445 -12.117 66.812 1 41.22 340 SER A N 1
ATOM 2724 C CA . SER A 1 340 ? 8.352 -11.828 68.25 1 41.22 340 SER A CA 1
ATOM 2725 C C . SER A 1 340 ? 7.828 -13.039 69 1 41.22 340 SER A C 1
ATOM 2727 O O . SER A 1 340 ? 6.809 -13.625 68.625 1 41.22 340 SER A O 1
ATOM 2729 N N . SER A 1 341 ? 8.672 -13.852 69.625 1 40.62 341 SER A N 1
ATOM 2730 C CA . SER A 1 341 ? 8.523 -14.891 70.688 1 40.62 341 SER A CA 1
ATOM 2731 C C . SER A 1 341 ? 7.504 -14.484 71.688 1 40.62 341 SER A C 1
ATOM 2733 O O . SER A 1 341 ? 7.305 -15.195 72.688 1 40.62 341 SER A O 1
ATOM 2735 N N . ASP A 1 342 ? 7.047 -13.203 71.812 1 37.25 342 ASP A N 1
ATOM 2736 C CA . ASP A 1 342 ? 6.484 -12.938 73.125 1 37.25 342 ASP A CA 1
ATOM 2737 C C . ASP A 1 342 ? 5.203 -13.742 73.312 1 37.25 342 ASP A C 1
ATOM 2739 O O . ASP A 1 342 ? 4.691 -13.805 74.438 1 37.25 342 ASP A O 1
ATOM 2743 N N . SER A 1 343 ? 4.309 -13.805 72.375 1 35.03 343 SER A N 1
ATOM 2744 C CA . SER A 1 343 ? 2.973 -13.805 72.938 1 35.03 343 SER A CA 1
ATOM 2745 C C . SER A 1 343 ? 2.607 -15.18 73.5 1 35.03 343 SER A C 1
ATOM 2747 O O . SER A 1 343 ? 1.427 -15.492 73.625 1 35.03 343 SER A O 1
ATOM 2749 N N . LEU A 1 344 ? 3.58 -16.156 73.562 1 30.78 344 LEU A N 1
ATOM 2750 C CA . LEU A 1 344 ? 2.92 -17.359 74.062 1 30.78 344 LEU A CA 1
ATOM 2751 C C . LEU A 1 344 ? 2.459 -17.172 75.5 1 30.78 344 LEU A C 1
ATOM 2753 O O . LEU A 1 344 ? 2.271 -18.156 76.25 1 30.78 344 LEU A O 1
ATOM 2757 N N . SER A 1 345 ? 2.57 -16.031 76.062 1 29.69 345 SER A N 1
ATOM 2758 C CA . SER A 1 345 ? 2.146 -16.172 77.438 1 29.69 345 SER A CA 1
ATOM 2759 C C . SER A 1 345 ? 0.678 -16.578 77.5 1 29.69 345 SER A C 1
ATOM 2761 O O . SER A 1 345 ? -0.21 -15.781 77.188 1 29.69 345 SER A O 1
ATOM 2763 N N . LEU A 1 346 ? 0.329 -17.812 77 1 27.08 346 LEU A N 1
ATOM 2764 C CA . LEU A 1 346 ? -0.955 -18.422 77.375 1 27.08 346 LEU A CA 1
ATOM 2765 C C . LEU A 1 346 ? -1.28 -18.234 78.812 1 27.08 346 LEU A C 1
ATOM 2767 O O . LEU A 1 346 ? -0.474 -18.578 79.688 1 27.08 346 LEU A O 1
ATOM 2771 N N . SER A 1 347 ? -2.096 -17.219 79.125 1 26 347 SER A N 1
ATOM 2772 C CA . SER A 1 347 ? -2.795 -17.031 80.375 1 26 347 SER A CA 1
ATOM 2773 C C . SER A 1 347 ? -3.461 -18.328 80.812 1 26 347 SER A C 1
ATOM 2775 O O . SER A 1 347 ? -3.99 -19.078 80 1 26 347 SER A O 1
ATOM 2777 N N . ASP A 1 348 ? -3.059 -18.984 82 1 28.72 348 ASP A N 1
ATOM 2778 C CA . ASP A 1 348 ? -3.566 -19.938 83 1 28.72 348 ASP A CA 1
ATOM 2779 C C . ASP A 1 348 ? -5.023 -19.656 83.312 1 28.72 348 ASP A C 1
ATOM 2781 O O . ASP A 1 348 ? -5.312 -18.734 84.125 1 28.72 348 ASP A O 1
ATOM 2785 N N . GLY A 1 349 ? -5.93 -19.266 82.438 1 24.95 349 GLY A N 1
ATOM 2786 C CA . GLY A 1 349 ? -7.281 -19.188 82.938 1 24.95 349 GLY A CA 1
ATOM 2787 C C . GLY A 1 349 ? -7.711 -20.453 83.688 1 24.95 349 GLY A C 1
ATOM 2788 O O . GLY A 1 349 ? -7.352 -21.562 83.25 1 24.95 349 GLY A O 1
ATOM 2789 N N . CYS A 1 350 ? -8.133 -20.344 85 1 23.97 350 CYS A N 1
ATOM 2790 C CA . CYS A 1 350 ? -8.844 -21.016 86.062 1 23.97 350 CYS A CA 1
ATOM 2791 C C . CYS A 1 350 ? -10.141 -21.641 85.562 1 23.97 350 CYS A C 1
ATOM 2793 O O . CYS A 1 350 ? -10.992 -20.938 85 1 23.97 350 CYS A O 1
ATOM 2795 N N . PHE A 1 351 ? -10.125 -22.812 85.125 1 23.38 351 PHE A N 1
ATOM 2796 C CA . PHE A 1 351 ? -11.188 -23.828 85.062 1 23.38 351 PHE A CA 1
ATOM 2797 C C . PHE A 1 351 ? -11.93 -23.922 86.375 1 23.38 351 PHE A C 1
ATOM 2799 O O . PHE A 1 351 ? -11.555 -24.703 87.25 1 23.38 351 PHE A O 1
ATOM 2806 N N . SER A 1 352 ? -12.242 -22.797 87.125 1 22.61 352 SER A N 1
ATOM 2807 C CA . SER A 1 352 ? -13.297 -23.094 88.125 1 22.61 352 SER A CA 1
ATOM 2808 C C . SER A 1 352 ? -14.641 -23.312 87.438 1 22.61 352 SER A C 1
ATOM 2810 O O . SER A 1 352 ? -15.648 -23.578 88.062 1 22.61 352 SER A O 1
ATOM 2812 N N . CYS A 1 353 ? -14.859 -23.688 86.125 1 19.83 353 CYS A N 1
ATOM 2813 C CA . CYS A 1 353 ? -16.172 -24.312 86.188 1 19.83 353 CYS A CA 1
ATOM 2814 C C . CYS A 1 353 ? -16.062 -25.75 86.688 1 19.83 353 CYS A C 1
ATOM 2816 O O . CYS A 1 353 ? -15.086 -26.438 86.438 1 19.83 353 CYS A O 1
ATOM 2818 N N . ALA B 1 1 ? -23.516 -22.406 -13.328 1 17.14 1 ALA B N 1
ATOM 2819 C CA . ALA B 1 1 ? -24.156 -21.109 -13.133 1 17.14 1 ALA B CA 1
ATOM 2820 C C . ALA B 1 1 ? -23.125 -20.031 -12.82 1 17.14 1 ALA B C 1
ATOM 2822 O O . ALA B 1 1 ? -22.234 -20.234 -11.984 1 17.14 1 ALA B O 1
ATOM 2823 N N . LEU B 1 2 ? -22.812 -19.141 -13.773 1 20.92 2 LEU B N 1
ATOM 2824 C CA . LEU B 1 2 ? -22.047 -17.922 -14.016 1 20.92 2 LEU B CA 1
ATOM 2825 C C . LEU B 1 2 ? -22.25 -16.922 -12.898 1 20.92 2 LEU B C 1
ATOM 2827 O O . LEU B 1 2 ? -23.375 -16.484 -12.648 1 20.92 2 LEU B O 1
ATOM 2831 N N . GLY B 1 3 ? -21.781 -17.188 -11.797 1 23.41 3 GLY B N 1
ATOM 2832 C CA . GLY B 1 3 ? -22.312 -16.391 -10.703 1 23.41 3 GLY B CA 1
ATOM 2833 C C . GLY B 1 3 ? -22.359 -14.906 -11.023 1 23.41 3 GLY B C 1
ATOM 2834 O O . GLY B 1 3 ? -21.734 -14.453 -11.984 1 23.41 3 GLY B O 1
ATOM 2835 N N . PRO B 1 4 ? -23.297 -14.07 -10.461 1 26.23 4 PRO B N 1
ATOM 2836 C CA . PRO B 1 4 ? -23.609 -12.68 -10.82 1 26.23 4 PRO B CA 1
ATOM 2837 C C . PRO B 1 4 ? -22.344 -11.852 -11.086 1 26.23 4 PRO B C 1
ATOM 2839 O O . PRO B 1 4 ? -21.281 -12.172 -10.562 1 26.23 4 PRO B O 1
ATOM 2842 N N . GLU B 1 5 ? -22.062 -11.297 -12.266 1 25.16 5 GLU B N 1
ATOM 2843 C CA . GLU B 1 5 ? -21.297 -10.234 -12.906 1 25.16 5 GLU B CA 1
ATOM 2844 C C . GLU B 1 5 ? -21.141 -9.023 -11.984 1 25.16 5 GLU B C 1
ATOM 2846 O O . GLU B 1 5 ? -22.125 -8.383 -11.633 1 25.16 5 GLU B O 1
ATOM 2851 N N . CYS B 1 6 ? -20.516 -9.188 -10.906 1 27.08 6 CYS B N 1
ATOM 2852 C CA . CYS B 1 6 ? -20.359 -7.941 -10.164 1 27.08 6 CYS B CA 1
ATOM 2853 C C . CYS B 1 6 ? -19.969 -6.797 -11.094 1 27.08 6 CYS B C 1
ATOM 2855 O O . CYS B 1 6 ? -18.828 -6.711 -11.539 1 27.08 6 CYS B O 1
ATOM 2857 N N . HIS B 1 7 ? -20.844 -6.523 -12.102 1 27.42 7 HIS B N 1
ATOM 2858 C CA . HIS B 1 7 ? -20.844 -5.215 -12.734 1 27.42 7 HIS B CA 1
ATOM 2859 C C . HIS B 1 7 ? -20.516 -4.113 -11.734 1 27.42 7 HIS B C 1
ATOM 2861 O O . HIS B 1 7 ? -21.234 -3.918 -10.758 1 27.42 7 HIS B O 1
ATOM 2867 N N . TYR B 1 8 ? -19.391 -4.055 -11.328 1 29.77 8 TYR B N 1
ATOM 2868 C CA . TYR B 1 8 ? -19.109 -2.756 -10.727 1 29.77 8 TYR B CA 1
ATOM 2869 C C . TYR B 1 8 ? -19.75 -1.635 -11.531 1 29.77 8 TYR B C 1
ATOM 2871 O O . TYR B 1 8 ? -19.219 -1.216 -12.562 1 29.77 8 TYR B O 1
ATOM 2879 N N . GLU B 1 9 ? -21 -1.881 -11.953 1 30.16 9 GLU B N 1
ATOM 2880 C CA . GLU B 1 9 ? -21.734 -0.676 -12.336 1 30.16 9 GLU B CA 1
ATOM 2881 C C . GLU B 1 9 ? -21.359 0.503 -11.445 1 30.16 9 GLU B C 1
ATOM 2883 O O . GLU B 1 9 ? -21.516 0.436 -10.219 1 30.16 9 GLU B O 1
ATOM 2888 N N . MET B 1 10 ? -20.266 1.156 -11.789 1 33.34 10 MET B N 1
ATOM 2889 C CA . MET B 1 10 ? -20.219 2.512 -11.25 1 33.34 10 MET B CA 1
ATOM 2890 C C . MET B 1 10 ? -21.625 3.084 -11.109 1 33.34 10 MET B C 1
ATOM 2892 O O . MET B 1 10 ? -22.359 3.203 -12.094 1 33.34 10 MET B O 1
ATOM 2896 N N . SER B 1 11 ? -22.453 2.578 -10.281 1 32.97 11 SER B N 1
ATOM 2897 C CA . SER B 1 11 ? -23.641 3.395 -10.023 1 32.97 11 SER B CA 1
ATOM 2898 C C . SER B 1 11 ? -23.453 4.816 -10.539 1 32.97 11 SER B C 1
ATOM 2900 O O . SER B 1 11 ? -22.375 5.398 -10.398 1 32.97 11 SER B O 1
ATOM 2902 N N . SER B 1 12 ? -23.969 5.172 -11.742 1 36.53 12 SER B N 1
ATOM 2903 C CA . SER B 1 12 ? -24.172 6.562 -12.125 1 36.53 12 SER B CA 1
ATOM 2904 C C . SER B 1 12 ? -24.312 7.465 -10.906 1 36.53 12 SER B C 1
ATOM 2906 O O . SER B 1 12 ? -25.359 7.48 -10.25 1 36.53 12 SER B O 1
ATOM 2908 N N . LEU B 1 13 ? -23.562 7.312 -9.969 1 37.69 13 LEU B N 1
ATOM 2909 C CA . LEU B 1 13 ? -23.672 8.414 -9.023 1 37.69 13 LEU B CA 1
ATOM 2910 C C . LEU B 1 13 ? -24.031 9.719 -9.734 1 37.69 13 LEU B C 1
ATOM 2912 O O . LEU B 1 13 ? -23.297 10.172 -10.609 1 37.69 13 LEU B O 1
ATOM 2916 N N . SER B 1 14 ? -25.141 10.016 -10.18 1 44.09 14 SER B N 1
ATOM 2917 C CA . SER B 1 14 ? -25.562 11.398 -10.375 1 44.09 14 SER B CA 1
ATOM 2918 C C . SER B 1 14 ? -24.656 12.367 -9.625 1 44.09 14 SER B C 1
ATOM 2920 O O . SER B 1 14 ? -24.75 12.484 -8.398 1 44.09 14 SER B O 1
ATOM 2922 N N . ALA B 1 15 ? -23.438 12.164 -9.812 1 52.78 15 ALA B N 1
ATOM 2923 C CA . ALA B 1 15 ? -22.422 12.961 -9.133 1 52.78 15 ALA B CA 1
ATOM 2924 C C . ALA B 1 15 ? -22.781 14.445 -9.156 1 52.78 15 ALA B C 1
ATOM 2926 O O . ALA B 1 15 ? -23.062 15.016 -10.211 1 52.78 15 ALA B O 1
ATOM 2927 N N . SER B 1 16 ? -23.25 14.969 -8.227 1 69.56 16 SER B N 1
ATOM 2928 C CA . SER B 1 16 ? -23.578 16.375 -8.023 1 69.56 16 SER B CA 1
ATOM 2929 C C . SER B 1 16 ? -22.344 17.25 -8.094 1 69.56 16 SER B C 1
ATOM 2931 O O . SER B 1 16 ? -22.25 18.281 -7.406 1 69.56 16 SER B O 1
ATOM 2933 N N . PHE B 1 17 ? -21.172 16.75 -8.891 1 87.19 17 PHE B N 1
ATOM 2934 C CA . PHE B 1 17 ? -20.062 17.672 -9.07 1 87.19 17 PHE B CA 1
ATOM 2935 C C . PHE B 1 17 ? -19.703 17.797 -10.547 1 87.19 17 PHE B C 1
ATOM 2937 O O . PHE B 1 17 ? -20.234 17.078 -11.391 1 87.19 17 PHE B O 1
ATOM 2944 N N . VAL B 1 18 ? -18.953 18.75 -10.898 1 92.56 18 VAL B N 1
ATOM 2945 C CA . VAL B 1 18 ? -18.578 19.094 -12.266 1 92.56 18 VAL B CA 1
ATOM 2946 C C . VAL B 1 18 ? -17.734 17.953 -12.867 1 92.56 18 VAL B C 1
ATOM 2948 O O . VAL B 1 18 ? -16.781 17.5 -12.25 1 92.56 18 VAL B O 1
ATOM 2951 N N . GLN B 1 19 ? -18.156 17.438 -13.961 1 94.94 19 GLN B N 1
ATOM 2952 C CA . GLN B 1 19 ? -17.375 16.484 -14.734 1 94.94 19 GLN B CA 1
ATOM 2953 C C . GLN B 1 19 ? -16.531 17.188 -15.805 1 94.94 19 GLN B C 1
ATOM 2955 O O . GLN B 1 19 ? -17.078 17.938 -16.625 1 94.94 19 GLN B O 1
ATOM 2960 N N . ILE B 1 20 ? -15.281 17 -15.766 1 97.19 20 ILE B N 1
ATOM 2961 C CA . ILE B 1 20 ? -14.352 17.672 -16.672 1 97.19 20 ILE B CA 1
ATOM 2962 C C . ILE B 1 20 ? -13.867 16.672 -17.734 1 97.19 20 ILE B C 1
ATOM 2964 O O . ILE B 1 20 ? -13.484 15.547 -17.406 1 97.19 20 ILE B O 1
ATOM 2968 N N . LYS B 1 21 ? -13.891 17.047 -18.969 1 97.12 21 LYS B N 1
ATOM 2969 C CA . LYS B 1 21 ? -13.391 16.203 -20.047 1 97.12 21 LYS B CA 1
ATOM 2970 C C . LYS B 1 21 ? -11.875 16.094 -20 1 97.12 21 LYS B C 1
ATOM 2972 O O . LYS B 1 21 ? -11.188 17.094 -19.75 1 97.12 21 LYS B O 1
ATOM 2977 N N . PHE B 1 22 ? -11.453 14.961 -20.328 1 96.5 22 PHE B N 1
ATOM 2978 C CA . PHE B 1 22 ? -10.008 14.742 -20.312 1 96.5 22 PHE B CA 1
ATOM 2979 C C . PHE B 1 22 ? -9.312 15.664 -21.312 1 96.5 22 PHE B C 1
ATOM 2981 O O . PHE B 1 22 ? -8.25 16.219 -21.016 1 96.5 22 PHE B O 1
ATOM 2988 N N . ASP B 1 23 ? -9.891 15.836 -22.438 1 96.25 23 ASP B N 1
ATOM 2989 C CA . ASP B 1 23 ? -9.266 16.625 -23.484 1 96.25 23 ASP B CA 1
ATOM 2990 C C . ASP B 1 23 ? -9.352 18.125 -23.172 1 96.25 23 ASP B C 1
ATOM 2992 O O . ASP B 1 23 ? -8.773 18.938 -23.891 1 96.25 23 ASP B O 1
ATOM 2996 N N . ASP B 1 24 ? -10.016 18.516 -22.125 1 98.19 24 ASP B N 1
ATOM 2997 C CA . ASP B 1 24 ? -10.102 19.906 -21.672 1 98.19 24 ASP B CA 1
ATOM 2998 C C . ASP B 1 24 ? -8.977 20.234 -20.688 1 98.19 24 ASP B C 1
ATOM 3000 O O . ASP B 1 24 ? -8.945 21.312 -20.109 1 98.19 24 ASP B O 1
ATOM 3004 N N . ILE B 1 25 ? -8.164 19.266 -20.453 1 98.12 25 ILE B N 1
ATOM 3005 C CA . ILE B 1 25 ? -7.043 19.453 -19.547 1 98.12 25 ILE B CA 1
ATOM 3006 C C . ILE B 1 25 ? -5.727 19.312 -20.297 1 98.12 25 ILE B C 1
ATOM 3008 O O . ILE B 1 25 ? -5.535 18.328 -21.031 1 98.12 25 ILE B O 1
ATOM 3012 N N . HIS B 1 26 ? -4.895 20.266 -20.219 1 98 26 HIS B N 1
ATOM 3013 C CA . HIS B 1 26 ? -3.523 20.172 -20.703 1 98 26 HIS B CA 1
ATOM 3014 C C . HIS B 1 26 ? -2.551 19.906 -19.562 1 98 26 HIS B C 1
ATOM 3016 O O . HIS B 1 26 ? -2.389 20.734 -18.672 1 98 26 HIS B O 1
ATOM 3022 N N . PHE B 1 27 ? -1.896 18.766 -19.656 1 96.62 27 PHE B N 1
ATOM 3023 C CA . PHE B 1 27 ? -1.015 18.344 -18.562 1 96.62 27 PHE B CA 1
ATOM 3024 C C . PHE B 1 27 ? 0.393 18.891 -18.766 1 96.62 27 PHE B C 1
ATOM 3026 O O . PHE B 1 27 ? 0.907 18.891 -19.891 1 96.62 27 PHE B O 1
ATOM 3033 N N . TYR B 1 28 ? 1.013 19.391 -17.672 1 96.19 28 TYR B N 1
ATOM 3034 C CA . TYR B 1 28 ? 2.406 19.828 -17.641 1 96.19 28 TYR B CA 1
ATOM 3035 C C . TYR B 1 28 ? 3.262 18.844 -16.844 1 96.19 28 TYR B C 1
ATOM 3037 O O . TYR B 1 28 ? 3.229 17.641 -17.078 1 96.19 28 TYR B O 1
ATOM 3045 N N . GLU B 1 29 ? 4.016 19.266 -15.906 1 92.69 29 GLU B N 1
ATOM 3046 C CA . GLU B 1 29 ? 4.957 18.391 -15.219 1 92.69 29 GLU B CA 1
ATOM 3047 C C . GLU B 1 29 ? 4.285 17.656 -14.055 1 92.69 29 GLU B C 1
ATOM 3049 O O . GLU B 1 29 ? 3.346 18.172 -13.453 1 92.69 29 GLU B O 1
ATOM 3054 N N . ASN B 1 30 ? 4.789 16.547 -13.797 1 91.31 30 ASN B N 1
ATOM 3055 C CA . ASN B 1 30 ? 4.426 15.781 -12.609 1 91.31 30 ASN B CA 1
ATOM 3056 C C . ASN B 1 30 ? 4.988 16.422 -11.344 1 91.31 30 ASN B C 1
ATOM 3058 O O . ASN B 1 30 ? 6.176 16.75 -11.281 1 91.31 30 ASN B O 1
ATOM 3062 N N . CYS B 1 31 ? 4.129 16.703 -10.367 1 88.12 31 CYS B N 1
ATOM 3063 C CA . CYS B 1 31 ? 4.504 17.406 -9.141 1 88.12 31 CYS B CA 1
ATOM 3064 C C . CYS B 1 31 ? 4.734 16.422 -8 1 88.12 31 CYS B C 1
ATOM 3066 O O . CYS B 1 31 ? 5.152 16.812 -6.91 1 88.12 31 CYS B O 1
ATOM 3068 N N . GLY B 1 32 ? 4.418 15.297 -8.195 1 80.12 32 GLY B N 1
ATOM 3069 C CA . GLY B 1 32 ? 4.559 14.305 -7.141 1 80.12 32 GLY B CA 1
ATOM 3070 C C . GLY B 1 32 ? 3.424 13.297 -7.113 1 80.12 32 GLY B C 1
ATOM 3071 O O . GLY B 1 32 ? 2.562 13.305 -7.992 1 80.12 32 GLY B O 1
ATOM 3072 N N . GLY B 1 33 ? 3.562 12.406 -6.258 1 73.19 33 GLY B N 1
ATOM 3073 C CA . GLY B 1 33 ? 2.537 11.391 -6.078 1 73.19 33 GLY B CA 1
ATOM 3074 C C . GLY B 1 33 ? 3.053 10.133 -5.402 1 73.19 33 GLY B C 1
ATOM 3075 O O . GLY B 1 33 ? 4.238 10.031 -5.086 1 73.19 33 GLY B O 1
ATOM 3076 N N . GLY B 1 34 ? 2.154 9.414 -4.953 1 64.12 34 GLY B N 1
ATOM 3077 C CA . GLY B 1 34 ? 2.441 8.117 -4.371 1 64.12 34 GLY B CA 1
ATOM 3078 C C . GLY B 1 34 ? 1.867 6.965 -5.172 1 64.12 34 GLY B C 1
ATOM 3079 O O . GLY B 1 34 ? 1.652 7.086 -6.379 1 64.12 34 GLY B O 1
ATOM 3080 N N . SER B 1 35 ? 1.804 5.918 -4.582 1 59.97 35 SER B N 1
ATOM 3081 C CA . SER B 1 35 ? 1.324 4.688 -5.203 1 59.97 35 SER B CA 1
ATOM 3082 C C . SER B 1 35 ? -0.144 4.805 -5.602 1 59.97 35 SER B C 1
ATOM 3084 O O . SER B 1 35 ? -0.608 4.102 -6.496 1 59.97 35 SER B O 1
ATOM 3086 N N . PHE B 1 36 ? -0.766 5.816 -5.051 1 64.5 36 PHE B N 1
ATOM 3087 C CA . PHE B 1 36 ? -2.211 5.844 -5.238 1 64.5 36 PHE B CA 1
ATOM 3088 C C . PHE B 1 36 ? -2.611 6.953 -6.203 1 64.5 36 PHE B C 1
ATOM 3090 O O . PHE B 1 36 ? -3.785 7.078 -6.559 1 64.5 36 PHE B O 1
ATOM 3097 N N . GLY B 1 37 ? -1.662 7.703 -6.539 1 78.12 37 GLY B N 1
ATOM 3098 C CA . GLY B 1 37 ? -1.964 8.766 -7.48 1 78.12 37 GLY B CA 1
ATOM 3099 C C . GLY B 1 37 ? -0.754 9.609 -7.836 1 78.12 37 GLY B C 1
ATOM 3100 O O . GLY B 1 37 ? 0.246 9.609 -7.113 1 78.12 37 GLY B O 1
ATOM 3101 N N . SER B 1 38 ? -0.887 10.18 -9.008 1 89.31 38 SER B N 1
ATOM 3102 C CA . SER B 1 38 ? 0.119 11.133 -9.461 1 89.31 38 SER B CA 1
ATOM 3103 C C . SER B 1 38 ? -0.492 12.508 -9.695 1 89.31 38 SER B C 1
ATOM 3105 O O . SER B 1 38 ? -1.574 12.625 -10.273 1 89.31 38 SER B O 1
ATOM 3107 N N . VAL B 1 39 ? 0.196 13.453 -9.211 1 94.81 39 VAL B N 1
ATOM 3108 C CA . VAL B 1 39 ? -0.357 14.797 -9.305 1 94.81 39 VAL B CA 1
ATOM 3109 C C . VAL B 1 39 ? 0.398 15.594 -10.367 1 94.81 39 VAL B C 1
ATOM 3111 O O . VAL B 1 39 ? 1.632 15.617 -10.375 1 94.81 39 VAL B O 1
ATOM 3114 N N . TYR B 1 40 ? -0.392 16.266 -11.273 1 96.12 40 TYR B N 1
ATOM 3115 C CA . TYR B 1 40 ? 0.177 17.062 -12.352 1 96.12 40 TYR B CA 1
ATOM 3116 C C . TYR B 1 40 ? -0.257 18.516 -12.242 1 96.12 40 TYR B C 1
ATOM 3118 O O . TYR B 1 40 ? -1.412 18.812 -11.922 1 96.12 40 TYR B O 1
ATOM 3126 N N . ARG B 1 41 ? 0.729 19.359 -12.453 1 97.31 41 ARG B N 1
ATOM 3127 C CA . ARG B 1 41 ? 0.319 20.719 -12.844 1 97.31 41 ARG B CA 1
ATOM 3128 C C . ARG B 1 41 ? -0.352 20.703 -14.219 1 97.31 41 ARG B C 1
ATOM 3130 O O . ARG B 1 41 ? 0.112 20.031 -15.133 1 97.31 41 ARG B O 1
ATOM 3137 N N . ALA B 1 42 ? -1.444 21.422 -14.305 1 98.25 42 ALA B N 1
ATOM 3138 C CA . ALA B 1 42 ? -2.188 21.391 -15.562 1 98.25 42 ALA B CA 1
ATOM 3139 C C . ALA B 1 42 ? -2.939 22.703 -15.789 1 98.25 42 ALA B C 1
ATOM 3141 O O . ALA B 1 42 ? -2.902 23.594 -14.938 1 98.25 42 ALA B O 1
ATOM 3142 N N . ARG B 1 43 ? -3.424 22.812 -16.984 1 98.56 43 ARG B N 1
ATOM 3143 C CA . ARG B 1 43 ? -4.297 23.938 -17.344 1 98.56 43 ARG B CA 1
ATOM 3144 C C . ARG B 1 43 ? -5.684 23.438 -17.734 1 98.56 43 ARG B C 1
ATOM 3146 O O . ARG B 1 43 ? -5.809 22.531 -18.578 1 98.56 43 ARG B O 1
ATOM 3153 N N . TRP B 1 44 ? -6.668 23.891 -17 1 98.56 44 TRP B N 1
ATOM 3154 C CA . TRP B 1 44 ? -8.047 23.719 -17.453 1 98.56 44 TRP B CA 1
ATOM 3155 C C . TRP B 1 44 ? -8.375 24.688 -18.594 1 98.56 44 TRP B C 1
ATOM 3157 O O . TRP B 1 44 ? -8.656 25.859 -18.344 1 98.56 44 TRP B O 1
ATOM 3167 N N . ILE B 1 45 ? -8.445 24.125 -19.766 1 98.5 45 ILE B N 1
ATOM 3168 C CA . ILE B 1 45 ? -8.367 24.922 -21 1 98.5 45 ILE B CA 1
ATOM 3169 C C . ILE B 1 45 ? -9.586 25.844 -21.094 1 98.5 45 ILE B C 1
ATOM 3171 O O . ILE B 1 45 ? -9.438 27.062 -21.188 1 98.5 45 ILE B O 1
ATOM 3175 N N . SER B 1 46 ? -10.773 25.266 -20.984 1 97.75 46 SER B N 1
ATOM 3176 C CA . SER B 1 46 ? -11.992 26.031 -21.219 1 97.75 46 SER B CA 1
ATOM 3177 C C . SER B 1 46 ? -12.18 27.109 -20.156 1 97.75 46 SER B C 1
ATOM 3179 O O . SER B 1 46 ? -12.789 28.141 -20.422 1 97.75 46 SER B O 1
ATOM 3181 N N . GLN B 1 47 ? -11.602 26.922 -18.969 1 97.5 47 GLN B N 1
ATOM 3182 C CA . GLN B 1 47 ? -11.742 27.891 -17.875 1 97.5 47 GLN B CA 1
ATOM 3183 C C . GLN B 1 47 ? -10.5 28.781 -17.781 1 97.5 47 GLN B C 1
ATOM 3185 O O . GLN B 1 47 ? -10.469 29.719 -16.984 1 97.5 47 GLN B O 1
ATOM 3190 N N . ASP B 1 48 ? -9.5 28.562 -18.547 1 97.75 48 ASP B N 1
ATOM 3191 C CA . ASP B 1 48 ? -8.234 29.281 -18.516 1 97.75 48 ASP B CA 1
ATOM 3192 C C . ASP B 1 48 ? -7.703 29.375 -17.078 1 97.75 48 ASP B C 1
ATOM 3194 O O . ASP B 1 48 ? -7.418 30.469 -16.594 1 97.75 48 ASP B O 1
ATOM 3198 N N . LYS B 1 49 ? -7.57 28.266 -16.469 1 97.5 49 LYS B N 1
ATOM 3199 C CA . LYS B 1 49 ? -7.195 28.188 -15.055 1 97.5 49 LYS B CA 1
ATOM 3200 C C . LYS B 1 49 ? -6.082 27.172 -14.836 1 97.5 49 LYS B C 1
ATOM 3202 O O . LYS B 1 49 ? -6.125 26.078 -15.398 1 97.5 49 LYS B O 1
ATOM 3207 N N . GLU B 1 50 ? -5.094 27.625 -14.055 1 98 50 GLU B N 1
ATOM 3208 C CA . GLU B 1 50 ? -4.098 26.656 -13.602 1 98 50 GLU B CA 1
ATOM 3209 C C . GLU B 1 50 ? -4.664 25.75 -12.5 1 98 50 GLU B C 1
ATOM 3211 O O . GLU B 1 50 ? -5.285 26.25 -11.555 1 98 50 GLU B O 1
ATOM 3216 N N . VAL B 1 51 ? -4.441 24.422 -12.719 1 98.44 51 VAL B N 1
ATOM 3217 C CA . VAL B 1 51 ? -5.043 23.484 -11.781 1 98.44 51 VAL B CA 1
ATOM 3218 C C . VAL B 1 51 ? -4.055 22.359 -11.461 1 98.44 51 VAL B C 1
ATOM 3220 O O . VAL B 1 51 ? -3.004 22.25 -12.102 1 98.44 51 VAL B O 1
ATOM 3223 N N . ALA B 1 52 ? -4.262 21.656 -10.391 1 97.81 52 ALA B N 1
ATOM 3224 C CA . ALA B 1 52 ? -3.613 20.391 -10.094 1 97.81 52 ALA B CA 1
ATOM 3225 C C . ALA B 1 52 ? -4.539 19.219 -10.398 1 97.81 52 ALA B C 1
ATOM 3227 O O . ALA B 1 52 ? -5.719 19.234 -10.047 1 97.81 52 ALA B O 1
ATOM 3228 N N . VAL B 1 53 ? -4.023 18.25 -11.109 1 97.31 53 VAL B N 1
ATOM 3229 C CA . VAL B 1 53 ? -4.793 17.047 -11.422 1 97.31 53 VAL B CA 1
ATOM 3230 C C . VAL B 1 53 ? -4.148 15.828 -10.75 1 97.31 53 VAL B C 1
ATOM 3232 O O . VAL B 1 53 ? -3.004 15.484 -11.047 1 97.31 53 VAL B O 1
ATOM 3235 N N . LYS B 1 54 ? -4.832 15.266 -9.836 1 94.69 54 LYS B N 1
ATOM 3236 C CA . LYS B 1 54 ? -4.434 13.961 -9.305 1 94.69 54 LYS B CA 1
ATOM 3237 C C . LYS B 1 54 ? -4.953 12.828 -10.18 1 94.69 54 LYS B C 1
ATOM 3239 O O . LYS B 1 54 ? -6.148 12.516 -10.148 1 94.69 54 LYS B O 1
ATOM 3244 N N . LYS B 1 55 ? -4.105 12.203 -10.938 1 93.94 55 LYS B N 1
ATOM 3245 C CA . LYS B 1 55 ? -4.469 11.062 -11.766 1 93.94 55 LYS B CA 1
ATOM 3246 C C . LYS B 1 55 ? -4.672 9.805 -10.914 1 93.94 55 LYS B C 1
ATOM 3248 O O . LYS B 1 55 ? -3.865 9.516 -10.031 1 93.94 55 LYS B O 1
ATOM 3253 N N . LEU B 1 56 ? -5.719 9.172 -11.211 1 90.75 56 LEU B N 1
ATOM 3254 C CA . LEU B 1 56 ? -6.082 7.973 -10.461 1 90.75 56 LEU B CA 1
ATOM 3255 C C . LEU B 1 56 ? -6.344 6.801 -11.398 1 90.75 56 LEU B C 1
ATOM 3257 O O . LEU B 1 56 ? -6.621 6.996 -12.586 1 90.75 56 LEU B O 1
ATOM 3261 N N . LEU B 1 57 ? -6.184 5.625 -10.82 1 87.25 57 LEU B N 1
ATOM 3262 C CA . LEU B 1 57 ? -6.523 4.426 -11.578 1 87.25 57 LEU B CA 1
ATOM 3263 C C . LEU B 1 57 ? -8.016 4.137 -11.492 1 87.25 57 LEU B C 1
ATOM 3265 O O . LEU B 1 57 ? -8.594 3.527 -12.398 1 87.25 57 LEU B O 1
ATOM 3269 N N . LYS B 1 58 ? -8.578 4.543 -10.422 1 82.5 58 LYS B N 1
ATOM 3270 C CA . LYS B 1 58 ? -10.008 4.453 -10.156 1 82.5 58 LYS B CA 1
ATOM 3271 C C . LYS B 1 58 ? -10.477 5.602 -9.266 1 82.5 58 LYS B C 1
ATOM 3273 O O . LYS B 1 58 ? -9.719 6.094 -8.43 1 82.5 58 LYS B O 1
ATOM 3278 N N . ILE B 1 59 ? -11.648 6.039 -9.586 1 77.38 59 ILE B N 1
ATOM 3279 C CA . ILE B 1 59 ? -12.164 7.117 -8.75 1 77.38 59 ILE B CA 1
ATOM 3280 C C . ILE B 1 59 ? -13.031 6.539 -7.633 1 77.38 59 ILE B C 1
ATOM 3282 O O . ILE B 1 59 ? -13.891 5.695 -7.883 1 77.38 59 ILE B O 1
ATOM 3286 N N . GLU B 1 60 ? -12.742 6.793 -6.5 1 76.94 60 GLU B N 1
ATOM 3287 C CA . GLU B 1 60 ? -13.539 6.391 -5.348 1 76.94 60 GLU B CA 1
ATOM 3288 C C . GLU B 1 60 ? -14.391 7.547 -4.84 1 76.94 60 GLU B C 1
ATOM 3290 O O . GLU B 1 60 ? -14.969 8.297 -5.633 1 76.94 60 GLU B O 1
ATOM 3295 N N . ASN B 1 61 ? -14.57 7.652 -3.512 1 81.19 61 ASN B N 1
ATOM 3296 C CA . ASN B 1 61 ? -15.477 8.625 -2.918 1 81.19 61 ASN B CA 1
ATOM 3297 C C . ASN B 1 61 ? -14.812 9.984 -2.738 1 81.19 61 ASN B C 1
ATOM 3299 O O . ASN B 1 61 ? -15.453 10.938 -2.293 1 81.19 61 ASN B O 1
ATOM 3303 N N . GLU B 1 62 ? -13.609 10.109 -3.186 1 86.25 62 GLU B N 1
ATOM 3304 C CA . GLU B 1 62 ? -12.836 11.32 -2.932 1 86.25 62 GLU B CA 1
ATOM 3305 C C . GLU B 1 62 ? -13.5 12.539 -3.57 1 86.25 62 GLU B C 1
ATOM 3307 O O . GLU B 1 62 ? -13.617 13.594 -2.941 1 86.25 62 GLU B O 1
ATOM 3312 N N . ALA B 1 63 ? -13.93 12.383 -4.785 1 89.62 63 ALA B N 1
ATOM 3313 C CA . ALA B 1 63 ? -14.578 13.477 -5.496 1 89.62 63 ALA B CA 1
ATOM 3314 C C . ALA B 1 63 ? -15.875 13.891 -4.805 1 89.62 63 ALA B C 1
ATOM 3316 O O . ALA B 1 63 ? -16.172 15.078 -4.684 1 89.62 63 ALA B O 1
ATOM 3317 N N . GLU B 1 64 ? -16.609 12.945 -4.332 1 89.44 64 GLU B N 1
ATOM 3318 C CA . GLU B 1 64 ? -17.875 13.211 -3.637 1 89.44 64 GLU B CA 1
ATOM 3319 C C . GLU B 1 64 ? -17.625 13.977 -2.338 1 89.44 64 GLU B C 1
ATOM 3321 O O . GLU B 1 64 ? -18.359 14.914 -2.02 1 89.44 64 GLU B O 1
ATOM 3326 N N . ILE B 1 65 ? -16.656 13.562 -1.676 1 90.38 65 ILE B N 1
ATOM 3327 C CA . ILE B 1 65 ? -16.328 14.203 -0.405 1 90.38 65 ILE B CA 1
ATOM 3328 C C . ILE B 1 65 ? -15.883 15.641 -0.649 1 90.38 65 ILE B C 1
ATOM 3330 O O . ILE B 1 65 ? -16.406 16.578 -0.037 1 90.38 65 ILE B O 1
ATOM 3334 N N . LEU B 1 66 ? -15.008 15.82 -1.541 1 93.19 66 LEU B N 1
ATOM 3335 C CA . LEU B 1 66 ? -14.461 17.141 -1.823 1 93.19 66 LEU B CA 1
ATOM 3336 C C . LEU B 1 66 ? -15.539 18.078 -2.355 1 93.19 66 LEU B C 1
ATOM 3338 O O . LEU B 1 66 ? -15.492 19.281 -2.121 1 93.19 66 LEU B O 1
ATOM 3342 N N . SER B 1 67 ? -16.5 17.5 -3.008 1 93.38 67 SER B N 1
ATOM 3343 C CA . SER B 1 67 ? -17.516 18.297 -3.688 1 93.38 67 SER B CA 1
ATOM 3344 C C . SER B 1 67 ? -18.391 19.031 -2.688 1 93.38 67 SER B C 1
ATOM 3346 O O . SER B 1 67 ? -19.047 20.031 -3.039 1 93.38 67 SER B O 1
ATOM 3348 N N . VAL B 1 68 ? -18.422 18.656 -1.447 1 93.06 68 VAL B N 1
ATOM 3349 C CA . VAL B 1 68 ? -19.328 19.297 -0.487 1 93.06 68 VAL B CA 1
ATOM 3350 C C . VAL B 1 68 ? -18.531 20.141 0.492 1 93.06 68 VAL B C 1
ATOM 3352 O O . VAL B 1 68 ? -19.094 20.734 1.424 1 93.06 68 VAL B O 1
ATOM 3355 N N . LEU B 1 69 ? -17.234 20.234 0.308 1 95.38 69 LEU B N 1
ATOM 3356 C CA . LEU B 1 69 ? -16.375 20.953 1.232 1 95.38 69 LEU B CA 1
ATOM 3357 C C . LEU B 1 69 ? -15.992 22.312 0.665 1 95.38 69 LEU B C 1
ATOM 3359 O O . LEU B 1 69 ? -15.789 22.453 -0.542 1 95.38 69 LEU B O 1
ATOM 3363 N N . SER B 1 70 ? -16.016 23.312 1.507 1 96.62 70 SER B N 1
ATOM 3364 C CA . SER B 1 70 ? -15.594 24.672 1.176 1 96.62 70 SER B CA 1
ATOM 3365 C C . SER B 1 70 ? -15.031 25.391 2.398 1 96.62 70 SER B C 1
ATOM 3367 O O . SER B 1 70 ? -15.781 25.781 3.291 1 96.62 70 SER B O 1
ATOM 3369 N N . HIS B 1 71 ? -13.805 25.562 2.441 1 97.88 71 HIS B N 1
ATOM 3370 C CA . HIS B 1 71 ? -13.109 26.203 3.549 1 97.88 71 HIS B CA 1
ATOM 3371 C C . HIS B 1 71 ? -11.75 26.734 3.109 1 97.88 71 HIS B C 1
ATOM 3373 O O . HIS B 1 71 ? -11.094 26.141 2.24 1 97.88 71 HIS B O 1
ATOM 3379 N N . ARG B 1 72 ? -11.312 27.781 3.729 1 97.88 72 ARG B N 1
ATOM 3380 C CA . ARG B 1 72 ? -10.062 28.453 3.379 1 97.88 72 ARG B CA 1
ATOM 3381 C C . ARG B 1 72 ? -8.875 27.5 3.52 1 97.88 72 ARG B C 1
ATOM 3383 O O . ARG B 1 72 ? -7.895 27.609 2.779 1 97.88 72 ARG B O 1
ATOM 3390 N N . ASN B 1 73 ? -8.938 26.5 4.43 1 98.69 73 ASN B N 1
ATOM 3391 C CA . ASN B 1 73 ? -7.812 25.609 4.699 1 98.69 73 ASN B CA 1
ATOM 3392 C C . ASN B 1 73 ? -8.047 24.219 4.125 1 98.69 73 ASN B C 1
ATOM 3394 O O . ASN B 1 73 ? -7.367 23.266 4.5 1 98.69 73 ASN B O 1
ATOM 3398 N N . ILE B 1 74 ? -9.008 24.078 3.264 1 98.5 74 ILE B N 1
ATOM 3399 C CA . ILE B 1 74 ? -9.25 22.875 2.479 1 98.5 74 ILE B CA 1
ATOM 3400 C C . ILE B 1 74 ? -9.031 23.172 0.996 1 98.5 74 ILE B C 1
ATOM 3402 O O . ILE B 1 74 ? -9.469 24.219 0.496 1 98.5 74 ILE B O 1
ATOM 3406 N N . ILE B 1 75 ? -8.336 22.312 0.329 1 98 75 ILE B N 1
ATOM 3407 C CA . ILE B 1 75 ? -8.023 22.5 -1.083 1 98 75 ILE B CA 1
ATOM 3408 C C . ILE B 1 75 ? -9.312 22.672 -1.878 1 98 75 ILE B C 1
ATOM 3410 O O . ILE B 1 75 ? -10.297 21.969 -1.638 1 98 75 ILE B O 1
ATOM 3414 N N . GLN B 1 76 ? -9.32 23.594 -2.771 1 97.81 76 GLN B N 1
ATOM 3415 C CA . GLN B 1 76 ? -10.516 23.859 -3.562 1 97.81 76 GLN B CA 1
ATOM 3416 C C . GLN B 1 76 ? -10.703 22.812 -4.652 1 97.81 76 GLN B C 1
ATOM 3418 O O . GLN B 1 76 ? -9.805 22.578 -5.465 1 97.81 76 GLN B O 1
ATOM 3423 N N . PHE B 1 77 ? -11.859 22.25 -4.664 1 97.38 77 PHE B N 1
ATOM 3424 C CA . PHE B 1 77 ? -12.25 21.25 -5.648 1 97.38 77 PHE B CA 1
ATOM 3425 C C . PHE B 1 77 ? -12.953 21.906 -6.832 1 97.38 77 PHE B C 1
ATOM 3427 O O . PHE B 1 77 ? -13.906 22.672 -6.652 1 97.38 77 PHE B O 1
ATOM 3434 N N . TYR B 1 78 ? -12.469 21.562 -8.094 1 98 78 TYR B N 1
ATOM 3435 C CA . TYR B 1 78 ? -13.102 22.141 -9.273 1 98 78 TYR B CA 1
ATOM 3436 C C . TYR B 1 78 ? -13.945 21.094 -10 1 98 78 TYR B C 1
ATOM 3438 O O . TYR B 1 78 ? -14.953 21.438 -10.633 1 98 78 TYR B O 1
ATOM 3446 N N . GLY B 1 79 ? -13.539 19.828 -9.953 1 96.81 79 GLY B N 1
ATOM 3447 C CA . GLY B 1 79 ? -14.25 18.766 -10.648 1 96.81 79 GLY B CA 1
ATOM 3448 C C . GLY B 1 79 ? -13.43 17.5 -10.805 1 96.81 79 GLY B C 1
ATOM 3449 O O . GLY B 1 79 ? -12.352 17.375 -10.211 1 96.81 79 GLY B O 1
ATOM 3450 N N . ALA B 1 80 ? -14.016 16.5 -11.547 1 96.69 80 ALA B N 1
ATOM 3451 C CA . ALA B 1 80 ? -13.336 15.219 -11.742 1 96.69 80 ALA B CA 1
ATOM 3452 C C . ALA B 1 80 ? -13.383 14.789 -13.203 1 96.69 80 ALA B C 1
ATOM 3454 O O . ALA B 1 80 ? -14.297 15.172 -13.938 1 96.69 80 ALA B O 1
ATOM 3455 N N . ILE B 1 81 ? -12.367 14.102 -13.617 1 95.94 81 ILE B N 1
ATOM 3456 C CA . ILE B 1 81 ? -12.336 13.414 -14.906 1 95.94 81 ILE B CA 1
ATOM 3457 C C . ILE B 1 81 ? -12.828 11.984 -14.734 1 95.94 81 ILE B C 1
ATOM 3459 O O . ILE B 1 81 ? -12.219 11.195 -14.008 1 95.94 81 ILE B O 1
ATOM 3463 N N . LEU B 1 82 ? -13.914 11.641 -15.383 1 92.88 82 LEU B N 1
ATOM 3464 C CA . LEU B 1 82 ? -14.516 10.32 -15.242 1 92.88 82 LEU B CA 1
ATOM 3465 C C . LEU B 1 82 ? -14.586 9.609 -16.594 1 92.88 82 LEU B C 1
ATOM 3467 O O . LEU B 1 82 ? -15.656 9.148 -17 1 92.88 82 LEU B O 1
ATOM 3471 N N . GLU B 1 83 ? -13.508 9.594 -17.312 1 91 83 GLU B N 1
ATOM 3472 C CA . GLU B 1 83 ? -13.422 8.938 -18.609 1 91 83 GLU B CA 1
ATOM 3473 C C . GLU B 1 83 ? -12.461 7.754 -18.562 1 91 83 GLU B C 1
ATOM 3475 O O . GLU B 1 83 ? -11.242 7.938 -18.5 1 91 83 GLU B O 1
ATOM 3480 N N . ALA B 1 84 ? -12.953 6.602 -18.672 1 86 84 ALA B N 1
ATOM 3481 C CA . ALA B 1 84 ? -12.094 5.426 -18.688 1 86 84 ALA B CA 1
ATOM 3482 C C . ALA B 1 84 ? -11.164 5.438 -19.906 1 86 84 ALA B C 1
ATOM 3484 O O . ALA B 1 84 ? -11.609 5.699 -21.016 1 86 84 ALA B O 1
ATOM 3485 N N . PRO B 1 85 ? -9.883 5.172 -19.734 1 90.19 85 PRO B N 1
ATOM 3486 C CA . PRO B 1 85 ? -9.227 4.773 -18.484 1 90.19 85 PRO B CA 1
ATOM 3487 C C . PRO B 1 85 ? -8.617 5.953 -17.734 1 90.19 85 PRO B C 1
ATOM 3489 O O . PRO B 1 85 ? -7.711 5.77 -16.922 1 90.19 85 PRO B O 1
ATOM 3492 N N . ASN B 1 86 ? -9.062 7.164 -18.156 1 91.69 86 ASN B N 1
ATOM 3493 C CA . ASN B 1 86 ? -8.539 8.367 -17.516 1 91.69 86 ASN B CA 1
ATOM 3494 C C . ASN B 1 86 ? -9.43 8.828 -16.359 1 91.69 86 ASN B C 1
ATOM 3496 O O . ASN B 1 86 ? -10.594 9.172 -16.562 1 91.69 86 ASN B O 1
ATOM 3500 N N . TYR B 1 87 ? -8.906 8.766 -15.219 1 92.62 87 TYR B N 1
ATOM 3501 C CA . TYR B 1 87 ? -9.578 9.258 -14.023 1 92.62 87 TYR B CA 1
ATOM 3502 C C . TYR B 1 87 ? -8.711 10.273 -13.289 1 92.62 87 TYR B C 1
ATOM 3504 O O . TYR B 1 87 ? -7.484 10.125 -13.234 1 92.62 87 TYR B O 1
ATOM 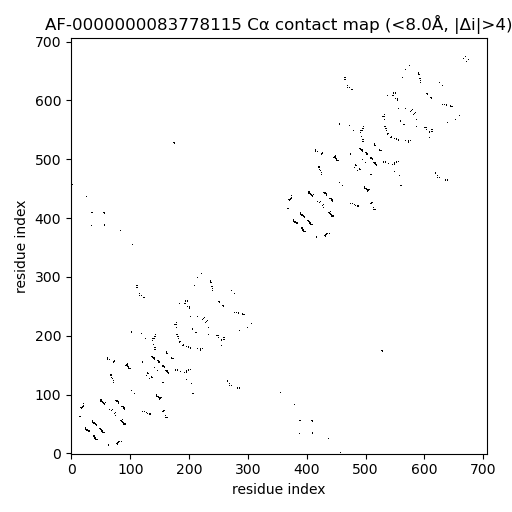3512 N N . GLY B 1 88 ? -9.383 11.273 -12.766 1 95.12 88 GLY B N 1
ATOM 3513 C CA . GLY B 1 88 ? -8.602 12.258 -12.031 1 95.12 88 GLY B CA 1
ATOM 3514 C C . GLY B 1 88 ? -9.453 13.227 -11.234 1 95.12 88 GLY B C 1
ATOM 3515 O O . GLY B 1 88 ? -10.648 13.367 -11.5 1 95.12 88 GLY B O 1
ATOM 3516 N N . ILE B 1 89 ? -8.875 13.812 -10.25 1 95.75 89 ILE B N 1
ATOM 3517 C CA . ILE B 1 89 ? -9.461 14.875 -9.438 1 95.75 89 ILE B CA 1
ATOM 3518 C C . ILE B 1 89 ? -8.789 16.203 -9.766 1 95.75 89 ILE B C 1
ATOM 3520 O O . ILE B 1 89 ? -7.562 16.312 -9.758 1 95.75 89 ILE B O 1
ATOM 3524 N N . VAL B 1 90 ? -9.602 17.188 -10.086 1 97.75 90 VAL B N 1
ATOM 3525 C CA . VAL B 1 90 ? -9.078 18.5 -10.469 1 97.75 90 VAL B CA 1
ATOM 3526 C C . VAL B 1 90 ? -9.281 19.5 -9.328 1 97.75 90 VAL B C 1
ATOM 3528 O O . VAL B 1 90 ? -10.414 19.719 -8.891 1 97.75 90 VAL B O 1
ATOM 3531 N N . THR B 1 91 ? -8.18 20.078 -8.836 1 97.88 91 THR B N 1
ATOM 3532 C CA . THR B 1 91 ? -8.219 21.016 -7.727 1 97.88 91 THR B CA 1
ATOM 3533 C C . THR B 1 91 ? -7.371 22.25 -8.031 1 97.88 91 THR B C 1
ATOM 3535 O O . THR B 1 91 ? -6.73 22.328 -9.086 1 97.88 91 THR B O 1
ATOM 3538 N N . GLU B 1 92 ? -7.484 23.219 -7.133 1 97.81 92 GLU B N 1
ATOM 3539 C CA . GLU B 1 92 ? -6.594 24.359 -7.25 1 97.81 92 GLU B CA 1
ATOM 3540 C C . GLU B 1 92 ? -5.133 23.938 -7.145 1 97.81 92 GLU B C 1
ATOM 3542 O O . GLU B 1 92 ? -4.816 22.938 -6.496 1 97.81 92 GLU B O 1
ATOM 3547 N N . TYR B 1 93 ? -4.316 24.688 -7.848 1 97.38 93 TYR B N 1
ATOM 3548 C CA . TYR B 1 93 ? -2.885 24.406 -7.824 1 97.38 93 TYR B CA 1
ATOM 3549 C C . TYR B 1 93 ? -2.193 25.219 -6.73 1 97.38 93 TYR B C 1
ATOM 3551 O O . TYR B 1 93 ? -2.357 26.438 -6.648 1 97.38 93 TYR B O 1
ATOM 3559 N N . ALA B 1 94 ? -1.544 24.531 -5.812 1 96.81 94 ALA B N 1
ATOM 3560 C CA . ALA B 1 94 ? -0.73 25.172 -4.781 1 96.81 94 ALA B CA 1
ATOM 3561 C C . ALA B 1 94 ? 0.743 25.188 -5.18 1 96.81 94 ALA B C 1
ATOM 3563 O O . ALA B 1 94 ? 1.449 24.188 -5.012 1 96.81 94 ALA B O 1
ATOM 3564 N N . SER B 1 95 ? 1.243 26.312 -5.523 1 95 95 SER B N 1
ATOM 3565 C CA . SER B 1 95 ? 2.561 26.422 -6.141 1 95 95 SER B CA 1
ATOM 3566 C C . SER B 1 95 ? 3.672 26.234 -5.113 1 95 95 SER B C 1
ATOM 3568 O O . SER B 1 95 ? 4.824 26 -5.473 1 95 95 SER B O 1
ATOM 3570 N N . GLY B 1 96 ? 3.387 26.359 -3.814 1 94.62 96 GLY B N 1
ATOM 3571 C CA . GLY B 1 96 ? 4.395 26.172 -2.781 1 94.62 96 GLY B CA 1
ATOM 3572 C C . GLY B 1 96 ? 4.727 24.719 -2.516 1 94.62 96 GLY B C 1
ATOM 3573 O O . GLY B 1 96 ? 5.648 24.422 -1.757 1 94.62 96 GLY B O 1
ATOM 3574 N N . GLY B 1 97 ? 4 23.812 -3.068 1 94.06 97 GLY B N 1
ATOM 3575 C CA . GLY B 1 97 ? 4.246 22.391 -2.85 1 94.06 97 GLY B CA 1
ATOM 3576 C C . GLY B 1 97 ? 3.676 21.875 -1.538 1 94.06 97 GLY B C 1
ATOM 3577 O O . GLY B 1 97 ? 2.844 22.547 -0.918 1 94.06 97 GLY B O 1
ATOM 3578 N N . SER B 1 98 ? 4.055 20.672 -1.225 1 95.38 98 SER B N 1
ATOM 3579 C CA . SER B 1 98 ? 3.584 20.078 0.024 1 95.38 98 SER B CA 1
ATOM 3580 C C . SER B 1 98 ? 4.34 20.641 1.222 1 95.38 98 SER B C 1
ATOM 3582 O O . SER B 1 98 ? 5.48 21.094 1.087 1 95.38 98 SER B O 1
ATOM 3584 N N . LEU B 1 99 ? 3.689 20.609 2.324 1 97.44 99 LEU B N 1
ATOM 3585 C CA . LEU B 1 99 ? 4.344 21 3.568 1 97.44 99 LEU B CA 1
ATOM 3586 C C . LEU B 1 99 ? 5.574 20.141 3.828 1 97.44 99 LEU B C 1
ATOM 3588 O O . LEU B 1 99 ? 6.594 20.641 4.309 1 97.44 99 LEU B O 1
ATOM 3592 N N . TYR B 1 100 ? 5.527 18.922 3.523 1 95.44 100 TYR B N 1
ATOM 3593 C CA . TYR B 1 100 ? 6.652 18 3.656 1 95.44 100 TYR B CA 1
ATOM 3594 C C . TYR B 1 100 ? 7.863 18.516 2.885 1 95.44 100 TYR B C 1
ATOM 3596 O O . TYR B 1 100 ? 8.969 18.578 3.428 1 95.44 100 TYR B O 1
ATOM 3604 N N . ASP B 1 101 ? 7.641 18.875 1.646 1 94.19 101 ASP B N 1
ATOM 3605 C CA . ASP B 1 101 ? 8.719 19.375 0.804 1 94.19 101 ASP B CA 1
ATOM 3606 C C . ASP B 1 101 ? 9.25 20.703 1.326 1 94.19 101 ASP B C 1
ATOM 3608 O O . ASP B 1 101 ? 10.461 20.953 1.295 1 94.19 101 ASP B O 1
ATOM 3612 N N . TYR B 1 102 ? 8.375 21.516 1.724 1 95.19 102 TYR B N 1
ATOM 3613 C CA . TYR B 1 102 ? 8.773 22.812 2.264 1 95.19 102 TYR B CA 1
ATOM 3614 C C . TYR B 1 102 ? 9.68 22.641 3.477 1 95.19 102 TYR B C 1
ATOM 3616 O O . TYR B 1 102 ? 10.742 23.266 3.557 1 95.19 102 TYR B O 1
ATOM 3624 N N . LEU B 1 103 ? 9.281 21.75 4.383 1 95.06 103 LEU B N 1
ATOM 3625 C CA . LEU B 1 103 ? 10.016 21.547 5.625 1 95.06 103 LEU B CA 1
ATOM 3626 C C . LEU B 1 103 ? 11.383 20.938 5.352 1 95.06 103 LEU B C 1
ATOM 3628 O O . LEU B 1 103 ? 12.312 21.109 6.152 1 95.06 103 LEU B O 1
ATOM 3632 N N . SER B 1 104 ? 11.477 20.266 4.266 1 92.12 104 SER B N 1
ATOM 3633 C CA . SER B 1 104 ? 12.734 19.625 3.896 1 92.12 104 SER B CA 1
ATOM 3634 C C . SER B 1 104 ? 13.617 20.562 3.086 1 92.12 104 SER B C 1
ATOM 3636 O O . SER B 1 104 ? 14.773 20.234 2.805 1 92.12 104 SER B O 1
ATOM 3638 N N . SER B 1 105 ? 13.133 21.688 2.721 1 92.69 105 SER B N 1
ATOM 3639 C CA . SER B 1 105 ? 13.875 22.625 1.877 1 92.69 105 SER B CA 1
ATOM 3640 C C . SER B 1 105 ? 14.656 23.625 2.719 1 92.69 105 SER B C 1
ATOM 3642 O O . SER B 1 105 ? 14.445 23.719 3.928 1 92.69 105 SER B O 1
ATOM 3644 N N . ALA B 1 106 ? 15.5 24.406 2.029 1 90 106 ALA B N 1
ATOM 3645 C CA . ALA B 1 106 ? 16.297 25.438 2.678 1 90 106 ALA B CA 1
ATOM 3646 C C . ALA B 1 106 ? 15.414 26.594 3.15 1 90 106 ALA B C 1
ATOM 3648 O O . ALA B 1 106 ? 15.758 27.297 4.105 1 90 106 ALA B O 1
ATOM 3649 N N . LEU B 1 107 ? 14.32 26.719 2.562 1 88.69 107 LEU B N 1
ATOM 3650 C CA . LEU B 1 107 ? 13.414 27.812 2.896 1 88.69 107 LEU B CA 1
ATOM 3651 C C . LEU B 1 107 ? 12.891 27.672 4.32 1 88.69 107 LEU B C 1
ATOM 3653 O O . LEU B 1 107 ? 12.523 28.656 4.957 1 88.69 107 LEU B O 1
ATOM 3657 N N . SER B 1 108 ? 12.844 26.422 4.742 1 89.38 108 SER B N 1
ATOM 3658 C CA . SER B 1 108 ? 12.266 26.156 6.055 1 89.38 108 SER B CA 1
ATOM 3659 C C . SER B 1 108 ? 13.164 26.688 7.172 1 89.38 108 SER B C 1
ATOM 3661 O O . SER B 1 108 ? 12.719 26.828 8.312 1 89.38 108 SER B O 1
ATOM 3663 N N . GLU B 1 109 ? 14.422 26.984 6.891 1 85.94 109 GLU B N 1
ATOM 3664 C CA . GLU B 1 109 ? 15.352 27.516 7.891 1 85.94 109 GLU B CA 1
ATOM 3665 C C . GLU B 1 109 ? 14.914 28.891 8.375 1 85.94 109 GLU B C 1
ATOM 3667 O O . GLU B 1 109 ? 15.281 29.312 9.477 1 85.94 109 GLU B O 1
ATOM 3672 N N . GLU B 1 110 ? 14.141 29.531 7.598 1 86.06 110 GLU B N 1
ATOM 3673 C CA . GLU B 1 110 ? 13.703 30.875 7.941 1 86.06 110 GLU B CA 1
ATOM 3674 C C . GLU B 1 110 ? 12.414 30.859 8.75 1 86.06 110 GLU B C 1
ATOM 3676 O O . GLU B 1 110 ? 11.969 31.891 9.25 1 86.06 110 GLU B O 1
ATOM 3681 N N . MET B 1 111 ? 11.883 29.703 8.93 1 88.5 111 MET B N 1
ATOM 3682 C CA . MET B 1 111 ? 10.625 29.594 9.664 1 88.5 111 MET B CA 1
ATOM 3683 C C . MET B 1 111 ? 10.797 30.031 11.109 1 88.5 111 MET B C 1
ATOM 3685 O O . MET B 1 111 ? 11.797 29.688 11.75 1 88.5 111 MET B O 1
ATOM 3689 N N . ASP B 1 112 ? 9.906 30.891 11.609 1 88.44 112 ASP B N 1
ATOM 3690 C CA . ASP B 1 112 ? 9.906 31.328 13 1 88.44 112 ASP B CA 1
ATOM 3691 C C . ASP B 1 112 ? 8.641 30.859 13.719 1 88.44 112 ASP B C 1
ATOM 3693 O O . ASP B 1 112 ? 7.789 30.188 13.117 1 88.44 112 ASP B O 1
ATOM 3697 N N . LEU B 1 113 ? 8.547 31.188 14.953 1 86.94 113 LEU B N 1
ATOM 3698 C CA . LEU B 1 113 ? 7.418 30.75 15.766 1 86.94 113 LEU B CA 1
ATOM 3699 C C . LEU B 1 113 ? 6.105 31.25 15.18 1 86.94 113 LEU B C 1
ATOM 3701 O O . LEU B 1 113 ? 5.098 30.547 15.195 1 86.94 113 LEU B O 1
ATOM 3705 N N . GLY B 1 114 ? 6.184 32.5 14.695 1 90.75 114 GLY B N 1
ATOM 3706 C CA . GLY B 1 114 ? 4.973 33.031 14.109 1 90.75 114 GLY B CA 1
ATOM 3707 C C . GLY B 1 114 ? 4.406 32.188 12.984 1 90.75 114 GLY B C 1
ATOM 3708 O O . GLY B 1 114 ? 3.201 31.938 12.938 1 90.75 114 GLY B O 1
ATOM 3709 N N . GLN B 1 115 ? 5.273 31.766 12.156 1 93.25 115 GLN B N 1
ATOM 3710 C CA . GLN B 1 115 ? 4.84 30.938 11.039 1 93.25 115 GLN B CA 1
ATOM 3711 C C . GLN B 1 115 ? 4.355 29.562 11.523 1 93.25 115 GLN B C 1
ATOM 3713 O O . GLN B 1 115 ? 3.342 29.062 11.047 1 93.25 115 GLN B O 1
ATOM 3718 N N . VAL B 1 116 ? 5.082 28.984 12.469 1 94.62 116 VAL B N 1
ATOM 3719 C CA . VAL B 1 116 ? 4.691 27.703 13.031 1 94.62 116 VAL B CA 1
ATOM 3720 C C . VAL B 1 116 ? 3.305 27.797 13.656 1 94.62 116 VAL B C 1
ATOM 3722 O O . VAL B 1 116 ? 2.445 26.953 13.422 1 94.62 116 VAL B O 1
ATOM 3725 N N . MET B 1 117 ? 3.084 28.875 14.398 1 95 117 MET B N 1
ATOM 3726 C CA . MET B 1 117 ? 1.806 29.078 15.07 1 95 117 MET B CA 1
ATOM 3727 C C . MET B 1 117 ? 0.684 29.281 14.062 1 95 117 MET B C 1
ATOM 3729 O O . MET B 1 117 ? -0.406 28.734 14.211 1 95 117 MET B O 1
ATOM 3733 N N . THR B 1 118 ? 0.979 30.047 13.062 1 96.62 118 THR B N 1
ATOM 3734 C CA . THR B 1 118 ? -0.008 30.297 12.016 1 96.62 118 THR B CA 1
ATOM 3735 C C . THR B 1 118 ? -0.403 29 11.312 1 96.62 118 THR B C 1
ATOM 3737 O O . THR B 1 118 ? -1.591 28.719 11.156 1 96.62 118 THR B O 1
ATOM 3740 N N . TRP B 1 119 ? 0.57 28.25 10.93 1 98.25 119 TRP B N 1
ATOM 3741 C CA . TRP B 1 119 ? 0.327 27.016 10.195 1 98.25 119 TRP B CA 1
ATOM 3742 C C . TRP B 1 119 ? -0.343 25.969 11.086 1 98.25 119 TRP B C 1
ATOM 3744 O O . TRP B 1 119 ? -1.229 25.25 10.633 1 98.25 119 TRP B O 1
ATOM 3754 N N . ALA B 1 120 ? 0.12 25.906 12.352 1 98.44 120 ALA B N 1
ATOM 3755 C CA . ALA B 1 120 ? -0.549 25.016 13.297 1 98.44 120 ALA B CA 1
ATOM 3756 C C . ALA B 1 120 ? -2.035 25.344 13.406 1 98.44 120 ALA B C 1
ATOM 3758 O O . ALA B 1 120 ? -2.881 24.453 13.391 1 98.44 120 ALA B O 1
ATOM 3759 N N . MET B 1 121 ? -2.322 26.609 13.469 1 98.5 121 MET B N 1
ATOM 3760 C CA . MET B 1 121 ? -3.697 27.094 13.57 1 98.5 121 MET B CA 1
ATOM 3761 C C . MET B 1 121 ? -4.48 26.781 12.305 1 98.5 121 MET B C 1
ATOM 3763 O O . MET B 1 121 ? -5.629 26.344 12.367 1 98.5 121 MET B O 1
ATOM 3767 N N . GLU B 1 122 ? -3.918 26.969 11.195 1 98.81 122 GLU B N 1
ATOM 3768 C CA . GLU B 1 122 ? -4.59 26.75 9.922 1 98.81 122 GLU B CA 1
ATOM 3769 C C . GLU B 1 122 ? -4.973 25.281 9.742 1 98.81 122 GLU B C 1
ATOM 3771 O O . GLU B 1 122 ? -6.094 24.969 9.328 1 98.81 122 GLU B O 1
ATOM 3776 N N . ILE B 1 123 ? -4.074 24.328 10.055 1 98.88 123 ILE B N 1
ATOM 3777 C CA . ILE B 1 123 ? -4.391 22.906 9.953 1 98.88 123 ILE B CA 1
ATOM 3778 C C . ILE B 1 123 ? -5.496 22.562 10.945 1 98.88 123 ILE B C 1
ATOM 3780 O O . ILE B 1 123 ? -6.441 21.844 10.602 1 98.88 123 ILE B O 1
ATOM 3784 N N . ALA B 1 124 ? -5.363 23.109 12.141 1 98.88 124 ALA B N 1
ATOM 3785 C CA . ALA B 1 124 ? -6.371 22.828 13.164 1 98.88 124 ALA B CA 1
ATOM 3786 C C . ALA B 1 124 ? -7.746 23.328 12.727 1 98.88 124 ALA B C 1
ATOM 3788 O O . ALA B 1 124 ? -8.742 22.609 12.883 1 98.88 124 ALA B O 1
ATOM 3789 N N . LYS B 1 125 ? -7.812 24.484 12.188 1 98.81 125 LYS B N 1
ATOM 3790 C CA . LYS B 1 125 ? -9.078 25.047 11.727 1 98.81 125 LYS B CA 1
ATOM 3791 C C . LYS B 1 125 ? -9.656 24.234 10.578 1 98.81 125 LYS B C 1
ATOM 3793 O O . LYS B 1 125 ? -10.859 24 10.523 1 98.81 125 LYS B O 1
ATOM 3798 N N . GLY B 1 126 ? -8.812 23.828 9.656 1 98.81 126 GLY B N 1
ATOM 3799 C CA . GLY B 1 126 ? -9.273 22.953 8.594 1 98.81 126 GLY B CA 1
ATOM 3800 C C . GLY B 1 126 ? -9.859 21.641 9.102 1 98.81 126 GLY B C 1
ATOM 3801 O O . GLY B 1 126 ? -10.922 21.219 8.648 1 98.81 126 GLY B O 1
ATOM 3802 N N . MET B 1 127 ? -9.18 21.062 10.023 1 98.69 127 MET B N 1
ATOM 3803 C CA . MET B 1 127 ? -9.648 19.797 10.586 1 98.69 127 MET B CA 1
ATOM 3804 C C . MET B 1 127 ? -10.93 20 11.391 1 98.69 127 MET B C 1
ATOM 3806 O O . MET B 1 127 ? -11.836 19.172 11.336 1 98.69 127 MET B O 1
ATOM 3810 N N . HIS B 1 128 ? -10.961 21.094 12.125 1 98.69 128 HIS B N 1
ATOM 3811 C CA . HIS B 1 128 ? -12.172 21.422 12.867 1 98.69 128 HIS B CA 1
ATOM 3812 C C . HIS B 1 128 ? -13.367 21.578 11.922 1 98.69 128 HIS B C 1
ATOM 3814 O O . HIS B 1 128 ? -14.461 21.109 12.227 1 98.69 128 HIS B O 1
ATOM 3820 N N . TYR B 1 129 ? -13.195 22.234 10.859 1 98.5 129 TYR B N 1
ATOM 3821 C CA . TYR B 1 129 ? -14.227 22.375 9.844 1 98.5 129 TYR B CA 1
ATOM 3822 C C . TYR B 1 129 ? -14.727 21 9.383 1 98.5 129 TYR B C 1
ATOM 3824 O O . TYR B 1 129 ? -15.93 20.75 9.352 1 98.5 129 TYR B O 1
ATOM 3832 N N . LEU B 1 130 ? -13.82 20.062 9.047 1 97.75 130 LEU B N 1
ATOM 3833 C CA . LEU B 1 130 ? -14.188 18.734 8.57 1 97.75 130 LEU B CA 1
ATOM 3834 C C . LEU B 1 130 ? -15.016 18 9.617 1 97.75 130 LEU B C 1
ATOM 3836 O O . LEU B 1 130 ? -15.992 17.328 9.273 1 97.75 130 LEU B O 1
ATOM 3840 N N . HIS B 1 131 ? -14.664 18.203 10.844 1 96.94 131 HIS B N 1
ATOM 3841 C CA . HIS B 1 131 ? -15.242 17.406 11.914 1 96.94 131 HIS B CA 1
ATOM 3842 C C . HIS B 1 131 ? -16.547 18 12.414 1 96.94 131 HIS B C 1
ATOM 3844 O O . HIS B 1 131 ? -17.438 17.281 12.883 1 96.94 131 HIS B O 1
ATOM 3850 N N . SER B 1 132 ? -16.672 19.312 12.266 1 96.75 132 SER B N 1
ATOM 3851 C CA . SER B 1 132 ? -17.734 19.906 13.07 1 96.75 132 SER B CA 1
ATOM 3852 C C . SER B 1 132 ? -18.531 20.938 12.273 1 96.75 132 SER B C 1
ATOM 3854 O O . SER B 1 132 ? -19.656 21.297 12.656 1 96.75 132 SER B O 1
ATOM 3856 N N . GLU B 1 133 ? -18 21.422 11.211 1 97.06 133 GLU B N 1
ATOM 3857 C CA . GLU B 1 133 ? -18.656 22.562 10.57 1 97.06 133 GLU B CA 1
ATOM 3858 C C . GLU B 1 133 ? -19.109 22.219 9.164 1 97.06 133 GLU B C 1
ATOM 3860 O O . GLU B 1 133 ? -20.016 22.859 8.625 1 97.06 133 GLU B O 1
ATOM 3865 N N . ALA B 1 134 ? -18.484 21.25 8.539 1 95.38 134 ALA B N 1
ATOM 3866 C CA . ALA B 1 134 ? -18.859 20.859 7.176 1 95.38 134 ALA B CA 1
ATOM 3867 C C . ALA B 1 134 ? -20.266 20.297 7.125 1 95.38 134 ALA B C 1
ATOM 3869 O O . ALA B 1 134 ? -20.828 19.922 8.156 1 95.38 134 ALA B O 1
ATOM 3870 N N . PRO B 1 135 ? -20.906 20.297 5.914 1 93.12 135 PRO B N 1
ATOM 3871 C CA . PRO B 1 135 ? -22.266 19.75 5.781 1 93.12 135 PRO B CA 1
ATOM 3872 C C . PRO B 1 135 ? -22.375 18.312 6.254 1 93.12 135 PRO B C 1
ATOM 3874 O O . PRO B 1 135 ? -23.422 17.891 6.746 1 93.12 135 PRO B O 1
ATOM 3877 N N . VAL B 1 136 ? -21.328 17.578 6.039 1 90.56 136 VAL B N 1
ATOM 3878 C CA . VAL B 1 136 ? -21.203 16.219 6.547 1 90.56 136 VAL B CA 1
ATOM 3879 C C . VAL B 1 136 ? -19.891 16.062 7.293 1 90.56 136 VAL B C 1
ATOM 3881 O O . VAL B 1 136 ? -18.859 16.625 6.883 1 90.56 136 VAL B O 1
ATOM 3884 N N . LYS B 1 137 ? -20.016 15.312 8.367 1 93.56 137 LYS B N 1
ATOM 3885 C CA . LYS B 1 137 ? -18.797 15.062 9.117 1 93.56 137 LYS B CA 1
ATOM 3886 C C . LYS B 1 137 ? -17.828 14.195 8.312 1 93.56 137 LYS B C 1
ATOM 3888 O O . LYS B 1 137 ? -18.203 13.141 7.797 1 93.56 137 LYS B O 1
ATOM 3893 N N . VAL B 1 138 ? -16.641 14.656 8.203 1 93.94 138 VAL B N 1
ATOM 3894 C CA . VAL B 1 138 ? -15.617 13.953 7.441 1 93.94 138 VAL B CA 1
ATOM 3895 C C . VAL B 1 138 ? -14.414 13.641 8.336 1 93.94 138 VAL B C 1
ATOM 3897 O O . VAL B 1 138 ? -13.859 14.539 8.969 1 93.94 138 VAL B O 1
ATOM 3900 N N . ILE B 1 139 ? -14.086 12.406 8.445 1 94.25 139 ILE B N 1
ATOM 3901 C CA . ILE B 1 139 ? -12.828 12 9.055 1 94.25 139 ILE B CA 1
ATOM 3902 C C . ILE B 1 139 ? -11.766 11.836 7.969 1 94.25 139 ILE B C 1
ATOM 3904 O O . ILE B 1 139 ? -11.93 11.031 7.043 1 94.25 139 ILE B O 1
ATOM 3908 N N . HIS B 1 140 ? -10.672 12.555 7.988 1 93.56 140 HIS B N 1
ATOM 3909 C CA . HIS B 1 140 ? -9.68 12.594 6.918 1 93.56 140 HIS B CA 1
ATOM 3910 C C . HIS B 1 140 ? -8.922 11.273 6.824 1 93.56 140 HIS B C 1
ATOM 3912 O O . HIS B 1 140 ? -8.781 10.703 5.738 1 93.56 140 HIS B O 1
ATOM 3918 N N . ARG B 1 141 ? -8.328 10.82 8.031 1 91.69 141 ARG B N 1
ATOM 3919 C CA . ARG B 1 141 ? -7.73 9.508 8.258 1 91.69 141 ARG B CA 1
ATOM 3920 C C . ARG B 1 141 ? -6.32 9.438 7.672 1 91.69 141 ARG B C 1
ATOM 3922 O O . ARG B 1 141 ? -5.594 8.469 7.895 1 91.69 141 ARG B O 1
ATOM 3929 N N . ASP B 1 142 ? -5.859 10.453 7.012 1 90.94 142 ASP B N 1
ATOM 3930 C CA . ASP B 1 142 ? -4.523 10.414 6.434 1 90.94 142 ASP B CA 1
ATOM 3931 C C . ASP B 1 142 ? -3.863 11.789 6.48 1 90.94 142 ASP B C 1
ATOM 3933 O O . ASP B 1 142 ? -3.248 12.227 5.504 1 90.94 142 ASP B O 1
ATOM 3937 N N . LEU B 1 143 ? -4.117 12.461 7.508 1 96 143 LEU B N 1
ATOM 3938 C CA . LEU B 1 143 ? -3.426 13.734 7.68 1 96 143 LEU B CA 1
ATOM 3939 C C . LEU B 1 143 ? -1.928 13.516 7.867 1 96 143 LEU B C 1
ATOM 3941 O O . LEU B 1 143 ? -1.514 12.734 8.727 1 96 143 LEU B O 1
ATOM 3945 N N . LYS B 1 144 ? -1.164 14.094 7.027 1 95.81 144 LYS B N 1
ATOM 3946 C CA . LYS B 1 144 ? 0.296 14.133 7.051 1 95.81 144 LYS B CA 1
ATOM 3947 C C . LYS B 1 144 ? 0.829 15.336 6.281 1 95.81 144 LYS B C 1
ATOM 3949 O O . LYS B 1 144 ? 0.087 15.984 5.543 1 95.81 144 LYS B O 1
ATOM 3954 N N . SER B 1 145 ? 2.033 15.648 6.484 1 96.56 145 SER B N 1
ATOM 3955 C CA . SER B 1 145 ? 2.625 16.844 5.895 1 96.56 145 SER B CA 1
ATOM 3956 C C . SER B 1 145 ? 2.617 16.766 4.371 1 96.56 145 SER B C 1
ATOM 3958 O O . SER B 1 145 ? 2.576 17.797 3.697 1 96.56 145 SER B O 1
ATOM 3960 N N . ARG B 1 146 ? 2.584 15.516 3.832 1 93.5 146 ARG B N 1
ATOM 3961 C CA . ARG B 1 146 ? 2.547 15.336 2.383 1 93.5 146 ARG B CA 1
ATOM 3962 C C . ARG B 1 146 ? 1.169 15.68 1.825 1 93.5 146 ARG B C 1
ATOM 3964 O O . ARG B 1 146 ? 1.026 15.945 0.629 1 93.5 146 ARG B O 1
ATOM 3971 N N . ASN B 1 147 ? 0.166 15.656 2.715 1 94.12 147 ASN B N 1
ATOM 3972 C CA . ASN B 1 147 ? -1.209 15.914 2.297 1 94.12 147 ASN B CA 1
ATOM 3973 C C . ASN B 1 147 ? -1.679 17.297 2.725 1 94.12 147 ASN B C 1
ATOM 3975 O O . ASN B 1 147 ? -2.879 17.531 2.865 1 94.12 147 ASN B O 1
ATOM 3979 N N . VAL B 1 148 ? -0.746 18.188 3.014 1 97.94 148 VAL B N 1
ATOM 3980 C CA . VAL B 1 148 ? -0.96 19.609 3.24 1 97.94 148 VAL B CA 1
ATOM 3981 C C . VAL B 1 148 ? -0.095 20.422 2.277 1 97.94 148 VAL B C 1
ATOM 3983 O O . VAL B 1 148 ? 1.125 20.25 2.234 1 97.94 148 VAL B O 1
ATOM 3986 N N . VAL B 1 149 ? -0.747 21.312 1.523 1 97.56 149 VAL B N 1
ATOM 3987 C CA . VAL B 1 149 ? 0.001 22.047 0.515 1 97.56 149 VAL B CA 1
ATOM 3988 C C . VAL B 1 149 ? 0.067 23.531 0.904 1 97.56 149 VAL B C 1
ATOM 3990 O O . VAL B 1 149 ? -0.755 24 1.688 1 97.56 149 VAL B O 1
ATOM 3993 N N . VAL B 1 150 ? 1.056 24.172 0.37 1 97.38 150 VAL B N 1
ATOM 3994 C CA . VAL B 1 150 ? 1.312 25.578 0.642 1 97.38 150 VAL B CA 1
ATOM 3995 C C . VAL B 1 150 ? 0.953 26.406 -0.584 1 97.38 150 VAL B C 1
ATOM 3997 O O . 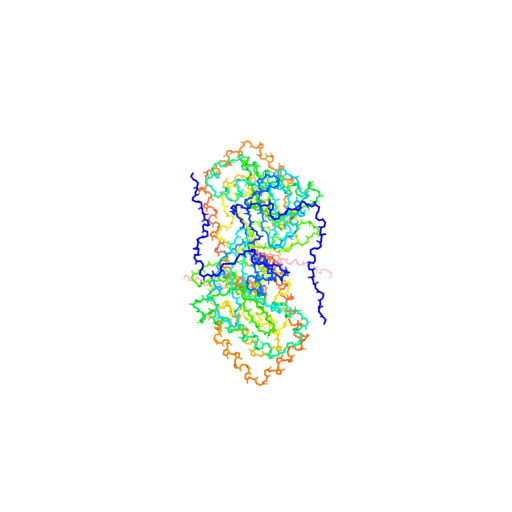VAL B 1 150 ? 1.516 26.219 -1.664 1 97.38 150 VAL B O 1
ATOM 4000 N N . THR B 1 151 ? 0.076 27.344 -0.407 1 96.88 151 THR B N 1
ATOM 4001 C CA . THR B 1 151 ? -0.281 28.234 -1.506 1 96.88 151 THR B CA 1
ATOM 4002 C C . THR B 1 151 ? 0.787 29.312 -1.702 1 96.88 151 THR B C 1
ATOM 4004 O O . THR B 1 151 ? 1.72 29.422 -0.903 1 96.88 151 THR B O 1
ATOM 4007 N N . ALA B 1 152 ? 0.606 30.109 -2.76 1 94.38 152 ALA B N 1
ATOM 4008 C CA . ALA B 1 152 ? 1.55 31.172 -3.078 1 94.38 152 ALA B CA 1
ATOM 4009 C C . ALA B 1 152 ? 1.642 32.188 -1.937 1 94.38 152 ALA B C 1
ATOM 4011 O O . ALA B 1 152 ? 2.711 32.75 -1.677 1 94.38 152 ALA B O 1
ATOM 4012 N N . ASP B 1 153 ? 0.575 32.375 -1.265 1 94.88 153 ASP B N 1
ATOM 4013 C CA . ASP B 1 153 ? 0.523 33.344 -0.171 1 94.88 153 ASP B CA 1
ATOM 4014 C C . ASP B 1 153 ? 0.827 32.656 1.167 1 94.88 153 ASP B C 1
ATOM 4016 O O . ASP B 1 153 ? 0.486 33.188 2.227 1 94.88 153 ASP B O 1
ATOM 4020 N N . LYS B 1 154 ? 1.315 31.422 1.188 1 94.94 154 LYS B N 1
ATOM 4021 C CA . LYS B 1 154 ? 1.801 30.688 2.348 1 94.94 154 LYS B CA 1
ATOM 4022 C C . LYS B 1 154 ? 0.648 30.266 3.26 1 94.94 154 LYS B C 1
ATOM 4024 O O . LYS B 1 154 ? 0.785 30.281 4.484 1 94.94 154 LYS B O 1
ATOM 4029 N N . VAL B 1 155 ? -0.482 30.094 2.623 1 97.88 155 VAL B N 1
ATOM 4030 C CA . VAL B 1 155 ? -1.611 29.516 3.338 1 97.88 155 VAL B CA 1
ATOM 4031 C C . VAL B 1 155 ? -1.586 28 3.191 1 97.88 155 VAL B C 1
ATOM 4033 O O . VAL B 1 155 ? -1.333 27.469 2.102 1 97.88 155 VAL B O 1
ATOM 4036 N N . LEU B 1 156 ? -1.823 27.297 4.309 1 98.69 156 LEU B N 1
ATOM 4037 C CA . LEU B 1 156 ? -1.856 25.844 4.246 1 98.69 156 LEU B CA 1
ATOM 4038 C C . LEU B 1 156 ? -3.25 25.344 3.875 1 98.69 156 LEU B C 1
ATOM 4040 O O . LEU B 1 156 ? -4.25 25.875 4.367 1 98.69 156 LEU B O 1
ATOM 4044 N N . LYS B 1 157 ? -3.312 24.406 2.996 1 98.62 157 LYS B N 1
ATOM 4045 C CA . LYS B 1 157 ? -4.562 23.75 2.619 1 98.62 157 LYS B CA 1
ATOM 4046 C C . LYS B 1 157 ? -4.441 22.234 2.721 1 98.62 157 LYS B C 1
ATOM 4048 O O . LYS B 1 157 ? -3.488 21.641 2.203 1 98.62 157 LYS B O 1
ATOM 4053 N N . ILE B 1 158 ? -5.379 21.641 3.396 1 98.31 158 ILE B N 1
ATOM 4054 C CA . ILE B 1 158 ? -5.449 20.188 3.498 1 98.31 158 ILE B CA 1
ATOM 4055 C C . ILE B 1 158 ? -5.969 19.594 2.188 1 98.31 158 ILE B C 1
ATOM 4057 O O . ILE B 1 158 ? -6.934 20.109 1.613 1 98.31 158 ILE B O 1
ATOM 4061 N N . CYS B 1 159 ? -5.273 18.562 1.717 1 94.44 159 CYS B N 1
ATOM 4062 C CA . CYS B 1 159 ? -5.668 17.922 0.463 1 94.44 159 CYS B CA 1
ATOM 4063 C C . CYS B 1 159 ? -5.613 16.406 0.578 1 94.44 159 CYS B C 1
ATOM 4065 O O . CYS B 1 159 ? -5.426 15.875 1.671 1 94.44 159 CYS B O 1
ATOM 4067 N N . ASP B 1 160 ? -5.887 15.609 -0.407 1 89.44 160 ASP B N 1
ATOM 4068 C CA . ASP B 1 160 ? -5.887 14.156 -0.54 1 89.44 160 ASP B CA 1
ATOM 4069 C C . ASP B 1 160 ? -6.918 13.523 0.39 1 89.44 160 ASP B C 1
ATOM 4071 O O . ASP B 1 160 ? -6.582 13.086 1.494 1 89.44 160 ASP B O 1
ATOM 4075 N N . PHE B 1 161 ? -8.062 13.352 -0.027 1 90.25 161 PHE B N 1
ATOM 4076 C CA . PHE B 1 161 ? -9.164 12.766 0.724 1 90.25 161 PHE B CA 1
ATOM 4077 C C . PHE B 1 161 ? -9.43 11.336 0.27 1 90.25 161 PHE B C 1
ATOM 4079 O O . PHE B 1 161 ? -10.555 10.836 0.381 1 90.25 161 PHE B O 1
ATOM 4086 N N . GLY B 1 162 ? -8.414 10.75 -0.253 1 86.5 162 GLY B N 1
ATOM 4087 C CA . GLY B 1 162 ? -8.539 9.391 -0.761 1 86.5 162 GLY B CA 1
ATOM 4088 C C . GLY B 1 162 ? -8.883 8.383 0.315 1 86.5 162 GLY B C 1
ATOM 4089 O O . GLY B 1 162 ? -9.562 7.391 0.046 1 86.5 162 GLY B O 1
ATOM 4090 N N . ALA B 1 163 ? -8.461 8.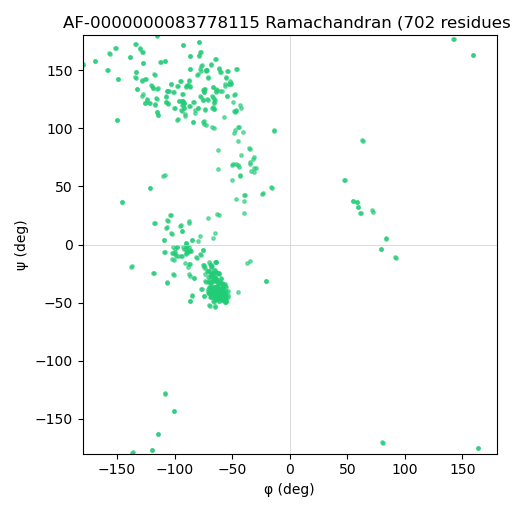586 1.5 1 81.75 163 ALA B N 1
ATOM 4091 C CA . ALA B 1 163 ? -8.703 7.664 2.605 1 81.75 163 ALA B CA 1
ATOM 4092 C C . ALA B 1 163 ? -9.898 8.117 3.447 1 81.75 163 ALA B C 1
ATOM 4094 O O . ALA B 1 163 ? -10.297 7.426 4.387 1 81.75 163 ALA B O 1
ATOM 4095 N N . SER B 1 164 ? -10.391 9.203 3.037 1 81.62 164 SER B N 1
ATOM 4096 C CA . SER B 1 164 ? -11.414 9.805 3.883 1 81.62 164 SER B CA 1
ATOM 4097 C C . SER B 1 164 ? -12.727 9.039 3.809 1 81.62 164 SER B C 1
ATOM 4099 O O . SER B 1 164 ? -12.969 8.305 2.844 1 81.62 164 SER B O 1
ATOM 4101 N N . ARG B 1 165 ? -13.445 9.047 4.816 1 72.38 165 ARG B N 1
ATOM 4102 C CA . ARG B 1 165 ? -14.758 8.414 4.871 1 72.38 165 ARG B CA 1
ATOM 4103 C C . ARG B 1 165 ? -15.789 9.344 5.504 1 72.38 165 ARG B C 1
ATOM 4105 O O . ARG B 1 165 ? -15.445 10.18 6.34 1 72.38 165 ARG B O 1
ATOM 4112 N N . PHE B 1 166 ? -16.875 9.078 4.793 1 60.53 166 PHE B N 1
ATOM 4113 C CA . PHE B 1 166 ? -18.031 9.609 5.52 1 60.53 166 PHE B CA 1
ATOM 4114 C C . PHE B 1 166 ? -18.344 8.75 6.738 1 60.53 166 PHE B C 1
ATOM 4116 O O . PHE B 1 166 ? -18.172 7.535 6.707 1 60.53 166 PHE B O 1
ATOM 4123 N N . LEU B 1 167 ? -18.25 9.18 7.965 1 55.69 167 LEU B N 1
ATOM 4124 C CA . LEU B 1 167 ? -18.531 8.398 9.164 1 55.69 167 LEU B CA 1
ATOM 4125 C C . LEU B 1 167 ? -19.406 7.199 8.844 1 55.69 167 LEU B C 1
ATOM 4127 O O . LEU B 1 167 ? -19.281 6.145 9.477 1 55.69 167 LEU B O 1
ATOM 4131 N N . ALA B 1 168 ? -20.281 7.191 7.914 1 47.41 168 ALA B N 1
ATOM 4132 C CA . ALA B 1 168 ? -21.219 6.078 7.758 1 47.41 168 ALA B CA 1
ATOM 4133 C C . ALA B 1 168 ? -20.609 4.961 6.918 1 47.41 168 ALA B C 1
ATOM 4135 O O . ALA B 1 168 ? -21.172 3.869 6.82 1 47.41 168 ALA B O 1
ATOM 4136 N N . HIS B 1 169 ? -19.297 5.258 6.34 1 47.56 169 HIS B N 1
ATOM 4137 C CA . HIS B 1 169 ? -18.812 4.242 5.406 1 47.56 169 HIS B CA 1
ATOM 4138 C C . HIS B 1 169 ? -17.438 3.734 5.797 1 47.56 169 HIS B C 1
ATOM 4140 O O . HIS B 1 169 ? -16.625 4.492 6.332 1 47.56 169 HIS B O 1
ATOM 4146 N N . THR B 1 170 ? -17.25 2.334 6.043 1 45.53 170 THR B N 1
ATOM 4147 C CA . THR B 1 170 ? -15.953 1.718 6.328 1 45.53 170 THR B CA 1
ATOM 4148 C C . THR B 1 170 ? -15.109 1.629 5.066 1 45.53 170 THR B C 1
ATOM 4150 O O . THR B 1 170 ? -15.594 1.212 4.012 1 45.53 170 THR B O 1
ATOM 4153 N N . THR B 1 171 ? -14.086 2.477 4.84 1 44.19 171 THR B N 1
ATOM 4154 C CA . THR B 1 171 ? -13.227 2.344 3.666 1 44.19 171 THR B CA 1
ATOM 4155 C C . THR B 1 171 ? -11.945 1.595 4.016 1 44.19 171 THR B C 1
ATOM 4157 O O . THR B 1 171 ? -11.414 1.74 5.121 1 44.19 171 THR B O 1
ATOM 4160 N N . HIS B 1 172 ? -11.539 0.637 3.121 1 48.97 172 HIS B N 1
ATOM 4161 C CA . HIS B 1 172 ? -10.242 -0.034 3.186 1 48.97 172 HIS B CA 1
ATOM 4162 C C . HIS B 1 172 ? -9.102 0.946 2.938 1 48.97 172 HIS B C 1
ATOM 4164 O O . HIS B 1 172 ? -9.211 1.827 2.08 1 48.97 172 HIS B O 1
ATOM 4170 N N . MET B 1 173 ? -8.203 1.18 3.936 1 50.53 173 MET B N 1
ATOM 4171 C CA . MET B 1 173 ? -7.098 2.119 3.805 1 50.53 173 MET B CA 1
ATOM 4172 C C . MET B 1 173 ? -5.816 1.396 3.408 1 50.53 173 MET B C 1
ATOM 4174 O O . MET B 1 173 ? -5.559 0.281 3.865 1 50.53 173 MET B O 1
ATOM 4178 N N . SER B 1 174 ? -5.25 1.858 2.264 1 53.78 174 SER B N 1
ATOM 4179 C CA . SER B 1 174 ? -3.906 1.396 1.937 1 53.78 174 SER B CA 1
ATOM 4180 C C . SER B 1 174 ? -2.881 1.92 2.936 1 53.78 174 SER B C 1
ATOM 4182 O O . SER B 1 174 ? -2.898 3.102 3.289 1 53.78 174 SER B O 1
ATOM 4184 N N . LEU B 1 175 ? -2.219 1.073 3.631 1 55.19 175 LEU B N 1
ATOM 4185 C CA . LEU B 1 175 ? -1.317 1.395 4.73 1 55.19 175 LEU B CA 1
ATOM 4186 C C . LEU B 1 175 ? 0.092 1.665 4.219 1 55.19 175 LEU B C 1
ATOM 4188 O O . LEU B 1 175 ? 0.985 2.01 4.996 1 55.19 175 LEU B O 1
ATOM 4192 N N . VAL B 1 176 ? 0.202 1.943 2.947 1 53.53 176 VAL B N 1
ATOM 4193 C CA . VAL B 1 176 ? 1.589 2.018 2.498 1 53.53 176 VAL B CA 1
ATOM 4194 C C . VAL B 1 176 ? 2.129 3.428 2.719 1 53.53 176 VAL B C 1
ATOM 4196 O O . VAL B 1 176 ? 1.544 4.406 2.244 1 53.53 176 VAL B O 1
ATOM 4199 N N . GLY B 1 177 ? 3.152 3.562 3.508 1 53.91 177 GLY B N 1
ATOM 4200 C CA . GLY B 1 177 ? 3.984 4.75 3.639 1 53.91 177 GLY B CA 1
ATOM 4201 C C . GLY B 1 177 ? 3.408 5.777 4.59 1 53.91 177 GLY B C 1
ATOM 4202 O O . GLY B 1 177 ? 3.938 6.887 4.707 1 53.91 177 GLY B O 1
ATOM 4203 N N . THR B 1 178 ? 2.355 5.383 5.207 1 78.94 178 THR B N 1
ATOM 4204 C CA . THR B 1 178 ? 1.737 6.43 6.012 1 78.94 178 THR B CA 1
ATOM 4205 C C . THR B 1 178 ? 1.736 6.043 7.488 1 78.94 178 THR B C 1
ATOM 4207 O O . THR B 1 178 ? 1.224 6.781 8.328 1 78.94 178 THR B O 1
ATOM 4210 N N . PHE B 1 179 ? 2.521 5.133 7.871 1 84.94 179 PHE B N 1
ATOM 4211 C CA . PHE B 1 179 ? 2.465 4.617 9.234 1 84.94 179 PHE B CA 1
ATOM 4212 C C . PHE B 1 179 ? 2.961 5.664 10.227 1 84.94 179 PHE B C 1
ATOM 4214 O O . PHE B 1 179 ? 2.361 5.855 11.289 1 84.94 179 PHE B O 1
ATOM 4221 N N . PRO B 1 180 ? 3.918 6.406 9.883 1 90.75 180 PRO B N 1
ATOM 4222 C CA . PRO B 1 180 ? 4.488 7.332 10.859 1 90.75 180 PRO B CA 1
ATOM 4223 C C . PRO B 1 180 ? 3.475 8.359 11.359 1 90.75 180 PRO B C 1
ATOM 4225 O O . PRO B 1 180 ? 3.611 8.883 12.469 1 90.75 180 PRO B O 1
ATOM 4228 N N . TRP B 1 181 ? 2.533 8.617 10.609 1 95.19 181 TRP B N 1
ATOM 4229 C CA . TRP B 1 181 ? 1.568 9.648 10.969 1 95.19 181 TRP B CA 1
ATOM 4230 C C . TRP B 1 181 ? 0.283 9.031 11.508 1 95.19 181 TRP B C 1
ATOM 4232 O O . TRP B 1 181 ? -0.608 9.742 11.977 1 95.19 181 TRP B O 1
ATOM 4242 N N . MET B 1 182 ? 0.183 7.727 11.422 1 92.94 182 MET B N 1
ATOM 4243 C CA . MET B 1 182 ? -1.094 7.066 11.672 1 92.94 182 MET B CA 1
ATOM 4244 C C . MET B 1 182 ? -1.265 6.758 13.156 1 92.94 182 MET B C 1
ATOM 4246 O O . MET B 1 182 ? -0.319 6.328 13.82 1 92.94 182 MET B O 1
ATOM 4250 N N . ALA B 1 183 ? -2.48 6.938 13.625 1 94 183 ALA B N 1
ATOM 4251 C CA . ALA B 1 183 ? -2.834 6.559 14.992 1 94 183 ALA B CA 1
ATOM 4252 C C . ALA B 1 183 ? -2.82 5.043 15.164 1 94 183 ALA B C 1
ATOM 4254 O O . ALA B 1 183 ? -3.043 4.301 14.203 1 94 183 ALA B O 1
ATOM 4255 N N . PRO B 1 184 ? -2.6 4.602 16.406 1 90.38 184 PRO B N 1
ATOM 4256 C CA . PRO B 1 184 ? -2.529 3.16 16.672 1 90.38 184 PRO B CA 1
ATOM 4257 C C . PRO B 1 184 ? -3.783 2.416 16.219 1 90.38 184 PRO B C 1
ATOM 4259 O O . PRO B 1 184 ? -3.688 1.347 15.609 1 90.38 184 PRO B O 1
ATOM 4262 N N . GLU B 1 185 ? -5 2.949 16.484 1 88.69 185 GLU B N 1
ATOM 4263 C CA . GLU B 1 185 ? -6.23 2.256 16.125 1 88.69 185 GLU B CA 1
ATOM 4264 C C . GLU B 1 185 ? -6.391 2.166 14.609 1 88.69 185 GLU B C 1
ATOM 4266 O O . GLU B 1 185 ? -7 1.225 14.094 1 88.69 185 GLU B O 1
ATOM 4271 N N . VAL B 1 186 ? -5.895 3.131 13.859 1 87.31 186 VAL B N 1
ATOM 4272 C CA . VAL B 1 186 ? -5.934 3.088 12.398 1 87.31 186 VAL B CA 1
ATOM 4273 C C . VAL B 1 186 ? -5 1.991 11.891 1 87.31 186 VAL B C 1
ATOM 4275 O O . VAL B 1 186 ? -5.375 1.208 11.016 1 87.31 186 VAL B O 1
ATOM 4278 N N . ILE B 1 187 ? -3.775 1.94 12.469 1 83.19 187 ILE B N 1
ATOM 4279 C CA . ILE B 1 187 ? -2.797 0.921 12.102 1 83.19 187 ILE B CA 1
ATOM 4280 C C . ILE B 1 187 ? -3.383 -0.467 12.352 1 83.19 187 ILE B C 1
ATOM 4282 O O . ILE B 1 187 ? -3.156 -1.392 11.562 1 83.19 187 ILE B O 1
ATOM 4286 N N . GLN B 1 188 ? -4.188 -0.521 13.359 1 77.62 188 GLN B N 1
ATOM 4287 C CA . GLN B 1 188 ? -4.738 -1.806 13.773 1 77.62 188 GLN B CA 1
ATOM 4288 C C . GLN B 1 188 ? -6.055 -2.098 13.055 1 77.62 188 GLN B C 1
ATOM 4290 O O . GLN B 1 188 ? -6.695 -3.119 13.32 1 77.62 188 GLN B O 1
ATOM 4295 N N . SER B 1 189 ? -6.473 -1.218 12.25 1 77.5 189 SER B N 1
ATOM 4296 C CA . SER B 1 189 ? -7.734 -1.356 11.531 1 77.5 189 SER B CA 1
ATOM 4297 C C . SER B 1 189 ? -8.906 -1.51 12.492 1 77.5 189 SER B C 1
ATOM 4299 O O . SER B 1 189 ? -9.812 -2.311 12.25 1 77.5 189 SER B O 1
ATOM 4301 N N . LEU B 1 190 ? -8.828 -0.812 13.578 1 77.25 190 LEU B N 1
ATOM 4302 C CA . LEU B 1 190 ? -9.93 -0.722 14.531 1 77.25 190 LEU B CA 1
ATOM 4303 C C . LEU B 1 190 ? -10.891 0.398 14.148 1 77.25 190 LEU B C 1
ATOM 4305 O O . LEU B 1 190 ? -10.586 1.212 13.281 1 77.25 190 LEU B O 1
ATOM 4309 N N . PRO B 1 191 ? -12.07 0.331 14.711 1 80.88 191 PRO B N 1
ATOM 4310 C CA . PRO B 1 191 ? -12.977 1.457 14.461 1 80.88 191 PRO B CA 1
ATOM 4311 C C . PRO B 1 191 ? -12.336 2.807 14.781 1 80.88 191 PRO B C 1
ATOM 4313 O O . PRO B 1 191 ? -11.609 2.932 15.773 1 80.88 191 PRO B O 1
ATOM 4316 N N . VAL B 1 192 ? -12.617 3.676 13.914 1 86.81 192 VAL B N 1
ATOM 4317 C CA . VAL B 1 192 ? -11.914 4.953 14.016 1 86.81 192 VAL B CA 1
ATOM 4318 C C . VAL B 1 192 ? -12.922 6.074 14.266 1 86.81 192 VAL B C 1
ATOM 4320 O O . VAL B 1 192 ? -14.086 5.977 13.852 1 86.81 192 VAL B O 1
ATOM 4323 N N . SER B 1 193 ? -12.469 7.012 14.992 1 91.12 193 SER B N 1
ATOM 4324 C CA . SER B 1 193 ? -13.188 8.266 15.203 1 91.12 193 SER B CA 1
ATOM 4325 C C . SER B 1 193 ? -12.367 9.453 14.719 1 91.12 193 SER B C 1
ATOM 4327 O O . SER B 1 193 ? -11.273 9.281 14.172 1 91.12 193 SER B O 1
ATOM 4329 N N . GLU B 1 194 ? -12.922 10.656 14.93 1 94.44 194 GLU B N 1
ATOM 4330 C CA . GLU B 1 194 ? -12.281 11.875 14.453 1 94.44 194 GLU B CA 1
ATOM 4331 C C . GLU B 1 194 ? -10.938 12.094 15.148 1 94.44 194 GLU B C 1
ATOM 4333 O O . GLU B 1 194 ? -10.062 12.789 14.617 1 94.44 194 GLU B O 1
ATOM 4338 N N . THR B 1 195 ? -10.719 11.406 16.203 1 96.44 195 THR B N 1
ATOM 4339 C CA . THR B 1 195 ? -9.531 11.688 17.016 1 96.44 195 THR B CA 1
ATOM 4340 C C . THR B 1 195 ? -8.297 11.023 16.406 1 96.44 195 THR B C 1
ATOM 4342 O O . THR B 1 195 ? -7.168 11.297 16.812 1 96.44 195 THR B O 1
ATOM 4345 N N . CYS B 1 196 ? -8.484 10.133 15.438 1 95.75 196 CYS B N 1
ATOM 4346 C CA . CYS B 1 196 ? -7.312 9.641 14.727 1 95.75 196 CYS B CA 1
ATOM 4347 C C . CYS B 1 196 ? -6.613 10.766 13.969 1 95.75 196 CYS B C 1
ATOM 4349 O O . CYS B 1 196 ? -5.391 10.766 13.844 1 95.75 196 CYS B O 1
ATOM 4351 N N . ASP B 1 197 ? -7.395 11.75 13.531 1 97.62 197 ASP B N 1
ATOM 4352 C CA . ASP B 1 197 ? -6.84 12.93 12.883 1 97.62 197 ASP B CA 1
ATOM 4353 C C . ASP B 1 197 ? -6.047 13.781 13.875 1 97.62 197 ASP B C 1
ATOM 4355 O O . ASP B 1 197 ? -5.059 14.414 13.5 1 97.62 197 ASP B O 1
ATOM 4359 N N . THR B 1 198 ? -6.512 13.75 15.078 1 98.69 198 THR B N 1
ATOM 4360 C CA . THR B 1 198 ? -5.812 14.469 16.141 1 98.69 198 THR B CA 1
ATOM 4361 C C . THR B 1 198 ? -4.41 13.906 16.344 1 98.69 198 THR B C 1
ATOM 4363 O O . THR B 1 198 ? -3.447 14.656 16.5 1 98.69 198 THR B O 1
ATOM 4366 N N . TYR B 1 199 ? -4.328 12.602 16.375 1 98.31 199 TYR B N 1
ATOM 4367 C CA . TYR B 1 199 ? -3.027 11.953 16.469 1 98.31 199 TYR B CA 1
ATOM 4368 C C . TYR B 1 199 ? -2.098 12.414 15.352 1 98.31 199 TYR B C 1
ATOM 4370 O O . TYR B 1 199 ? -0.967 12.828 15.609 1 98.31 199 TYR B O 1
ATOM 4378 N N . SER B 1 200 ? -2.611 12.375 14.133 1 98.06 200 SER B N 1
ATOM 4379 C CA . SER B 1 200 ? -1.845 12.773 12.961 1 98.06 200 SER B CA 1
ATOM 4380 C C . SER B 1 200 ? -1.433 14.242 13.047 1 98.06 200 SER B C 1
ATOM 4382 O O . SER B 1 200 ? -0.325 14.602 12.648 1 98.06 200 SER B O 1
ATOM 4384 N N . TYR B 1 201 ? -2.318 15.047 13.562 1 98.81 201 TYR B N 1
ATOM 4385 C CA . TYR B 1 201 ? -2.031 16.469 13.742 1 98.81 201 TYR B CA 1
ATOM 4386 C C . TYR B 1 201 ? -0.814 16.672 14.633 1 98.81 201 TYR B C 1
ATOM 4388 O O . TYR B 1 201 ? 0.057 17.484 14.336 1 98.81 201 TYR B O 1
ATOM 4396 N N . GLY B 1 202 ? -0.8 15.93 15.672 1 98.75 202 GLY B N 1
ATOM 4397 C CA . GLY B 1 202 ? 0.353 16 16.562 1 98.75 202 GLY B CA 1
ATOM 4398 C C . GLY B 1 202 ? 1.663 15.703 15.852 1 98.75 202 GLY B C 1
ATOM 4399 O O . GLY B 1 202 ? 2.678 16.359 16.109 1 98.75 202 GLY B O 1
ATOM 4400 N N . VAL B 1 203 ? 1.661 14.758 15 1 98.31 203 VAL B N 1
ATOM 4401 C CA . VAL B 1 203 ? 2.867 14.375 14.273 1 98.31 203 VAL B CA 1
ATOM 4402 C C . VAL B 1 203 ? 3.27 15.492 13.312 1 98.31 203 VAL B C 1
ATOM 4404 O O . VAL B 1 203 ? 4.449 15.836 13.211 1 98.31 203 VAL B O 1
ATOM 4407 N N . VAL B 1 204 ? 2.312 16.062 12.641 1 98.62 204 VAL B N 1
ATOM 4408 C CA . VAL B 1 204 ? 2.605 17.156 11.719 1 98.62 204 VAL B CA 1
ATOM 4409 C C . VAL B 1 204 ? 3.162 18.344 12.5 1 98.62 204 VAL B C 1
ATOM 4411 O O . VAL B 1 204 ? 4.094 19.016 12.039 1 98.62 204 VAL B O 1
ATOM 4414 N N . LEU B 1 205 ? 2.559 18.625 13.633 1 98.31 205 LEU B N 1
ATOM 4415 C CA . LEU B 1 205 ? 3.072 19.688 14.508 1 98.31 205 LEU B CA 1
ATOM 4416 C C . LEU B 1 205 ? 4.531 19.422 14.859 1 98.31 205 LEU B C 1
ATOM 4418 O O . LEU B 1 205 ? 5.359 20.344 14.812 1 98.31 205 LEU B O 1
ATOM 4422 N N . TRP B 1 206 ? 4.832 18.203 15.227 1 97.19 206 TRP B N 1
ATOM 4423 C CA . TRP B 1 206 ? 6.195 17.781 15.539 1 97.19 206 TRP B CA 1
ATOM 4424 C C . TRP B 1 206 ? 7.129 18.062 14.367 1 97.19 206 TRP B C 1
ATOM 4426 O O . TRP B 1 206 ? 8.242 18.562 14.555 1 97.19 206 TRP B O 1
ATOM 4436 N N . GLU B 1 207 ? 6.691 17.75 13.172 1 96.88 207 GLU B N 1
ATOM 4437 C CA . GLU B 1 207 ? 7.477 18 11.969 1 96.88 207 GLU B CA 1
ATOM 4438 C C . GLU B 1 207 ? 7.793 19.484 11.812 1 96.88 207 GLU B C 1
ATOM 4440 O O . GLU B 1 207 ? 8.914 19.859 11.477 1 96.88 207 GLU B O 1
ATOM 4445 N N . MET B 1 208 ? 6.805 20.297 12.023 1 96.12 208 MET B N 1
ATOM 4446 C CA . MET B 1 208 ? 6.988 21.75 11.859 1 96.12 208 MET B CA 1
ATOM 4447 C C . MET B 1 208 ? 7.98 22.281 12.883 1 96.12 208 MET B C 1
ATOM 4449 O O . MET B 1 208 ? 8.766 23.188 12.57 1 96.12 208 MET B O 1
ATOM 4453 N N . LEU B 1 209 ? 7.945 21.75 14.031 1 93.69 209 LEU B N 1
ATOM 4454 C CA . LEU B 1 209 ? 8.797 22.234 15.109 1 93.69 209 LEU B CA 1
ATOM 4455 C C . LEU B 1 209 ? 10.227 21.734 14.938 1 93.69 209 LEU B C 1
ATOM 4457 O O . LEU B 1 209 ? 11.18 22.469 15.203 1 93.69 209 LEU B O 1
ATOM 4461 N N . THR B 1 210 ? 10.383 20.5 14.5 1 91.81 210 THR B N 1
ATOM 4462 C CA . THR B 1 210 ? 11.703 19.875 14.492 1 91.81 210 THR B CA 1
ATOM 4463 C C . THR B 1 210 ? 12.312 19.922 13.094 1 91.81 210 THR B C 1
ATOM 4465 O O . THR B 1 210 ? 13.531 19.797 12.938 1 91.81 210 THR B O 1
ATOM 4468 N N . ARG B 1 211 ? 11.414 19.984 12.062 1 91.69 211 ARG B N 1
ATOM 4469 C CA . ARG B 1 211 ? 11.812 19.906 10.656 1 91.69 211 ARG B CA 1
ATOM 4470 C C . ARG B 1 211 ? 12.492 18.578 10.359 1 91.69 211 ARG B C 1
ATOM 4472 O O . ARG B 1 211 ? 13.398 18.5 9.523 1 91.69 211 ARG B O 1
ATOM 4479 N N . GLU B 1 212 ? 12.125 17.531 11.164 1 90.81 212 GLU B N 1
ATOM 4480 C CA . GLU B 1 212 ? 12.617 16.172 10.977 1 90.81 212 GLU B CA 1
ATOM 4481 C C . GLU B 1 212 ? 11.523 15.258 10.43 1 90.81 212 GLU B C 1
ATOM 4483 O O . GLU B 1 212 ? 10.336 15.57 10.531 1 90.81 212 GLU B O 1
ATOM 4488 N N . ILE B 1 213 ? 11.984 14.156 9.805 1 90.06 213 ILE B N 1
ATOM 4489 C CA . ILE B 1 213 ? 11.07 13.148 9.289 1 90.06 213 ILE B CA 1
ATOM 4490 C C . ILE B 1 213 ? 10.68 12.188 10.406 1 90.06 213 ILE B C 1
ATOM 4492 O O . ILE B 1 213 ? 11.539 11.641 11.094 1 90.06 213 ILE B O 1
ATOM 4496 N N . PRO B 1 214 ? 9.375 12.047 10.695 1 93.25 214 PRO B N 1
ATOM 4497 C CA . PRO B 1 214 ? 8.961 11.109 11.742 1 93.25 214 PRO B CA 1
ATOM 4498 C C . PRO B 1 214 ? 9.492 9.695 11.508 1 93.25 214 PRO B C 1
ATOM 4500 O O . PRO B 1 214 ? 9.336 9.148 10.414 1 93.25 214 PRO B O 1
ATOM 4503 N N . PHE B 1 215 ? 10.133 9.133 12.5 1 88.75 215 PHE B N 1
ATOM 4504 C CA . PHE B 1 215 ? 10.68 7.781 12.516 1 88.75 215 PHE B CA 1
ATOM 4505 C C . PHE B 1 215 ? 11.625 7.566 11.344 1 88.75 215 PHE B C 1
ATOM 4507 O O . PHE B 1 215 ? 11.602 6.516 10.703 1 88.75 215 PHE B O 1
ATOM 4514 N N . LYS B 1 216 ? 12.32 8.5 11.031 1 86.31 216 LYS B N 1
ATOM 4515 C CA . LYS B 1 216 ? 13.25 8.469 9.898 1 86.31 216 LYS B CA 1
ATOM 4516 C C . LYS B 1 216 ? 14.102 7.203 9.93 1 86.31 216 LYS B C 1
ATOM 4518 O O . LYS B 1 216 ? 14.68 6.863 10.961 1 86.31 216 LYS B O 1
ATOM 4523 N N . GLY B 1 217 ? 14.109 6.535 8.789 1 75.62 217 GLY B N 1
ATOM 4524 C CA . GLY B 1 217 ? 14.977 5.371 8.641 1 75.62 217 GLY B CA 1
ATOM 4525 C C . GLY B 1 217 ? 14.289 4.07 9.008 1 75.62 217 GLY B C 1
ATOM 4526 O O . GLY B 1 217 ? 14.836 2.988 8.781 1 75.62 217 GLY B O 1
ATOM 4527 N N . LEU B 1 218 ? 13.133 4.168 9.609 1 75.62 218 LEU B N 1
ATOM 4528 C CA . LEU B 1 218 ? 12.391 2.963 9.969 1 75.62 218 LEU B CA 1
ATOM 4529 C C . LEU B 1 218 ? 11.375 2.605 8.883 1 75.62 218 LEU B C 1
ATOM 4531 O O . LEU B 1 218 ? 10.742 3.492 8.305 1 75.62 218 LEU B O 1
ATOM 4535 N N . GLU B 1 219 ? 11.281 1.297 8.648 1 69.44 219 GLU B N 1
ATOM 4536 C CA . GLU B 1 219 ? 10.344 0.796 7.648 1 69.44 219 GLU B CA 1
ATOM 4537 C C . GLU B 1 219 ? 8.914 0.791 8.188 1 69.44 219 GLU B C 1
ATOM 4539 O O . GLU B 1 219 ? 8.703 0.863 9.398 1 69.44 219 GLU B O 1
ATOM 4544 N N . GLY B 1 220 ? 7.988 0.638 7.32 1 72.38 220 GLY B N 1
ATOM 4545 C CA . GLY B 1 220 ? 6.586 0.779 7.688 1 72.38 220 GLY B CA 1
ATOM 4546 C C . GLY B 1 220 ? 6.164 -0.168 8.797 1 72.38 220 GLY B C 1
ATOM 4547 O O . GLY B 1 220 ? 5.562 0.254 9.781 1 72.38 220 GLY B O 1
ATOM 4548 N N . LEU B 1 221 ? 6.52 -1.423 8.648 1 72.31 221 LEU B N 1
ATOM 4549 C CA . LEU B 1 221 ? 6.074 -2.4 9.633 1 72.31 221 LEU B CA 1
ATOM 4550 C C . LEU B 1 221 ? 6.781 -2.184 10.969 1 72.31 221 LEU B C 1
ATOM 4552 O O . LEU B 1 221 ? 6.207 -2.439 12.031 1 72.31 221 LEU B O 1
ATOM 4556 N N . GLN B 1 222 ? 7.953 -1.739 10.898 1 74.06 222 GLN B N 1
ATOM 4557 C CA . GLN B 1 222 ? 8.68 -1.417 12.125 1 74.06 222 GLN B CA 1
ATOM 4558 C C . GLN B 1 222 ? 7.98 -0.304 12.906 1 74.06 222 GLN B C 1
ATOM 4560 O O . GLN B 1 222 ? 7.848 -0.383 14.125 1 74.06 222 GLN B O 1
ATOM 4565 N N . VAL B 1 223 ? 7.602 0.654 12.164 1 83.5 223 VAL B N 1
ATOM 4566 C CA . VAL B 1 223 ? 6.906 1.769 12.797 1 83.5 223 VAL B CA 1
ATOM 4567 C C . VAL B 1 223 ? 5.594 1.278 13.406 1 83.5 223 VAL B C 1
ATOM 4569 O O . VAL B 1 223 ? 5.246 1.646 14.531 1 83.5 223 VAL B O 1
ATOM 4572 N N . ALA B 1 224 ? 4.914 0.469 12.602 1 82.12 224 ALA B N 1
ATOM 4573 C CA . ALA B 1 224 ? 3.656 -0.082 13.102 1 82.12 224 ALA B CA 1
ATOM 4574 C C . ALA B 1 224 ? 3.869 -0.842 14.406 1 82.12 224 ALA B C 1
ATOM 4576 O O . ALA B 1 224 ? 3.092 -0.693 15.352 1 82.12 224 ALA B O 1
ATOM 4577 N N . TRP B 1 225 ? 4.871 -1.582 14.484 1 75.69 225 TRP B N 1
ATOM 4578 C CA . TRP B 1 225 ? 5.199 -2.354 15.68 1 75.69 225 TRP B CA 1
ATOM 4579 C C . TRP B 1 225 ? 5.527 -1.434 16.844 1 75.69 225 TRP B C 1
ATOM 4581 O O . TRP B 1 225 ? 5.043 -1.644 17.969 1 75.69 225 TRP B O 1
ATOM 4591 N N . LEU B 1 226 ? 6.312 -0.492 16.594 1 80.62 226 LEU B N 1
ATOM 4592 C CA . LEU B 1 226 ? 6.73 0.439 17.641 1 80.62 226 LEU B CA 1
ATOM 4593 C C . LEU B 1 226 ? 5.531 1.189 18.219 1 80.62 226 LEU B C 1
ATOM 4595 O O . LEU B 1 226 ? 5.391 1.308 19.438 1 80.62 226 LEU B O 1
ATOM 4599 N N . VAL B 1 227 ? 4.699 1.637 17.344 1 87.38 227 VAL B N 1
ATOM 4600 C CA . VAL B 1 227 ? 3.582 2.488 17.75 1 87.38 227 VAL B CA 1
ATOM 4601 C C . VAL B 1 227 ? 2.508 1.645 18.438 1 87.38 227 VAL B C 1
ATOM 4603 O O . VAL B 1 227 ? 1.946 2.051 19.453 1 87.38 227 VAL B O 1
ATOM 4606 N N . VAL B 1 228 ? 2.23 0.547 17.875 1 82.25 228 VAL B N 1
ATOM 4607 C CA . VAL B 1 228 ? 1.09 -0.237 18.344 1 82.25 228 VAL B CA 1
ATOM 4608 C C . VAL B 1 228 ? 1.521 -1.151 19.484 1 82.25 228 VAL B C 1
ATOM 4610 O O . VAL B 1 228 ? 0.892 -1.166 20.547 1 82.25 228 VAL B O 1
ATOM 4613 N N . GLU B 1 229 ? 2.588 -1.845 19.297 1 72.62 229 GLU B N 1
ATOM 4614 C CA . GLU B 1 229 ? 2.984 -2.867 20.266 1 72.62 229 GLU B CA 1
ATOM 4615 C C . GLU B 1 229 ? 3.787 -2.26 21.406 1 72.62 229 GLU B C 1
ATOM 4617 O O . GLU B 1 229 ? 3.604 -2.635 22.578 1 72.62 229 GLU B O 1
ATOM 4622 N N . LYS B 1 230 ? 4.688 -1.407 21.109 1 75.62 230 LYS B N 1
ATOM 4623 C CA . LYS B 1 230 ? 5.562 -0.855 22.141 1 75.62 230 LYS B CA 1
ATOM 4624 C C . LYS B 1 230 ? 5.02 0.469 22.672 1 75.62 230 LYS B C 1
ATOM 4626 O O . LYS B 1 230 ? 5.566 1.032 23.625 1 75.62 230 LYS B O 1
ATOM 4631 N N . SER B 1 231 ? 4.016 1.028 22.031 1 85.56 231 SER B N 1
ATOM 4632 C CA . SER B 1 231 ? 3.391 2.293 22.406 1 85.56 231 SER B CA 1
ATOM 4633 C C . SER B 1 231 ? 4.402 3.434 22.391 1 85.56 231 SER B C 1
ATOM 4635 O O . SER B 1 231 ? 4.375 4.305 23.266 1 85.56 231 SER B O 1
ATOM 4637 N N . GLU B 1 232 ? 5.332 3.281 21.484 1 87.44 232 GLU B N 1
ATOM 4638 C CA . GLU B 1 232 ? 6.324 4.34 21.344 1 87.44 232 GLU B CA 1
ATOM 4639 C C . GLU B 1 232 ? 5.754 5.527 20.562 1 87.44 232 GLU B C 1
ATOM 4641 O O . GLU B 1 232 ? 4.812 5.371 19.781 1 87.44 232 GLU B O 1
ATOM 4646 N N . ARG B 1 233 ? 6.301 6.648 20.906 1 93.44 233 ARG B N 1
ATOM 4647 C CA . ARG B 1 233 ? 5.984 7.895 20.219 1 93.44 233 ARG B CA 1
ATOM 4648 C C . ARG B 1 233 ? 7.254 8.641 19.812 1 93.44 233 ARG B C 1
ATOM 4650 O O . ARG B 1 233 ? 8.359 8.242 20.203 1 93.44 233 ARG B O 1
ATOM 4657 N N . LEU B 1 234 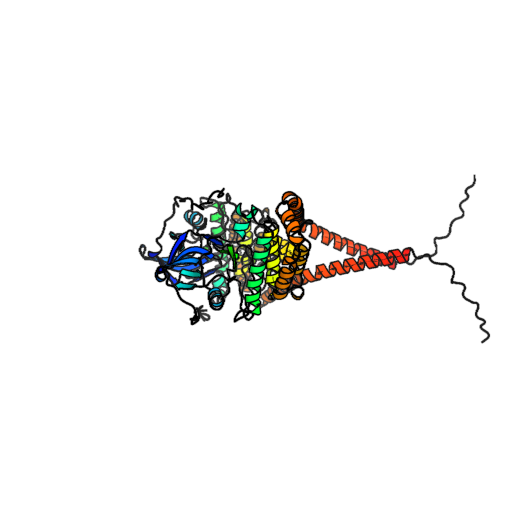? 7.059 9.656 18.969 1 93.38 234 LEU B N 1
ATOM 4658 C CA . LEU B 1 234 ? 8.195 10.484 18.578 1 93.38 234 LEU B CA 1
ATOM 4659 C C . LEU B 1 234 ? 8.805 11.172 19.797 1 93.38 234 LEU B C 1
ATOM 4661 O O . LEU B 1 234 ? 8.102 11.508 20.75 1 93.38 234 LEU B O 1
ATOM 4665 N N . THR B 1 235 ? 10.031 11.422 19.703 1 91.38 235 THR B N 1
ATOM 4666 C CA . THR B 1 235 ? 10.742 12.094 20.781 1 91.38 235 THR B CA 1
ATOM 4667 C C . THR B 1 235 ? 10.406 13.586 20.797 1 91.38 235 THR B C 1
ATOM 4669 O O . THR B 1 235 ? 10.555 14.273 19.797 1 91.38 235 THR B O 1
ATOM 4672 N N . ILE B 1 236 ? 9.969 14.023 21.859 1 92.88 236 ILE B N 1
ATOM 4673 C CA . ILE B 1 236 ? 9.859 15.469 22.078 1 92.88 236 ILE B CA 1
ATOM 4674 C C . ILE B 1 236 ? 11.141 15.992 22.719 1 92.88 236 ILE B C 1
ATOM 4676 O O . ILE B 1 236 ? 11.445 15.664 23.875 1 92.88 236 ILE B O 1
ATOM 4680 N N . PRO B 1 237 ? 11.828 16.75 21.969 1 89.5 237 PRO B N 1
ATOM 4681 C CA . PRO B 1 237 ? 13.078 17.266 22.547 1 89.5 237 PRO B CA 1
ATOM 4682 C C . PRO B 1 237 ? 12.859 17.984 23.875 1 89.5 237 PRO B C 1
ATOM 4684 O O . PRO B 1 237 ? 11.836 18.641 24.047 1 89.5 237 PRO B O 1
ATOM 4687 N N . SER B 1 238 ? 13.875 17.922 24.75 1 87.38 238 SER B N 1
ATOM 4688 C CA . SER B 1 238 ? 13.773 18.5 26.094 1 87.38 238 SER B CA 1
ATOM 4689 C C . SER B 1 238 ? 13.648 20.016 26.047 1 87.38 238 SER B C 1
ATOM 4691 O O . SER B 1 238 ? 13.031 20.625 26.922 1 87.38 238 SER B O 1
ATOM 4693 N N . SER B 1 239 ? 14.203 20.656 25.031 1 88.19 239 SER B N 1
ATOM 4694 C CA . SER B 1 239 ? 14.195 22.109 24.922 1 88.19 239 SER B CA 1
ATOM 4695 C C . SER B 1 239 ? 12.922 22.609 24.25 1 88.19 239 SER B C 1
ATOM 4697 O O . SER B 1 239 ? 12.719 23.812 24.109 1 88.19 239 SER B O 1
ATOM 4699 N N . CYS B 1 240 ? 12.117 21.688 23.812 1 90.81 240 CYS B N 1
ATOM 4700 C CA . CYS B 1 240 ? 10.844 22.078 23.219 1 90.81 240 CYS B CA 1
ATOM 4701 C C . CYS B 1 240 ? 10 22.859 24.203 1 90.81 240 CYS B C 1
ATOM 4703 O O . CYS B 1 240 ? 9.898 22.484 25.375 1 90.81 240 CYS B O 1
ATOM 4705 N N . PRO B 1 241 ? 9.461 23.984 23.734 1 91.25 241 PRO B N 1
ATOM 4706 C CA . PRO B 1 241 ? 8.578 24.734 24.625 1 91.25 241 PRO B CA 1
ATOM 4707 C C . PRO B 1 241 ? 7.488 23.859 25.25 1 91.25 241 PRO B C 1
ATOM 4709 O O . PRO B 1 241 ? 6.871 23.047 24.547 1 91.25 241 PRO B O 1
ATOM 4712 N N . ASP B 1 242 ? 7.176 24.016 26.469 1 92.88 242 ASP B N 1
ATOM 4713 C CA . ASP B 1 242 ? 6.297 23.156 27.25 1 92.88 242 ASP B CA 1
ATOM 4714 C C . ASP B 1 242 ? 4.895 23.109 26.656 1 92.88 242 ASP B C 1
ATOM 4716 O O . ASP B 1 242 ? 4.25 22.062 26.641 1 92.88 242 ASP B O 1
ATOM 4720 N N . SER B 1 243 ? 4.457 24.203 26.234 1 94.38 243 SER B N 1
ATOM 4721 C CA . SER B 1 243 ? 3.104 24.281 25.703 1 94.38 243 SER B CA 1
ATOM 4722 C C . SER B 1 243 ? 2.943 23.359 24.484 1 94.38 243 SER B C 1
ATOM 4724 O O . SER B 1 243 ? 1.969 22.609 24.391 1 94.38 243 SER B O 1
ATOM 4726 N N . PHE B 1 244 ? 3.918 23.406 23.625 1 95.94 244 PHE B N 1
ATOM 4727 C CA . PHE B 1 244 ? 3.893 22.531 22.469 1 95.94 244 PHE B CA 1
ATOM 4728 C C . PHE B 1 244 ? 4.078 21.078 22.875 1 95.94 244 PHE B C 1
ATOM 4730 O O . PHE B 1 244 ? 3.41 20.188 22.344 1 95.94 244 PHE B O 1
ATOM 4737 N N . ALA B 1 245 ? 4.992 20.859 23.766 1 95.44 245 ALA B N 1
ATOM 4738 C CA . ALA B 1 245 ? 5.258 19.516 24.25 1 95.44 245 ALA B CA 1
ATOM 4739 C C . ALA B 1 245 ? 4 18.875 24.844 1 95.44 245 ALA B C 1
ATOM 4741 O O . ALA B 1 245 ? 3.662 17.734 24.516 1 95.44 245 ALA B O 1
ATOM 4742 N N . GLU B 1 246 ? 3.352 19.625 25.641 1 96.81 246 GLU B N 1
ATOM 4743 C CA . GLU B 1 246 ? 2.135 19.141 26.281 1 96.81 246 GLU B CA 1
ATOM 4744 C C . GLU B 1 246 ? 1.041 18.859 25.25 1 96.81 246 GLU B C 1
ATOM 4746 O O . GLU B 1 246 ? 0.336 17.859 25.344 1 96.81 246 GLU B O 1
ATOM 4751 N N . LEU B 1 247 ? 0.898 19.766 24.359 1 97.81 247 LEU B N 1
ATOM 4752 C CA . LEU B 1 247 ? -0.101 19.594 23.312 1 97.81 247 LEU B CA 1
ATOM 4753 C C . LEU B 1 247 ? 0.17 18.312 22.516 1 97.81 247 LEU B C 1
ATOM 4755 O O . LEU B 1 247 ? -0.743 17.516 22.281 1 97.81 247 LEU B O 1
ATOM 4759 N N . MET B 1 248 ? 1.393 18.094 22.094 1 98.12 248 MET B N 1
ATOM 4760 C CA . MET B 1 248 ? 1.754 16.906 21.344 1 98.12 248 MET B CA 1
ATOM 4761 C C . MET B 1 248 ? 1.507 15.641 22.156 1 98.12 248 MET B C 1
ATOM 4763 O O . MET B 1 248 ? 0.959 14.656 21.641 1 98.12 248 MET B O 1
ATOM 4767 N N . ARG B 1 249 ? 1.829 15.656 23.391 1 97.31 249 ARG B N 1
ATOM 4768 C CA . ARG B 1 249 ? 1.611 14.508 24.266 1 97.31 249 ARG B CA 1
ATOM 4769 C C . ARG B 1 249 ? 0.129 14.156 24.344 1 97.31 249 ARG B C 1
ATOM 4771 O O . ARG B 1 249 ? -0.24 12.977 24.312 1 97.31 249 ARG B O 1
ATOM 4778 N N . LYS B 1 250 ? -0.669 15.156 24.469 1 98.25 250 LYS B N 1
ATOM 4779 C CA . LYS B 1 250 ? -2.111 14.938 24.531 1 98.25 250 LYS B CA 1
ATOM 4780 C C . LYS B 1 250 ? -2.641 14.352 23.219 1 98.25 250 LYS B C 1
ATOM 4782 O O . LYS B 1 250 ? -3.525 13.5 23.234 1 98.25 250 LYS B O 1
ATOM 4787 N N . CYS B 1 251 ? -2.113 14.773 22.125 1 98.69 251 CYS B N 1
ATOM 4788 C CA . CYS B 1 251 ? -2.539 14.289 20.812 1 98.69 251 CYS B CA 1
ATOM 4789 C C . CYS B 1 251 ? -2.168 12.828 20.625 1 98.69 251 CYS B C 1
ATOM 4791 O O . CYS B 1 251 ? -2.842 12.102 19.891 1 98.69 251 CYS B O 1
ATOM 4793 N N . TRP B 1 252 ? -1.116 12.367 21.312 1 98.12 252 TRP B N 1
ATOM 4794 C CA . TRP B 1 252 ? -0.544 11.055 21.031 1 98.12 252 TRP B CA 1
ATOM 4795 C C . TRP B 1 252 ? -0.98 10.031 22.062 1 98.12 252 TRP B C 1
ATOM 4797 O O . TRP B 1 252 ? -0.42 8.938 22.141 1 98.12 252 TRP B O 1
ATOM 4807 N N . LEU B 1 253 ? -1.932 10.461 22.891 1 96.81 253 LEU B N 1
ATOM 4808 C CA . LEU B 1 253 ? -2.455 9.492 23.844 1 96.81 253 LEU B CA 1
ATOM 4809 C C . LEU B 1 253 ? -2.967 8.242 23.141 1 96.81 253 LEU B C 1
ATOM 4811 O O . LEU B 1 253 ? -3.566 8.344 22.062 1 96.81 253 LEU B O 1
ATOM 4815 N N . THR B 1 254 ? -2.797 7.086 23.719 1 92.62 254 THR B N 1
ATOM 4816 C CA . THR B 1 254 ? -3.111 5.801 23.109 1 92.62 254 THR B CA 1
ATOM 4817 C C . THR B 1 254 ? -4.621 5.641 22.938 1 92.62 254 THR B C 1
ATOM 4819 O O . THR B 1 254 ? -5.086 5.207 21.875 1 92.62 254 THR B O 1
ATOM 4822 N N . GLU B 1 255 ? -5.336 6.031 23.984 1 92.06 255 GLU B N 1
ATOM 4823 C CA . GLU B 1 255 ? -6.789 5.914 23.938 1 92.06 255 GLU B CA 1
ATOM 4824 C C . GLU B 1 255 ? -7.41 7.062 23.141 1 92.06 255 GLU B C 1
ATOM 4826 O O . GLU B 1 255 ? -7.324 8.227 23.547 1 92.06 255 GLU B O 1
ATOM 4831 N N . PRO B 1 256 ? -8.062 6.746 22.078 1 95.56 256 PRO B N 1
ATOM 4832 C CA . PRO B 1 256 ? -8.594 7.801 21.219 1 95.56 256 PRO B CA 1
ATOM 4833 C C . PRO B 1 256 ? -9.516 8.766 21.953 1 95.56 256 PRO B C 1
ATOM 4835 O O . PRO B 1 256 ? -9.484 9.977 21.688 1 95.56 256 PRO B O 1
ATOM 4838 N N . LYS B 1 257 ? -10.297 8.289 22.891 1 95.25 257 LYS B N 1
ATOM 4839 C CA . LYS B 1 257 ? -11.297 9.109 23.578 1 95.25 257 LYS B CA 1
ATOM 4840 C C . LYS B 1 257 ? -10.625 10.164 24.453 1 95.25 257 LYS B C 1
ATOM 4842 O O . LYS B 1 257 ? -11.258 11.148 24.844 1 95.25 257 LYS B O 1
ATOM 4847 N N . GLU B 1 258 ? -9.391 9.93 24.766 1 97.31 258 GLU B N 1
ATOM 4848 C CA . GLU B 1 258 ? -8.68 10.844 25.656 1 97.31 258 GLU B CA 1
ATOM 4849 C C . GLU B 1 258 ? -7.984 11.953 24.875 1 97.31 258 GLU B C 1
ATOM 4851 O O . GLU B 1 258 ? -7.492 12.922 25.453 1 97.31 258 GLU B O 1
ATOM 4856 N N . ARG B 1 259 ? -7.969 11.898 23.609 1 98.44 259 ARG B N 1
ATOM 4857 C CA . ARG B 1 259 ? -7.336 12.922 22.781 1 98.44 259 ARG B CA 1
ATOM 4858 C C . ARG B 1 259 ? -8.25 14.133 22.609 1 98.44 259 ARG B C 1
ATOM 4860 O O . ARG B 1 259 ? -9.469 13.992 22.547 1 98.44 259 ARG B O 1
ATOM 4867 N N . PRO B 1 260 ? -7.672 15.273 22.531 1 98.5 260 PRO B N 1
ATOM 4868 C CA . PRO B 1 260 ? -8.5 16.484 22.406 1 98.5 260 PRO B CA 1
ATOM 4869 C C . PRO B 1 260 ? -9.156 16.609 21.031 1 98.5 260 PRO B C 1
ATOM 4871 O O . PRO B 1 260 ? -8.594 16.172 20.031 1 98.5 260 PRO B O 1
ATOM 4874 N N . MET B 1 261 ? -10.289 17.234 21.016 1 98.19 261 MET B N 1
ATOM 4875 C CA . MET B 1 261 ? -10.93 17.641 19.766 1 98.19 261 MET B CA 1
ATOM 4876 C C . MET B 1 261 ? -10.289 18.906 19.219 1 98.19 261 MET B C 1
ATOM 4878 O O . MET B 1 261 ? -9.625 19.641 19.969 1 98.19 261 MET B O 1
ATOM 4882 N N . PHE B 1 262 ? -10.539 19.172 17.969 1 98.69 262 PHE B N 1
ATOM 4883 C CA . PHE B 1 262 ? -9.852 20.297 17.344 1 98.69 262 PHE B CA 1
ATOM 4884 C C . PHE B 1 262 ? -10.352 21.625 17.922 1 98.69 262 PHE B C 1
ATOM 4886 O O . PHE B 1 262 ? -9.602 22.594 17.969 1 98.69 262 PHE B O 1
ATOM 4893 N N . LYS B 1 263 ? -11.562 21.672 18.391 1 98.25 263 LYS B N 1
ATOM 4894 C CA . LYS B 1 263 ? -12.031 22.859 19.094 1 98.25 263 LYS B CA 1
ATOM 4895 C C . LYS B 1 263 ? -11.141 23.188 20.281 1 98.25 263 LYS B C 1
ATOM 4897 O O . LYS B 1 263 ? -10.797 24.359 20.5 1 98.25 263 LYS B O 1
ATOM 4902 N N . GLN B 1 264 ? -10.805 22.188 21.016 1 98.56 264 GLN B N 1
ATOM 4903 C CA . GLN B 1 264 ? -9.93 22.344 22.172 1 98.56 264 GLN B CA 1
ATOM 4904 C C . GLN B 1 264 ? -8.508 22.703 21.734 1 98.56 264 GLN B C 1
ATOM 4906 O O . GLN B 1 264 ? -7.836 23.5 22.406 1 98.56 264 GLN B O 1
ATOM 4911 N N . ILE B 1 265 ? -8.047 22.156 20.688 1 98.75 265 ILE B N 1
ATOM 4912 C CA . ILE B 1 265 ? -6.715 22.422 20.172 1 98.75 265 ILE B CA 1
ATOM 4913 C C . ILE B 1 265 ? -6.617 23.891 19.734 1 98.75 265 ILE B C 1
ATOM 4915 O O . ILE B 1 265 ? -5.645 24.578 20.062 1 98.75 265 ILE B O 1
ATOM 4919 N N . ILE B 1 266 ? -7.648 24.359 19.062 1 98.56 266 ILE B N 1
ATOM 4920 C CA . ILE B 1 266 ? -7.691 25.75 18.625 1 98.56 266 ILE B CA 1
ATOM 4921 C C . ILE B 1 266 ? -7.641 26.688 19.828 1 98.56 266 ILE B C 1
ATOM 4923 O O . ILE B 1 266 ? -6.891 27.656 19.844 1 98.56 266 ILE B O 1
ATOM 4927 N N . ALA B 1 267 ? -8.398 26.328 20.828 1 98.19 267 ALA B N 1
ATOM 4928 C CA . ALA B 1 267 ? -8.391 27.125 22.047 1 98.19 267 ALA B CA 1
ATOM 4929 C C . ALA B 1 267 ? -7.004 27.125 22.688 1 98.19 267 ALA B C 1
ATOM 4931 O O . ALA B 1 267 ? -6.543 28.172 23.172 1 98.19 267 ALA B O 1
ATOM 4932 N N . THR B 1 268 ? -6.41 26 22.734 1 97.81 268 THR B N 1
ATOM 4933 C CA . THR B 1 268 ? -5.066 25.891 23.281 1 97.81 268 THR B CA 1
ATOM 4934 C C . THR B 1 268 ? -4.082 26.75 22.484 1 97.81 268 THR B C 1
ATOM 4936 O O . THR B 1 268 ? -3.268 27.469 23.062 1 97.81 268 THR B O 1
ATOM 4939 N N . LEU B 1 269 ? -4.16 26.734 21.203 1 97.69 269 LEU B N 1
ATOM 4940 C CA . LEU B 1 269 ? -3.271 27.5 20.344 1 97.69 269 LEU B CA 1
ATOM 4941 C C . LEU B 1 269 ? -3.506 29 20.531 1 97.69 269 LEU B C 1
ATOM 4943 O O . LEU B 1 269 ? -2.559 29.797 20.516 1 97.69 269 LEU B O 1
ATOM 4947 N N . GLU B 1 270 ? -4.719 29.375 20.703 1 96.5 270 GLU B N 1
ATOM 4948 C CA . GLU B 1 270 ? -5.035 30.781 20.969 1 96.5 270 GLU B CA 1
ATOM 4949 C C . GLU B 1 270 ? -4.406 31.25 22.281 1 96.5 270 GLU B C 1
ATOM 4951 O O . GLU B 1 270 ? -3.873 32.344 22.359 1 96.5 270 GLU B O 1
ATOM 4956 N N . SER B 1 271 ? -4.512 30.375 23.234 1 95.38 271 SER B N 1
ATOM 4957 C CA . SER B 1 271 ? -3.893 30.688 24.516 1 95.38 271 SER B CA 1
ATOM 4958 C C . SER B 1 271 ? -2.379 30.812 24.391 1 95.38 271 SER B C 1
ATOM 4960 O O . SER B 1 271 ? -1.766 31.688 25 1 95.38 271 SER B O 1
ATOM 4962 N N . MET B 1 272 ? -1.786 29.969 23.609 1 94.12 272 MET B N 1
ATOM 4963 C CA . MET B 1 272 ? -0.345 29.984 23.375 1 94.12 272 MET B CA 1
ATOM 4964 C C . MET B 1 272 ? 0.078 31.266 22.672 1 94.12 272 MET B C 1
ATOM 4966 O O . MET B 1 272 ? 1.143 31.812 22.953 1 94.12 272 MET B O 1
ATOM 4970 N N . ALA B 1 273 ? -0.722 31.719 21.766 1 90.75 273 ALA B N 1
ATOM 4971 C CA . ALA B 1 273 ? -0.416 32.906 20.984 1 90.75 273 ALA B CA 1
ATOM 4972 C C . ALA B 1 273 ? -0.352 34.156 21.891 1 90.75 273 ALA B C 1
ATOM 4974 O O . ALA B 1 273 ? 0.354 35.094 21.594 1 90.75 273 ALA B O 1
ATOM 4975 N N . ASN B 1 274 ? -1.03 34.062 23.016 1 88.75 274 ASN B N 1
ATOM 4976 C CA . ASN B 1 274 ? -1.076 35.188 23.953 1 88.75 274 ASN B CA 1
ATOM 4977 C C . ASN B 1 274 ? 0.026 35.062 25 1 88.75 274 ASN B C 1
ATOM 4979 O O . ASN B 1 274 ? 0.185 35.969 25.828 1 88.75 274 ASN B O 1
ATOM 4983 N N . ASP B 1 275 ? 0.753 34.031 24.938 1 85.94 275 ASP B N 1
ATOM 4984 C CA . ASP B 1 275 ? 1.87 33.844 25.859 1 85.94 275 ASP B CA 1
ATOM 4985 C C . ASP B 1 275 ? 3.104 34.594 25.391 1 85.94 275 ASP B C 1
ATOM 4987 O O . ASP B 1 275 ? 3.717 34.25 24.391 1 85.94 275 ASP B O 1
ATOM 4991 N N . SER B 1 276 ? 3.557 35.625 26.109 1 80.44 276 SER B N 1
ATOM 4992 C CA . SER B 1 276 ? 4.633 36.531 25.719 1 80.44 276 SER B CA 1
ATOM 4993 C C . SER B 1 276 ? 5.988 35.812 25.766 1 80.44 276 SER B C 1
ATOM 4995 O O . SER B 1 276 ? 6.949 36.281 25.141 1 80.44 276 SER B O 1
ATOM 4997 N N . LYS B 1 277 ? 6.137 34.75 26.516 1 82.38 277 LYS B N 1
ATOM 4998 C CA . LYS B 1 277 ? 7.422 34.094 26.672 1 82.38 277 LYS B CA 1
ATOM 4999 C C . LYS B 1 277 ? 7.645 33.062 25.562 1 82.38 277 LYS B C 1
ATOM 5001 O O . LYS B 1 277 ? 8.773 32.625 25.328 1 82.38 277 LYS B O 1
ATOM 5006 N N . LEU B 1 278 ? 6.633 32.688 24.906 1 84.25 278 LEU B N 1
ATOM 5007 C CA . LEU B 1 278 ? 6.664 31.547 23.984 1 84.25 278 LEU B CA 1
ATOM 5008 C C . LEU B 1 278 ? 7.496 31.859 22.75 1 84.25 278 LEU B C 1
ATOM 5010 O O . LEU B 1 278 ? 8.297 31.047 22.297 1 84.25 278 LEU B O 1
ATOM 5014 N N . PRO B 1 279 ? 7.379 33.062 22.25 1 81.62 279 PRO B N 1
ATOM 5015 C CA . PRO B 1 279 ? 8.148 33.375 21.047 1 81.62 279 PRO B CA 1
ATOM 5016 C C . PRO B 1 279 ? 9.656 33.188 21.234 1 81.62 279 PRO B C 1
ATOM 5018 O O . PRO B 1 279 ? 10.328 32.594 20.391 1 81.62 279 PRO B O 1
ATOM 5021 N N . GLU B 1 280 ? 10.125 33.688 22.328 1 80.44 280 GLU B N 1
ATOM 5022 C CA . GLU B 1 280 ? 11.555 33.562 22.578 1 80.44 280 GLU B CA 1
ATOM 5023 C C . GLU B 1 280 ? 11.969 32.125 22.766 1 80.44 280 GLU B C 1
ATOM 5025 O O . GLU B 1 280 ? 12.992 31.688 22.234 1 80.44 280 GLU B O 1
ATOM 5030 N N . GLN B 1 281 ? 11.227 31.422 23.484 1 80.44 281 GLN B N 1
ATOM 5031 C CA . GLN B 1 281 ? 11.516 30.016 23.75 1 80.44 281 GLN B CA 1
ATOM 5032 C C . GLN B 1 281 ? 11.484 29.203 22.453 1 80.44 281 GLN B C 1
ATOM 5034 O O . GLN B 1 281 ? 12.367 28.375 22.219 1 80.44 281 GLN B O 1
ATOM 5039 N N . CYS B 1 282 ? 10.547 29.438 21.703 1 79.88 282 CYS B N 1
ATOM 5040 C CA . CYS B 1 282 ? 10.344 28.672 20.469 1 79.88 282 CYS B CA 1
ATOM 5041 C C . CYS B 1 282 ? 11.406 29 19.438 1 79.88 282 CYS B C 1
ATOM 5043 O O . CYS B 1 282 ? 11.922 28.109 18.75 1 79.88 282 CYS B O 1
ATOM 5045 N N . ASN B 1 283 ? 11.711 30.203 19.328 1 81.31 283 ASN B N 1
ATOM 5046 C CA . ASN B 1 283 ? 12.734 30.594 18.359 1 81.31 283 ASN B CA 1
ATOM 5047 C C . ASN B 1 283 ? 14.102 30.031 18.734 1 81.31 283 ASN B C 1
ATOM 5049 O O . ASN B 1 283 ? 14.883 29.641 17.859 1 81.31 283 ASN B O 1
ATOM 5053 N N . SER B 1 284 ? 14.281 30.031 20.047 1 79.44 284 SER B N 1
ATOM 5054 C CA . SER B 1 284 ? 15.516 29.391 20.5 1 79.44 284 SER B CA 1
ATOM 5055 C C . SER B 1 284 ? 15.539 27.922 20.141 1 79.44 284 SER B C 1
ATOM 5057 O O . SER B 1 284 ? 16.578 27.391 19.719 1 79.44 284 SER B O 1
ATOM 5059 N N . PHE B 1 285 ? 14.539 27.328 20.297 1 84.12 285 PHE B N 1
ATOM 5060 C CA . PHE B 1 285 ? 14.414 25.906 19.969 1 84.12 285 PHE B CA 1
ATOM 5061 C C . PHE B 1 285 ? 14.617 25.688 18.469 1 84.12 285 PHE B C 1
ATOM 5063 O O . PHE B 1 285 ? 15.359 24.797 18.062 1 84.12 285 PHE B O 1
ATOM 5070 N N . LEU B 1 286 ? 13.969 26.5 17.672 1 79.06 286 LEU B N 1
ATOM 5071 C CA . LEU B 1 286 ? 13.992 26.344 16.219 1 79.06 286 LEU B CA 1
ATOM 5072 C C . LEU B 1 286 ? 15.391 26.562 15.664 1 79.06 286 LEU B C 1
ATOM 5074 O O . LEU B 1 286 ? 15.797 25.922 14.695 1 79.06 286 LEU B O 1
ATOM 5078 N N . HIS B 1 287 ? 16.094 27.391 16.312 1 77.75 287 HIS B N 1
ATOM 5079 C CA . HIS B 1 287 ? 17.375 27.781 15.75 1 77.75 287 HIS B CA 1
ATOM 5080 C C . HIS B 1 287 ? 18.516 27.016 16.406 1 77.75 287 HIS B C 1
ATOM 5082 O O . HIS B 1 287 ? 19.672 27.109 15.969 1 77.75 287 HIS B O 1
ATOM 5088 N N . ASN B 1 288 ? 18.234 26.234 17.453 1 77.12 288 ASN B N 1
ATOM 5089 C CA . ASN B 1 288 ? 19.234 25.391 18.078 1 77.12 288 ASN B CA 1
ATOM 5090 C C . ASN B 1 288 ? 19 23.922 17.781 1 77.12 288 ASN B C 1
ATOM 5092 O O . ASN B 1 288 ? 18.953 23.094 18.703 1 77.12 288 ASN B O 1
ATOM 5096 N N . LYS B 1 289 ? 19.031 23.641 16.531 1 76.25 289 LYS B N 1
ATOM 5097 C CA . LYS B 1 289 ? 18.672 22.297 16.062 1 76.25 289 LYS B CA 1
ATOM 5098 C C . LYS B 1 289 ? 19.703 21.266 16.5 1 76.25 289 LYS B C 1
ATOM 5100 O O . LYS B 1 289 ? 19.344 20.141 16.844 1 76.25 289 LYS B O 1
ATOM 5105 N N . ALA B 1 290 ? 20.875 21.688 16.469 1 72.44 290 ALA B N 1
ATOM 5106 C CA . ALA B 1 290 ? 21.984 20.781 16.781 1 72.44 290 ALA B CA 1
ATOM 5107 C C . ALA B 1 290 ? 21.828 20.188 18.172 1 72.44 290 ALA B C 1
ATOM 5109 O O . ALA B 1 290 ? 22.141 19.016 18.391 1 72.44 290 ALA B O 1
ATOM 5110 N N . GLU B 1 291 ? 21.281 20.969 19.078 1 73.06 291 GLU B N 1
ATOM 5111 C CA . GLU B 1 291 ? 21.203 20.547 20.484 1 73.06 291 GLU B CA 1
ATOM 5112 C C . GLU B 1 291 ? 20.188 19.422 20.656 1 73.06 291 GLU B C 1
ATOM 5114 O O . GLU B 1 291 ? 20.438 18.453 21.391 1 73.06 291 GLU B O 1
ATOM 5119 N N . TRP B 1 292 ? 19.156 19.594 19.969 1 76.94 292 TRP B N 1
ATOM 5120 C CA . TRP B 1 292 ? 18.109 18.625 20.281 1 76.94 292 TRP B CA 1
ATOM 5121 C C . TRP B 1 292 ? 18.047 17.531 19.219 1 76.94 292 TRP B C 1
ATOM 5123 O O . TRP B 1 292 ? 17.422 16.484 19.438 1 76.94 292 TRP B O 1
ATOM 5133 N N . ARG B 1 293 ? 18.656 17.688 18.172 1 80.94 293 ARG B N 1
ATOM 5134 C CA . ARG B 1 293 ? 18.703 16.672 17.125 1 80.94 293 ARG B CA 1
ATOM 5135 C C . ARG B 1 293 ? 19.359 15.383 17.641 1 80.94 293 ARG B C 1
ATOM 5137 O O . ARG B 1 293 ? 18.984 14.289 17.219 1 80.94 293 ARG B O 1
ATOM 5144 N N . CYS B 1 294 ? 20.312 15.602 18.531 1 79.69 294 CYS B N 1
ATOM 5145 C CA . CYS B 1 294 ? 21 14.461 19.125 1 79.69 294 CYS B CA 1
ATOM 5146 C C . CYS B 1 294 ? 20.031 13.594 19.922 1 79.69 294 CYS B C 1
ATOM 5148 O O . CYS B 1 294 ? 20.156 12.367 19.938 1 79.69 294 CYS B O 1
ATOM 5150 N N . GLU B 1 295 ? 19.031 14.281 20.5 1 79.88 295 GLU B N 1
ATOM 5151 C CA . GLU B 1 295 ? 18.031 13.547 21.266 1 79.88 295 GLU B CA 1
ATOM 5152 C C . GLU B 1 295 ? 17.172 12.68 20.344 1 79.88 295 GLU B C 1
ATOM 5154 O O . GLU B 1 295 ? 16.875 11.523 20.672 1 79.88 295 GLU B O 1
ATOM 5159 N N . ILE B 1 296 ? 16.781 13.203 19.297 1 78.62 296 ILE B N 1
ATOM 5160 C CA . ILE B 1 296 ? 15.969 12.477 18.328 1 78.62 296 ILE B CA 1
ATOM 5161 C C . ILE B 1 296 ? 16.766 11.305 17.75 1 78.62 296 ILE B C 1
ATOM 5163 O O . ILE B 1 296 ? 16.25 10.188 17.672 1 78.62 296 ILE B O 1
ATOM 5167 N N . GLU B 1 297 ? 17.953 11.602 17.391 1 80.94 297 GLU B N 1
ATOM 5168 C CA . GLU B 1 297 ? 18.812 10.57 16.812 1 80.94 297 GLU B CA 1
ATOM 5169 C C . GLU B 1 297 ? 19.047 9.438 17.797 1 80.94 297 GLU B C 1
ATOM 5171 O O . GLU B 1 297 ? 19.062 8.266 17.422 1 80.94 297 GLU B O 1
ATOM 5176 N N . ALA B 1 298 ? 19.25 9.805 19.016 1 78.69 298 ALA B N 1
ATOM 5177 C CA . ALA B 1 298 ? 19.469 8.805 20.062 1 78.69 298 ALA B CA 1
ATOM 5178 C C . ALA B 1 298 ? 18.25 7.902 20.234 1 78.69 298 ALA B C 1
ATOM 5180 O O . ALA B 1 298 ? 18.391 6.684 20.359 1 78.69 298 ALA B O 1
ATOM 5181 N N . THR B 1 299 ? 17.172 8.516 20.25 1 78.5 299 THR B N 1
ATOM 5182 C CA . THR B 1 299 ? 15.945 7.734 20.375 1 78.5 299 THR B CA 1
ATOM 5183 C C . THR B 1 299 ? 15.734 6.844 19.156 1 78.5 299 THR B C 1
ATOM 5185 O O . THR B 1 299 ? 15.312 5.691 19.281 1 78.5 299 THR B O 1
ATOM 5188 N N . LEU B 1 300 ? 15.977 7.34 18.016 1 78.81 300 LEU B N 1
ATOM 5189 C CA . LEU B 1 300 ? 15.812 6.566 16.781 1 78.81 300 LEU B CA 1
ATOM 5190 C C . LEU B 1 300 ? 16.719 5.34 16.797 1 78.81 300 LEU B C 1
ATOM 5192 O O . LEU B 1 300 ? 16.312 4.254 16.375 1 78.81 300 LEU B O 1
ATOM 5196 N N . GLU B 1 301 ? 17.953 5.547 17.25 1 75.88 301 GLU B N 1
ATOM 5197 C CA . GLU B 1 301 ? 18.906 4.434 17.344 1 75.88 301 GLU B CA 1
ATOM 5198 C C . GLU B 1 301 ? 18.406 3.371 18.312 1 75.88 301 GLU B C 1
ATOM 5200 O O . GLU B 1 301 ? 18.531 2.174 18.062 1 75.88 301 GLU B O 1
ATOM 5205 N N . ARG B 1 302 ? 17.891 3.855 19.359 1 73.25 302 ARG B N 1
ATOM 5206 C CA . ARG B 1 302 ? 17.328 2.947 20.359 1 73.25 302 ARG B CA 1
ATOM 5207 C C . ARG B 1 302 ? 16.156 2.154 19.766 1 73.25 302 ARG B C 1
ATOM 5209 O O . ARG B 1 302 ? 16.047 0.946 19.984 1 73.25 302 ARG B O 1
ATOM 5216 N N . LEU B 1 303 ? 15.328 2.791 19.062 1 70.44 303 LEU B N 1
ATOM 5217 C CA . LEU B 1 303 ? 14.156 2.154 18.469 1 70.44 303 LEU B CA 1
ATOM 5218 C C . LEU B 1 303 ? 14.578 1.138 17.406 1 70.44 303 LEU B C 1
ATOM 5220 O O . LEU B 1 303 ? 13.984 0.06 17.312 1 70.44 303 LEU B O 1
ATOM 5224 N N . LYS B 1 304 ? 15.516 1.507 16.625 1 71.88 304 LYS B N 1
ATOM 5225 C CA . LYS B 1 304 ? 16.031 0.583 15.617 1 71.88 304 LYS B CA 1
ATOM 5226 C C . LYS B 1 304 ? 16.578 -0.689 16.266 1 71.88 304 LYS B C 1
ATOM 5228 O O . LYS B 1 304 ? 16.359 -1.791 15.75 1 71.88 304 LYS B O 1
ATOM 5233 N N . LYS B 1 305 ? 17.25 -0.508 17.391 1 68.12 305 LYS B N 1
ATOM 5234 C CA . LYS B 1 305 ? 17.812 -1.64 18.125 1 68.12 305 LYS B CA 1
ATOM 5235 C C . LYS B 1 305 ? 16.703 -2.514 18.703 1 68.12 305 LYS B C 1
ATOM 5237 O O . LYS B 1 305 ? 16.797 -3.742 18.703 1 68.12 305 LYS B O 1
ATOM 5242 N N . LEU B 1 306 ? 15.703 -1.932 19.281 1 60.22 306 LEU B N 1
ATOM 5243 C CA . LEU B 1 306 ? 14.562 -2.643 19.844 1 60.22 306 LEU B CA 1
ATOM 5244 C C . LEU B 1 306 ? 13.898 -3.521 18.797 1 60.22 306 LEU B C 1
ATOM 5246 O O . LEU B 1 306 ? 13.484 -4.645 19.078 1 60.22 306 LEU B O 1
ATOM 5250 N N . GLU B 1 307 ? 13.695 -2.984 17.641 1 58.28 307 GLU B N 1
ATOM 5251 C CA . GLU B 1 307 ? 13.07 -3.705 16.531 1 58.28 307 GLU B CA 1
ATOM 5252 C C . GLU B 1 307 ? 13.891 -4.926 16.141 1 58.28 307 GLU B C 1
ATOM 5254 O O . GLU B 1 307 ? 13.344 -6 15.883 1 58.28 307 GLU B O 1
ATOM 5259 N N . ARG B 1 308 ? 15.266 -4.703 16.031 1 56.78 308 ARG B N 1
ATOM 5260 C CA . ARG B 1 308 ? 16.172 -5.801 15.688 1 56.78 308 ARG B CA 1
ATOM 5261 C C . ARG B 1 308 ? 16.156 -6.875 16.766 1 56.78 308 ARG B C 1
ATOM 5263 O O . ARG B 1 308 ? 16.266 -8.062 16.469 1 56.78 308 ARG B O 1
ATOM 5270 N N . ASP B 1 309 ? 16.078 -6.418 17.953 1 53 309 ASP B N 1
ATOM 5271 C CA . ASP B 1 309 ? 16.125 -7.301 19.125 1 53 309 ASP B CA 1
ATOM 5272 C C . ASP B 1 309 ? 14.82 -8.078 19.266 1 53 309 ASP B C 1
ATOM 5274 O O . ASP B 1 309 ? 14.758 -9.062 20.016 1 53 309 ASP B O 1
ATOM 5278 N N . LEU B 1 310 ? 13.836 -7.676 18.828 1 47.81 310 LEU B N 1
ATOM 5279 C CA . LEU B 1 310 ? 12.57 -8.383 19 1 47.81 310 LEU B CA 1
ATOM 5280 C C . LEU B 1 310 ? 12.734 -9.875 18.734 1 47.81 310 LEU B C 1
ATOM 5282 O O . LEU B 1 310 ? 12.133 -10.703 19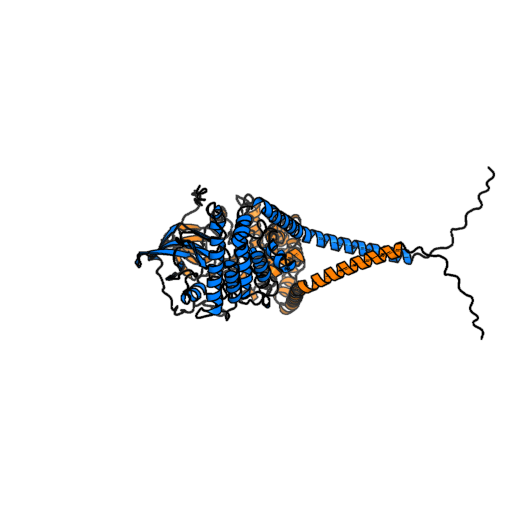.406 1 47.81 310 LEU B O 1
ATOM 5286 N N . SER B 1 311 ? 13.438 -10.297 17.781 1 43.84 311 SER B N 1
ATOM 5287 C CA . SER B 1 311 ? 13.766 -11.719 17.703 1 43.84 311 SER B CA 1
ATOM 5288 C C . SER B 1 311 ? 14.406 -12.211 18.984 1 43.84 311 SER B C 1
ATOM 5290 O O . SER B 1 311 ? 14.055 -13.273 19.5 1 43.84 311 SER B O 1
ATOM 5292 N N . THR B 1 312 ? 15.336 -11.445 19.5 1 46.16 312 THR B N 1
ATOM 5293 C CA . THR B 1 312 ? 16.062 -11.75 20.734 1 46.16 312 THR B CA 1
ATOM 5294 C C . THR B 1 312 ? 15.117 -11.703 21.938 1 46.16 312 THR B C 1
ATOM 5296 O O . THR B 1 312 ? 15.195 -12.555 22.828 1 46.16 312 THR B O 1
ATOM 5299 N N . LYS B 1 313 ? 14.336 -10.789 22.016 1 44.72 313 LYS B N 1
ATOM 5300 C CA . LYS B 1 313 ? 13.477 -10.531 23.172 1 44.72 313 LYS B CA 1
ATOM 5301 C C . LYS B 1 313 ? 12.422 -11.617 23.328 1 44.72 313 LYS B C 1
ATOM 5303 O O . LYS B 1 313 ? 12.086 -12.008 24.453 1 44.72 313 LYS B O 1
ATOM 5308 N N . GLU B 1 314 ? 11.852 -12.094 22.188 1 44.31 314 GLU B N 1
ATOM 5309 C CA . GLU B 1 314 ? 10.992 -13.273 22.344 1 44.31 314 GLU B CA 1
ATOM 5310 C C . GLU B 1 314 ? 11.727 -14.398 23.062 1 44.31 314 GLU B C 1
ATOM 5312 O O . GLU B 1 314 ? 11.148 -15.07 23.922 1 44.31 314 GLU B O 1
ATOM 5317 N N . GLN B 1 315 ? 12.953 -14.5 22.688 1 48.94 315 GLN B N 1
ATOM 5318 C CA . GLN B 1 315 ? 13.789 -15.438 23.422 1 48.94 315 GLN B CA 1
ATOM 5319 C C . GLN B 1 315 ? 13.93 -15 24.891 1 48.94 315 GLN B C 1
ATOM 5321 O O . GLN B 1 315 ? 13.883 -15.836 25.797 1 48.94 315 GLN B O 1
ATOM 5326 N N . GLU B 1 316 ? 14.047 -13.742 25.031 1 48.56 316 GLU B N 1
ATOM 5327 C CA . GLU B 1 316 ? 14.156 -13.211 26.375 1 48.56 316 GLU B CA 1
ATOM 5328 C C . GLU B 1 316 ? 12.844 -13.344 27.141 1 48.56 316 GLU B C 1
ATOM 5330 O O . GLU B 1 316 ? 12.828 -13.688 28.328 1 48.56 316 GLU B O 1
ATOM 5335 N N . LEU B 1 317 ? 11.805 -13.094 26.516 1 45.94 317 LEU B N 1
ATOM 5336 C CA . LEU B 1 317 ? 10.5 -13.211 27.156 1 45.94 317 LEU B CA 1
ATOM 5337 C C . LEU B 1 317 ? 10.188 -14.672 27.484 1 45.94 317 LEU B C 1
ATOM 5339 O O . LEU B 1 317 ? 9.656 -14.969 28.562 1 45.94 317 LEU B O 1
ATOM 5343 N N . LYS B 1 318 ? 10.461 -15.516 26.531 1 54.97 318 LYS B N 1
ATOM 5344 C CA . LYS B 1 318 ? 10.391 -16.938 26.828 1 54.97 318 LYS B CA 1
ATOM 5345 C C . LYS B 1 318 ? 11.289 -17.297 28.016 1 54.97 318 LYS B C 1
ATOM 5347 O O . LYS B 1 318 ? 10.891 -18.062 28.891 1 54.97 318 LYS B O 1
ATOM 5352 N N . GLU B 1 319 ? 12.375 -16.625 27.906 1 58.06 319 GLU B N 1
ATOM 5353 C CA . GLU B 1 319 ? 13.297 -16.844 29.031 1 58.06 319 GLU B CA 1
ATOM 5354 C C . GLU B 1 319 ? 12.75 -16.219 30.312 1 58.06 319 GLU B C 1
ATOM 5356 O O . GLU B 1 319 ? 12.852 -16.828 31.391 1 58.06 319 GLU B O 1
ATOM 5361 N N . ARG B 1 320 ? 12.203 -15.125 30.172 1 54.91 320 ARG B N 1
ATOM 5362 C CA . ARG B 1 320 ? 11.617 -14.461 31.344 1 54.91 320 ARG B CA 1
ATOM 5363 C C . ARG B 1 320 ? 10.398 -15.227 31.844 1 54.91 320 ARG B C 1
ATOM 5365 O O . ARG B 1 320 ? 10.227 -15.391 33.062 1 54.91 320 ARG B O 1
ATOM 5372 N N . GLU B 1 321 ? 9.594 -15.617 30.922 1 56.97 321 GLU B N 1
ATOM 5373 C CA . GLU B 1 321 ? 8.484 -16.484 31.312 1 56.97 321 GLU B CA 1
ATOM 5374 C C . GLU B 1 321 ? 8.984 -17.75 32 1 56.97 321 GLU B C 1
ATOM 5376 O O . GLU B 1 321 ? 8.406 -18.172 33 1 56.97 321 GLU B O 1
ATOM 5381 N N . ARG B 1 322 ? 9.938 -18.266 31.438 1 63.75 322 ARG B N 1
ATOM 5382 C CA . ARG B 1 322 ? 10.562 -19.422 32.062 1 63.75 322 ARG B CA 1
ATOM 5383 C C . ARG B 1 322 ? 11.086 -19.078 33.469 1 63.75 322 ARG B C 1
ATOM 5385 O O . ARG B 1 322 ? 10.898 -19.844 34.406 1 63.75 322 ARG B O 1
ATOM 5392 N N . ARG B 1 323 ? 11.672 -17.906 33.469 1 60.78 323 ARG B N 1
ATOM 5393 C CA . ARG B 1 323 ? 12.172 -17.453 34.781 1 60.78 323 ARG B CA 1
ATOM 5394 C C . ARG B 1 323 ? 11.031 -17.172 35.75 1 60.78 323 ARG B C 1
ATOM 5396 O O . ARG B 1 323 ? 11.117 -17.5 36.938 1 60.78 323 ARG B O 1
ATOM 5403 N N . LEU B 1 324 ? 10.109 -16.547 35.219 1 58.72 324 LEU B N 1
ATOM 5404 C CA . LEU B 1 324 ? 8.953 -16.234 36.062 1 58.72 324 LEU B CA 1
ATOM 5405 C C . LEU B 1 324 ? 8.281 -17.5 36.562 1 58.72 324 LEU B C 1
ATOM 5407 O O . LEU B 1 324 ? 7.883 -17.594 37.719 1 58.72 324 LEU B O 1
ATOM 5411 N N . LYS B 1 325 ? 8.117 -18.359 35.656 1 67.56 325 LYS B N 1
ATOM 5412 C CA . LYS B 1 325 ? 7.582 -19.672 36.062 1 67.56 325 LYS B CA 1
ATOM 5413 C C . LYS B 1 325 ? 8.484 -20.328 37.094 1 67.56 325 LYS B C 1
ATOM 5415 O O . LYS B 1 325 ? 7.992 -20.922 38.062 1 67.56 325 LYS B O 1
ATOM 5420 N N . MET B 1 326 ? 9.68 -20.219 36.906 1 70.81 326 MET B N 1
ATOM 5421 C CA . MET B 1 326 ? 10.633 -20.75 37.875 1 70.81 326 MET B CA 1
ATOM 5422 C C . MET B 1 326 ? 10.531 -20.016 39.188 1 70.81 326 MET B C 1
ATOM 5424 O O . MET B 1 326 ? 10.578 -20.641 40.25 1 70.81 326 MET B O 1
ATOM 5428 N N . TRP B 1 327 ? 10.438 -18.75 39.062 1 64.94 327 TRP B N 1
ATOM 5429 C CA . TRP B 1 327 ? 10.273 -17.891 40.25 1 64.94 327 TRP B CA 1
ATOM 5430 C C . TRP B 1 327 ? 8.977 -18.234 40.969 1 64.94 327 TRP B C 1
ATOM 5432 O O . TRP B 1 327 ? 8.953 -18.328 42.188 1 64.94 327 TRP B O 1
ATOM 5442 N N . GLU B 1 328 ? 8.031 -18.359 40.219 1 63.81 328 GLU B N 1
ATOM 5443 C CA . GLU B 1 328 ? 6.746 -18.766 40.781 1 63.81 328 GLU B CA 1
ATOM 5444 C C . GLU B 1 328 ? 6.852 -20.109 41.5 1 63.81 328 GLU B C 1
ATOM 5446 O O . GLU B 1 328 ? 6.332 -20.281 42.594 1 63.81 328 GLU B O 1
ATOM 5451 N N . ARG B 1 329 ? 7.43 -20.953 40.906 1 69.06 329 ARG B N 1
ATOM 5452 C CA . ARG B 1 329 ? 7.641 -22.281 41.469 1 69.06 329 ARG B CA 1
ATOM 5453 C C . ARG B 1 329 ? 8.461 -22.188 42.75 1 69.06 329 ARG B C 1
ATOM 5455 O O . ARG B 1 329 ? 8.156 -22.859 43.75 1 69.06 329 ARG B O 1
ATOM 5462 N N . LYS B 1 330 ? 9.438 -21.391 42.656 1 67.25 330 LYS B N 1
ATOM 5463 C CA . LYS B 1 330 ? 10.281 -21.188 43.844 1 67.25 330 LYS B CA 1
ATOM 5464 C C . LYS B 1 330 ? 9.5 -20.578 44.969 1 67.25 330 LYS B C 1
ATOM 5466 O O . LYS B 1 330 ? 9.664 -20.969 46.125 1 67.25 330 LYS B O 1
ATOM 5471 N N . LEU B 1 331 ? 8.727 -19.688 44.656 1 61.44 331 LEU B N 1
ATOM 5472 C CA . LEU B 1 331 ? 7.918 -19.016 45.656 1 61.44 331 LEU B CA 1
ATOM 5473 C C . LEU B 1 331 ? 6.902 -19.984 46.25 1 61.44 331 LEU B C 1
ATOM 5475 O O . LEU B 1 331 ? 6.668 -19.953 47.469 1 61.44 331 LEU B O 1
ATOM 5479 N N . ILE B 1 332 ? 6.398 -20.719 45.469 1 66.81 332 ILE B N 1
ATOM 5480 C CA . ILE B 1 332 ? 5.457 -21.734 45.938 1 66.81 332 ILE B CA 1
ATOM 5481 C C . ILE B 1 332 ? 6.184 -22.75 46.812 1 66.81 332 ILE B C 1
ATOM 5483 O O . ILE B 1 332 ? 5.676 -23.156 47.875 1 66.81 332 ILE B O 1
ATOM 5487 N N . GLU B 1 333 ? 7.273 -23.156 46.406 1 68.31 333 GLU B N 1
ATOM 5488 C CA . GLU B 1 333 ? 8.078 -24.109 47.188 1 68.31 333 GLU B CA 1
ATOM 5489 C C . GLU B 1 333 ? 8.492 -23.516 48.531 1 68.31 333 GLU B C 1
ATOM 5491 O O . GLU B 1 333 ? 8.484 -24.203 49.562 1 68.31 333 GLU B O 1
ATOM 5496 N N . GLN B 1 334 ? 8.898 -22.281 48.469 1 61.62 334 GLN B N 1
ATOM 5497 C CA . GLN B 1 334 ? 9.281 -21.578 49.688 1 61.62 334 GLN B CA 1
ATOM 5498 C C . GLN B 1 334 ? 8.094 -21.453 50.656 1 61.62 334 GLN B C 1
ATOM 5500 O O . GLN B 1 334 ? 8.266 -21.516 51.875 1 61.62 334 GLN B O 1
ATOM 5505 N N . SER B 1 335 ? 7.023 -21.25 50.094 1 57.44 335 SER B N 1
ATOM 5506 C CA . SER B 1 335 ? 5.82 -21.141 50.906 1 57.44 335 SER B CA 1
ATOM 5507 C C . SER B 1 335 ? 5.43 -22.484 51.5 1 57.44 335 SER B C 1
ATOM 5509 O O . SER B 1 335 ? 4.84 -22.547 52.594 1 57.44 335 SER B O 1
ATOM 5511 N N . ASN B 1 336 ? 5.645 -23.578 50.969 1 58.25 336 ASN B N 1
ATOM 5512 C CA . ASN B 1 336 ? 5.281 -24.906 51.438 1 58.25 336 ASN B CA 1
ATOM 5513 C C . ASN B 1 336 ? 6.367 -25.5 52.344 1 58.25 336 ASN B C 1
ATOM 5515 O O . ASN B 1 336 ? 6.219 -26.609 52.844 1 58.25 336 ASN B O 1
ATOM 5519 N N . THR B 1 337 ? 7.574 -25.016 52.312 1 56.28 337 THR B N 1
ATOM 5520 C CA . THR B 1 337 ? 8.57 -25.516 53.25 1 56.28 337 THR B CA 1
ATOM 5521 C C . THR B 1 337 ? 8.211 -25.109 54.688 1 56.28 337 THR B C 1
ATOM 5523 O O . THR B 1 337 ? 8.102 -23.922 55 1 56.28 337 THR B O 1
ATOM 5526 N N . PRO B 1 338 ? 7.637 -26 55.5 1 50.47 338 PRO B N 1
ATOM 5527 C CA . PRO B 1 338 ? 7.402 -25.797 56.906 1 50.47 338 PRO B CA 1
ATOM 5528 C C . PRO B 1 338 ? 8.633 -25.25 57.625 1 50.47 338 PRO B C 1
ATOM 5530 O O . PRO B 1 338 ? 9.758 -25.609 57.312 1 50.47 338 PRO B O 1
ATOM 5533 N N . VAL B 1 339 ? 8.648 -24.047 58.156 1 46.81 339 VAL B N 1
ATOM 5534 C CA . VAL B 1 339 ? 9.641 -23.516 59.094 1 46.81 339 VAL B CA 1
ATOM 5535 C C . VAL B 1 339 ? 9.953 -24.562 60.156 1 46.81 339 VAL B C 1
ATOM 5537 O O . VAL B 1 339 ? 9.086 -24.922 60.938 1 46.81 339 VAL B O 1
ATOM 5540 N N . SER B 1 340 ? 10.539 -25.641 59.906 1 40.16 340 SER B N 1
ATOM 5541 C CA . SER B 1 340 ? 10.992 -26.438 61.031 1 40.16 340 SER B CA 1
ATOM 5542 C C . SER B 1 340 ? 11.758 -25.578 62.031 1 40.16 340 SER B C 1
ATOM 5544 O O . SER B 1 340 ? 12.664 -24.828 61.656 1 40.16 340 SER B O 1
ATOM 5546 N N . SER B 1 341 ? 11.125 -25.062 63.125 1 39.84 341 SER B N 1
ATOM 5547 C CA . SER B 1 341 ? 11.594 -24.5 64.375 1 39.84 341 SER B CA 1
ATOM 5548 C C . SER B 1 341 ? 12.867 -25.172 64.875 1 39.84 341 SER B C 1
ATOM 5550 O O . SER B 1 341 ? 13.383 -24.859 65.938 1 39.84 341 SER B O 1
ATOM 5552 N N . ASP B 1 342 ? 13.25 -26.359 64.312 1 36.78 342 ASP B N 1
ATOM 5553 C CA . ASP B 1 342 ? 14.18 -27.047 65.25 1 36.78 342 ASP B CA 1
ATOM 5554 C C . ASP B 1 342 ? 15.531 -26.344 65.25 1 36.78 342 ASP B C 1
ATOM 5556 O O . ASP B 1 342 ? 16.422 -26.75 66 1 36.78 342 ASP B O 1
ATOM 5560 N N . SER B 1 343 ? 16.016 -25.75 64.188 1 33.78 343 SER B N 1
ATOM 5561 C CA . SER B 1 343 ? 17.469 -25.875 64.188 1 33.78 343 SER B CA 1
ATOM 5562 C C . SER B 1 343 ? 18.078 -24.844 65.125 1 33.78 343 SER B C 1
ATOM 5564 O O . SER B 1 343 ? 19.266 -24.531 65.062 1 33.78 343 SER B O 1
ATOM 5566 N N . LEU B 1 344 ? 17.234 -24.016 65.875 1 30.31 344 LEU B N 1
ATOM 5567 C CA . LEU B 1 344 ? 18.109 -23.125 66.625 1 30.31 344 LEU B CA 1
ATOM 5568 C C . LEU B 1 344 ? 18.938 -23.922 67.625 1 30.31 344 LEU B C 1
ATOM 5570 O O . LEU B 1 344 ? 19.344 -23.375 68.688 1 30.31 344 LEU B O 1
ATOM 5574 N N . SER B 1 345 ? 18.984 -25.203 67.625 1 28.98 345 SER B N 1
ATOM 5575 C CA . SER B 1 345 ? 19.844 -25.625 68.75 1 28.98 345 SER B CA 1
ATOM 5576 C C . SER B 1 345 ? 21.266 -25.109 68.562 1 28.98 345 SER B C 1
ATOM 5578 O O . SER B 1 345 ? 21.953 -25.469 67.562 1 28.98 345 SER B O 1
ATOM 5580 N N . LEU B 1 346 ? 21.516 -23.75 68.938 1 26.84 346 LEU B N 1
ATOM 5581 C CA . LEU B 1 346 ? 22.812 -23.156 69.188 1 26.84 346 LEU B CA 1
ATOM 5582 C C . LEU B 1 346 ? 23.672 -24.125 70 1 26.84 346 LEU B C 1
ATOM 5584 O O . LEU B 1 346 ? 23.297 -24.5 71.125 1 26.84 346 LEU B O 1
ATOM 5588 N N . SER B 1 347 ? 24.25 -25.188 69.375 1 25.44 347 SER B N 1
ATOM 5589 C CA . SER B 1 347 ? 25.359 -25.844 70.062 1 25.44 347 SER B CA 1
ATOM 5590 C C . SER B 1 347 ? 26.391 -24.828 70.562 1 25.44 347 SER B C 1
ATOM 5592 O O . SER B 1 347 ? 26.688 -23.859 69.875 1 25.44 347 SER B O 1
ATOM 5594 N N . ASP B 1 348 ? 26.609 -24.656 71.938 1 28.27 348 ASP B N 1
ATOM 5595 C CA . ASP B 1 348 ? 27.594 -24.188 72.938 1 28.27 348 ASP B CA 1
ATOM 5596 C C . ASP B 1 348 ? 29 -24.609 72.562 1 28.27 348 ASP B C 1
ATOM 5598 O O . ASP B 1 348 ? 29.781 -25.062 73.375 1 28.27 348 ASP B O 1
ATOM 5602 N N . GLY B 1 349 ? 29.391 -24.828 71.312 1 23.89 349 GLY B N 1
ATOM 5603 C CA . GLY B 1 349 ? 30.797 -25.188 71.25 1 23.89 349 GLY B CA 1
ATOM 5604 C C . GLY B 1 349 ? 31.703 -24.219 72 1 23.89 349 GLY B C 1
ATOM 5605 O O . GLY B 1 349 ? 31.375 -23.047 72.125 1 23.89 349 GLY B O 1
ATOM 5606 N N . CYS B 1 350 ? 32.719 -24.844 72.75 1 22.55 350 CYS B N 1
ATOM 5607 C CA . CYS B 1 350 ? 33.938 -24.688 73.562 1 22.55 350 CYS B CA 1
ATOM 5608 C C . CYS B 1 350 ? 34.969 -23.828 72.875 1 22.55 350 CYS B C 1
ATOM 5610 O O . CYS B 1 350 ? 35.5 -24.219 71.812 1 22.55 350 CYS B O 1
ATOM 5612 N N . PHE B 1 351 ? 34.781 -22.578 72.688 1 19.59 351 PHE B N 1
ATOM 5613 C CA . PHE B 1 351 ? 35.938 -21.672 72.688 1 19.59 351 PHE B CA 1
ATOM 5614 C C . PHE B 1 351 ? 36.812 -21.859 73.875 1 19.59 351 PHE B C 1
ATOM 5616 O O . PHE B 1 351 ? 36.469 -21.422 75 1 19.59 351 PHE B O 1
ATOM 5623 N N . SER B 1 352 ? 37.375 -23.172 74.188 1 20.52 352 SER B N 1
ATOM 5624 C CA . SER B 1 352 ? 38.688 -23.219 74.875 1 20.52 352 SER B CA 1
ATOM 5625 C C . SER B 1 352 ? 39.75 -22.484 74.062 1 20.52 352 SER B C 1
ATOM 5627 O O . SER B 1 352 ? 40 -22.797 72.875 1 20.52 352 SER B O 1
ATOM 5629 N N . CYS B 1 353 ? 40.094 -21.359 74.688 1 19.11 353 CYS B N 1
ATOM 5630 C CA . CYS B 1 353 ? 41.469 -20.859 74.875 1 19.11 353 CYS B CA 1
ATOM 5631 C C . CYS B 1 353 ? 42.281 -21.828 75.75 1 19.11 353 CYS B C 1
ATOM 5633 O O . CYS B 1 353 ? 41.75 -22.438 76.625 1 19.11 353 CYS B O 1
#